Protein AF-A0A1I8IBP5-F1 (afdb_monomer)

Organism: NCBI:txid282301

Mean predicted aligned error: 17.1 Å

Structure (mmCIF, N/CA/C/O backbone):
data_AF-A0A1I8IBP5-F1
#
_entry.id   AF-A0A1I8IBP5-F1
#
loop_
_atom_site.group_PDB
_atom_site.id
_atom_site.type_symbol
_atom_site.label_atom_id
_atom_site.label_alt_id
_atom_site.label_comp_id
_atom_site.label_asym_id
_atom_site.label_entity_id
_atom_site.label_seq_id
_atom_site.pdbx_PDB_ins_code
_atom_site.Cartn_x
_atom_site.Cartn_y
_atom_site.Cartn_z
_atom_site.occupancy
_atom_site.B_iso_or_equiv
_atom_site.auth_seq_id
_atom_site.auth_comp_id
_atom_site.auth_asym_id
_atom_site.auth_atom_id
_atom_site.pdbx_PDB_model_num
ATOM 1 N N . GLY A 1 1 ? 34.342 22.285 -29.003 1.00 62.22 1 GLY A N 1
ATOM 2 C CA . GLY A 1 1 ? 33.268 22.430 -28.000 1.00 62.22 1 GLY A CA 1
ATOM 3 C C . GLY A 1 1 ? 32.874 21.059 -27.498 1.00 62.22 1 GLY A C 1
ATOM 4 O O . GLY A 1 1 ? 33.349 20.078 -28.054 1.00 62.22 1 GLY A O 1
ATOM 5 N N . PHE A 1 2 ? 32.043 20.989 -26.469 1.00 75.81 2 PHE A N 1
ATOM 6 C CA . PHE A 1 2 ? 31.346 19.772 -26.071 1.00 75.81 2 PHE A CA 1
ATOM 7 C C . PHE A 1 2 ? 29.995 19.715 -26.779 1.00 75.81 2 PHE A C 1
ATOM 9 O O . PHE A 1 2 ? 29.355 20.750 -26.959 1.00 75.81 2 PHE A O 1
ATOM 16 N N . ARG A 1 3 ? 29.577 18.517 -27.185 1.00 75.94 3 ARG A N 1
ATOM 17 C CA . ARG A 1 3 ? 28.224 18.240 -27.666 1.00 75.94 3 ARG A CA 1
ATOM 18 C C . ARG A 1 3 ? 27.633 17.163 -26.765 1.00 75.94 3 ARG A C 1
ATOM 20 O O . ARG A 1 3 ? 28.238 16.104 -26.631 1.00 75.94 3 ARG A O 1
ATOM 27 N N . CYS A 1 4 ? 26.486 17.440 -26.160 1.00 68.56 4 CYS A N 1
ATOM 28 C CA . CYS A 1 4 ? 25.726 16.447 -25.418 1.00 68.56 4 CYS A CA 1
ATOM 29 C C . CYS A 1 4 ? 25.177 15.402 -26.397 1.00 68.56 4 CYS A C 1
ATOM 31 O O . CYS A 1 4 ? 24.571 15.759 -27.410 1.00 68.56 4 CYS A O 1
ATOM 33 N N . THR A 1 5 ? 25.407 14.125 -26.106 1.00 63.22 5 THR A N 1
ATOM 34 C CA . THR A 1 5 ? 24.898 12.994 -26.894 1.00 63.22 5 THR A CA 1
ATOM 35 C C . THR A 1 5 ? 23.387 12.827 -26.779 1.00 63.22 5 THR A C 1
ATOM 37 O O . THR A 1 5 ? 22.777 12.295 -27.698 1.00 63.22 5 THR A O 1
ATOM 40 N N . ASP A 1 6 ? 22.799 13.339 -25.698 1.00 59.75 6 ASP A N 1
ATOM 41 C CA . ASP A 1 6 ? 21.422 13.045 -25.303 1.00 59.75 6 ASP A CA 1
ATOM 42 C C . ASP A 1 6 ? 20.438 14.111 -25.812 1.00 59.75 6 ASP A C 1
ATOM 44 O O . ASP A 1 6 ? 19.379 13.785 -26.336 1.00 59.75 6 ASP A O 1
ATOM 48 N N . CYS A 1 7 ? 20.793 15.399 -25.720 1.00 64.31 7 CYS A N 1
ATOM 49 C CA . CYS A 1 7 ? 19.952 16.514 -26.188 1.00 64.31 7 CYS A CA 1
ATOM 50 C C . CYS A 1 7 ? 20.537 17.301 -27.368 1.00 64.31 7 CYS A C 1
ATOM 52 O O . CYS A 1 7 ? 19.955 18.289 -27.808 1.00 64.31 7 CYS A O 1
ATOM 54 N N . GLY A 1 8 ? 21.724 16.928 -27.858 1.00 64.94 8 GLY A N 1
ATOM 55 C CA . GLY A 1 8 ? 22.391 17.626 -28.962 1.00 64.94 8 GLY A CA 1
ATOM 56 C C . GLY A 1 8 ? 22.934 19.021 -28.616 1.00 64.94 8 GLY A C 1
ATOM 57 O O . GLY A 1 8 ? 23.528 19.667 -29.486 1.00 64.94 8 GLY A O 1
ATOM 58 N N . PHE A 1 9 ? 22.779 19.481 -27.367 1.00 70.25 9 PHE A N 1
ATOM 59 C CA . PHE A 1 9 ? 23.257 20.781 -26.893 1.00 70.25 9 PHE A CA 1
ATOM 60 C C . PHE A 1 9 ? 24.768 20.926 -27.087 1.00 70.25 9 PHE A C 1
ATOM 62 O O . PHE A 1 9 ? 25.537 20.012 -26.783 1.00 70.25 9 PHE A O 1
ATOM 69 N N . GLN A 1 10 ? 25.205 22.081 -27.588 1.00 79.00 10 GLN A N 1
ATOM 70 C CA . GLN A 1 10 ? 26.612 22.366 -27.854 1.00 79.00 10 GLN A CA 1
ATOM 71 C C . GLN A 1 10 ? 27.095 23.517 -26.983 1.00 79.00 10 GLN A C 1
ATOM 73 O O . GLN A 1 10 ? 26.493 24.585 -26.958 1.00 79.00 10 GLN A O 1
ATOM 78 N N . ALA A 1 11 ? 28.223 23.311 -26.312 1.00 80.62 11 ALA A N 1
ATOM 79 C CA . ALA A 1 11 ? 28.867 24.320 -25.486 1.00 80.62 11 ALA A CA 1
ATOM 80 C C . ALA A 1 11 ? 30.342 24.477 -25.858 1.00 80.62 11 ALA A C 1
ATOM 82 O O . ALA A 1 11 ? 31.025 23.536 -26.271 1.00 80.62 11 ALA A O 1
ATOM 83 N N . HIS A 1 12 ? 30.889 25.673 -25.657 1.00 81.19 12 HIS A N 1
ATOM 84 C CA . HIS A 1 12 ? 32.338 25.845 -25.650 1.00 81.19 12 HIS A CA 1
ATOM 85 C C . HIS A 1 12 ? 32.959 25.105 -24.460 1.00 81.19 12 HIS A C 1
ATOM 87 O O . HIS A 1 12 ? 32.323 24.927 -23.423 1.00 81.19 12 HIS A O 1
ATOM 93 N N . ARG A 1 13 ? 34.234 24.711 -24.582 1.00 77.50 13 ARG A N 1
ATOM 94 C CA . ARG A 1 13 ? 34.940 23.925 -23.553 1.00 77.50 13 ARG A CA 1
ATOM 95 C C . ARG A 1 13 ? 34.924 24.596 -22.171 1.00 77.50 13 ARG A C 1
ATOM 97 O O . ARG A 1 13 ? 34.816 23.904 -21.178 1.00 77.50 13 ARG A O 1
ATOM 104 N N . ARG A 1 14 ? 34.979 25.932 -22.127 1.00 77.62 14 ARG A N 1
ATOM 105 C CA . ARG A 1 14 ? 34.942 26.742 -20.892 1.00 77.62 14 ARG A CA 1
ATOM 106 C C . ARG A 1 14 ? 33.532 27.013 -20.354 1.00 77.62 14 ARG A C 1
ATOM 108 O O . ARG A 1 14 ? 33.393 27.538 -19.257 1.00 77.62 14 ARG A O 1
ATOM 115 N N . CYS A 1 15 ? 32.499 26.728 -21.144 1.00 76.69 15 CYS A N 1
ATOM 116 C CA . CYS A 1 15 ? 31.108 27.003 -20.788 1.00 76.69 15 CYS A CA 1
ATOM 117 C C . CYS A 1 15 ? 30.372 25.748 -20.311 1.00 76.69 15 CYS A C 1
ATOM 119 O O . CYS A 1 15 ? 29.338 25.900 -19.678 1.00 76.69 15 CYS A O 1
ATOM 121 N N . ALA A 1 16 ? 30.894 24.548 -20.594 1.00 75.69 16 ALA A N 1
ATOM 122 C CA . ALA A 1 16 ? 30.260 23.276 -20.245 1.00 75.69 16 ALA A CA 1
ATOM 123 C C . ALA A 1 16 ? 30.018 23.121 -18.735 1.00 75.69 16 ALA A C 1
ATOM 125 O O . ALA A 1 16 ? 28.919 22.751 -18.343 1.00 75.69 16 ALA A O 1
ATOM 126 N N . ASP A 1 17 ? 30.978 23.525 -17.900 1.00 75.94 17 ASP A N 1
ATOM 127 C CA . ASP A 1 17 ? 30.873 23.413 -16.435 1.00 75.94 17 ASP A CA 1
ATOM 128 C C . ASP A 1 17 ? 29.861 24.396 -15.816 1.00 75.94 17 ASP A C 1
ATOM 130 O O . ASP A 1 17 ? 29.511 24.286 -14.646 1.00 75.94 17 ASP A O 1
ATOM 134 N N . ARG A 1 18 ? 29.397 25.387 -16.591 1.00 76.50 18 ARG A N 1
ATOM 135 C CA . ARG A 1 18 ? 28.402 26.385 -16.162 1.00 76.50 18 ARG A CA 1
ATOM 136 C C . ARG A 1 18 ? 26.989 26.056 -16.641 1.00 76.50 18 ARG A C 1
ATOM 138 O O . ARG A 1 18 ? 26.068 26.821 -16.366 1.00 76.50 18 ARG A O 1
ATOM 145 N N . VAL A 1 19 ? 26.820 24.972 -17.397 1.00 71.25 19 VAL A N 1
ATOM 146 C CA . VAL A 1 19 ? 25.513 24.550 -17.902 1.00 71.25 19 VAL A CA 1
ATOM 147 C C . VAL A 1 19 ? 24.725 23.939 -16.739 1.00 71.25 19 VAL A C 1
ATOM 149 O O . VAL A 1 19 ? 25.224 23.010 -16.104 1.00 71.25 19 VAL A O 1
ATOM 152 N N . PRO A 1 20 ? 23.507 24.426 -16.442 1.00 69.31 20 PRO A N 1
ATOM 153 C CA . PRO A 1 20 ? 22.649 23.809 -15.436 1.00 69.31 20 PRO A CA 1
ATOM 154 C C . PRO A 1 20 ? 22.398 22.321 -15.744 1.00 69.31 20 PRO A C 1
ATOM 156 O O . PRO A 1 20 ? 22.285 21.960 -16.918 1.00 69.31 20 PRO A O 1
ATOM 159 N N . PRO A 1 21 ? 22.240 21.449 -14.730 1.00 62.19 21 PRO A N 1
ATOM 160 C CA . PRO A 1 21 ? 22.103 19.996 -14.898 1.00 62.19 21 PRO A CA 1
ATOM 161 C C . PRO A 1 21 ? 20.706 19.566 -15.398 1.00 62.19 21 PRO A C 1
ATOM 163 O O . PRO A 1 21 ? 20.125 18.580 -14.942 1.00 62.19 21 PRO A O 1
ATOM 166 N N . HIS A 1 22 ? 20.126 20.309 -16.338 1.00 63.72 22 HIS A N 1
ATOM 167 C CA . HIS A 1 22 ? 18.777 20.102 -16.857 1.00 63.72 22 HIS A CA 1
ATOM 168 C C . HIS A 1 22 ? 18.834 19.741 -18.342 1.00 63.72 22 HIS A C 1
ATOM 170 O O . HIS A 1 22 ? 18.560 20.556 -19.218 1.00 63.72 22 HIS A O 1
ATOM 176 N N . CYS A 1 23 ? 19.218 18.494 -18.623 1.00 65.62 23 CYS A N 1
ATOM 177 C CA . CYS A 1 23 ? 19.162 17.933 -19.969 1.00 65.62 23 CYS A CA 1
ATOM 178 C C . CYS A 1 23 ? 17.704 17.602 -20.345 1.00 65.62 23 CYS A C 1
ATOM 180 O O . CYS A 1 23 ? 17.032 16.863 -19.613 1.00 65.62 23 CYS A O 1
ATOM 182 N N . LEU A 1 24 ? 17.241 18.151 -21.473 1.00 63.06 24 LEU A N 1
ATOM 183 C CA . LEU A 1 24 ? 15.969 17.830 -22.130 1.00 63.06 24 LEU A CA 1
ATOM 184 C C . LEU A 1 24 ? 16.275 17.105 -23.450 1.00 63.06 24 LEU A C 1
ATOM 186 O O . LEU A 1 24 ? 16.451 17.759 -24.479 1.00 63.06 24 LEU A O 1
ATOM 190 N N . PRO A 1 25 ? 16.458 15.778 -23.409 1.00 62.16 25 PRO A N 1
ATOM 191 C CA . PRO A 1 25 ? 16.755 14.989 -24.594 1.00 62.16 25 PRO A CA 1
ATOM 192 C C . PRO A 1 25 ? 15.550 14.929 -25.538 1.00 62.16 25 PRO A C 1
ATOM 194 O O . PRO A 1 25 ? 14.412 14.802 -25.096 1.00 62.16 25 PRO A O 1
ATOM 197 N N . ASP A 1 26 ? 15.816 15.022 -26.838 1.00 57.34 26 ASP A N 1
ATOM 198 C CA . ASP A 1 26 ? 14.829 14.879 -27.913 1.00 57.34 26 ASP A CA 1
ATOM 199 C C . ASP A 1 26 ? 15.080 13.526 -28.599 1.00 57.34 26 ASP A C 1
ATOM 201 O O . ASP A 1 26 ? 16.237 13.171 -28.860 1.00 57.34 26 ASP A O 1
ATOM 205 N N . MET A 1 27 ? 14.016 12.771 -28.901 1.00 57.88 27 MET A N 1
ATOM 206 C CA . MET A 1 27 ? 14.081 11.469 -29.585 1.00 57.88 27 MET A CA 1
ATOM 207 C C . MET A 1 27 ? 14.886 11.522 -30.886 1.00 57.88 27 MET A C 1
ATOM 209 O O . MET A 1 27 ? 15.496 10.528 -31.268 1.00 57.88 27 MET A O 1
ATOM 213 N N . LYS A 1 28 ? 14.984 12.691 -31.535 1.00 55.22 28 LYS A N 1
ATOM 214 C CA . LYS A 1 28 ? 15.839 12.895 -32.716 1.00 55.22 28 LYS A CA 1
ATOM 215 C C . LYS A 1 28 ? 17.326 12.573 -32.472 1.00 55.22 28 LYS A C 1
ATOM 217 O O . LYS A 1 28 ? 18.054 12.300 -33.429 1.00 55.22 28 LYS A O 1
ATOM 222 N N . TYR A 1 29 ? 17.791 12.614 -31.221 1.00 54.09 29 TYR A N 1
ATOM 223 C CA . TYR A 1 29 ? 19.185 12.358 -30.839 1.00 54.09 29 TYR A CA 1
ATOM 224 C C . TYR A 1 29 ? 19.396 11.011 -30.128 1.00 54.09 29 TYR A C 1
ATOM 226 O O . TYR A 1 29 ? 20.530 10.526 -30.092 1.00 54.09 29 TYR A O 1
ATOM 234 N N . VAL A 1 30 ? 18.330 10.360 -29.651 1.00 61.19 30 VAL A N 1
ATOM 235 C CA . VAL A 1 30 ? 18.381 9.022 -29.040 1.00 61.19 30 VAL A CA 1
ATOM 236 C C . VAL A 1 30 ? 18.351 7.967 -30.149 1.00 61.19 30 VAL A C 1
ATOM 238 O O . VAL A 1 30 ? 17.301 7.556 -30.624 1.00 61.19 30 VAL A O 1
ATOM 241 N N . LYS A 1 31 ? 19.533 7.545 -30.612 1.00 60.09 31 LYS A N 1
ATOM 242 C CA . LYS A 1 31 ? 19.663 6.630 -31.764 1.00 60.09 31 LYS A CA 1
ATOM 243 C C . LYS A 1 31 ? 19.317 5.167 -31.465 1.00 60.09 31 LYS A C 1
ATOM 245 O O . LYS A 1 31 ? 19.202 4.394 -32.413 1.00 60.09 31 LYS A O 1
ATOM 250 N N . ARG A 1 32 ? 19.276 4.773 -30.187 1.00 70.38 32 ARG A N 1
ATOM 251 C CA . ARG A 1 32 ? 19.031 3.399 -29.715 1.00 70.38 32 ARG A CA 1
ATOM 252 C C . ARG A 1 32 ? 18.338 3.424 -28.359 1.00 70.38 32 ARG A C 1
ATOM 254 O O . ARG A 1 32 ? 18.624 4.299 -27.542 1.00 70.38 32 ARG A O 1
ATOM 261 N N . VAL A 1 33 ? 17.466 2.459 -28.110 1.00 80.44 33 VAL A N 1
ATOM 262 C CA . VAL A 1 33 ? 16.768 2.277 -26.835 1.00 80.44 33 VAL A CA 1
ATOM 263 C C . VAL A 1 33 ? 17.624 1.436 -25.887 1.00 80.44 33 VAL A C 1
ATOM 265 O O . VAL A 1 33 ? 17.780 1.785 -24.715 1.00 80.44 33 VAL A O 1
ATOM 268 N N . PHE A 1 34 ? 18.252 0.375 -26.399 1.00 84.38 34 PHE A N 1
ATOM 269 C CA . PHE A 1 34 ? 19.224 -0.414 -25.640 1.00 84.38 34 PHE A CA 1
ATOM 270 C C . PHE A 1 34 ? 20.552 0.341 -25.519 1.00 84.38 34 PHE A C 1
ATOM 272 O O . PHE A 1 34 ? 21.064 0.894 -26.493 1.00 84.38 34 PHE A O 1
ATOM 279 N N . GLY A 1 35 ? 21.137 0.356 -24.319 1.00 80.94 35 GLY A N 1
ATOM 280 C CA . GLY A 1 35 ? 22.390 1.075 -24.057 1.00 80.94 35 GLY A CA 1
ATOM 281 C C . GLY A 1 35 ? 22.252 2.571 -23.757 1.00 80.94 35 GLY A C 1
ATOM 282 O O . GLY A 1 35 ? 23.255 3.208 -23.443 1.00 80.94 35 GLY A O 1
ATOM 283 N N . SER A 1 36 ? 21.044 3.133 -23.823 1.00 84.62 36 SER A N 1
ATOM 284 C CA . SER A 1 36 ? 20.779 4.530 -23.456 1.00 84.62 36 SER A CA 1
ATOM 285 C C . SER A 1 36 ? 20.574 4.694 -21.949 1.00 84.62 36 SER A C 1
ATOM 287 O O . SER A 1 36 ? 20.102 3.779 -21.271 1.00 84.62 36 SER A O 1
ATOM 289 N N . ASP A 1 37 ? 20.926 5.866 -21.410 1.00 85.69 37 ASP A N 1
ATOM 290 C CA . ASP A 1 37 ? 20.667 6.185 -20.002 1.00 85.69 37 ASP A CA 1
ATOM 291 C C . ASP A 1 37 ? 19.160 6.179 -19.698 1.00 85.69 37 ASP A C 1
ATOM 293 O O . ASP A 1 37 ? 18.350 6.713 -20.460 1.00 85.69 37 ASP A O 1
ATOM 297 N N . LEU A 1 38 ? 18.789 5.584 -18.560 1.00 86.81 38 LEU A N 1
ATOM 298 C CA . LEU A 1 38 ? 17.398 5.396 -18.153 1.00 86.81 38 LEU A CA 1
ATOM 299 C C . LEU A 1 38 ? 16.662 6.731 -17.986 1.00 86.81 38 LEU A C 1
ATOM 301 O O . LEU A 1 38 ? 15.520 6.880 -18.421 1.00 86.81 38 LEU A O 1
ATOM 305 N N . THR A 1 39 ? 17.315 7.714 -17.364 1.00 85.00 39 THR A N 1
ATOM 306 C CA . THR A 1 39 ? 16.723 9.033 -17.122 1.00 85.00 39 THR A CA 1
ATOM 307 C C . THR A 1 39 ? 16.571 9.799 -18.431 1.00 85.00 39 THR A C 1
ATOM 309 O O . THR A 1 39 ? 15.552 10.461 -18.635 1.00 85.00 39 THR A O 1
ATOM 312 N N . THR A 1 40 ? 17.556 9.690 -19.323 1.00 82.31 40 THR A N 1
ATOM 313 C CA . THR A 1 40 ? 17.500 10.271 -20.669 1.00 82.31 40 THR A CA 1
ATOM 314 C C . THR A 1 40 ? 16.358 9.671 -21.489 1.00 82.31 40 THR A C 1
ATOM 316 O O . THR A 1 40 ? 15.544 10.415 -22.037 1.00 82.31 40 THR A O 1
ATOM 319 N N . LEU A 1 41 ? 16.235 8.342 -21.517 1.00 82.19 41 LEU A N 1
ATOM 320 C CA . LEU A 1 41 ? 15.215 7.644 -22.299 1.00 82.19 41 LEU A CA 1
ATOM 321 C C . LEU A 1 41 ? 13.794 7.984 -21.827 1.00 82.19 41 LEU A C 1
ATOM 323 O O . LEU A 1 41 ? 12.937 8.308 -22.645 1.00 82.19 41 LEU A O 1
ATOM 327 N N . VAL A 1 42 ? 13.548 7.972 -20.514 1.00 82.69 42 VAL A N 1
ATOM 328 C CA . VAL A 1 42 ? 12.229 8.290 -19.935 1.00 82.69 42 VAL A CA 1
ATOM 329 C C . VAL A 1 42 ? 11.813 9.740 -20.201 1.00 82.69 42 VAL A C 1
ATOM 331 O O . VAL A 1 42 ? 10.626 10.016 -20.327 1.00 82.69 42 VAL A O 1
ATOM 334 N N . LYS A 1 43 ? 12.767 10.674 -20.287 1.00 77.94 43 LYS A N 1
ATOM 335 C CA . LYS A 1 43 ? 12.481 12.083 -20.603 1.00 77.94 43 LYS A CA 1
ATOM 336 C C . LYS A 1 43 ? 12.261 12.337 -22.093 1.00 77.94 43 LYS A C 1
ATOM 338 O O . LYS A 1 43 ? 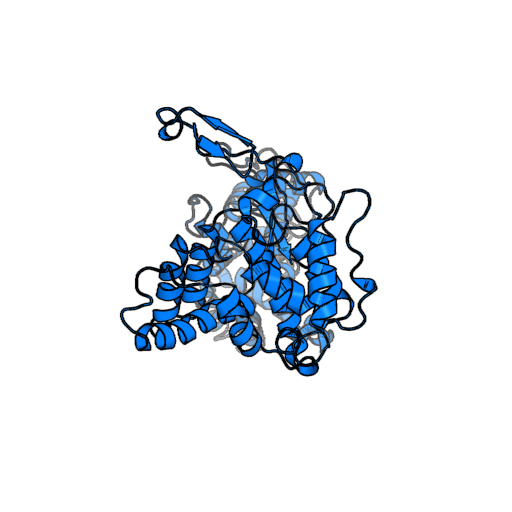11.500 13.238 -22.427 1.00 77.94 43 LYS A O 1
ATOM 343 N N . ALA A 1 44 ? 12.960 11.602 -22.957 1.00 72.12 44 ALA A N 1
ATOM 344 C CA . ALA A 1 44 ? 12.850 11.752 -24.405 1.00 72.12 44 ALA A CA 1
ATOM 345 C C . ALA A 1 44 ? 11.572 11.099 -24.953 1.00 72.12 44 ALA A C 1
ATOM 347 O O . ALA A 1 44 ? 10.954 11.620 -25.878 1.00 72.12 44 ALA A O 1
ATOM 348 N N . THR A 1 45 ? 11.173 9.963 -24.380 1.00 70.12 45 THR A N 1
ATOM 349 C CA . THR A 1 45 ? 10.030 9.170 -24.854 1.00 70.12 45 THR A CA 1
ATOM 350 C C . THR A 1 45 ? 8.714 9.760 -24.324 1.00 70.12 45 THR A C 1
ATOM 352 O O . THR A 1 45 ? 8.679 10.220 -23.180 1.00 70.12 45 THR A O 1
ATOM 355 N N . PRO A 1 46 ? 7.617 9.757 -25.107 1.00 66.31 46 PRO A N 1
ATOM 356 C CA . PRO A 1 46 ? 6.299 10.150 -24.612 1.00 66.31 46 PRO A CA 1
ATOM 357 C C . PRO A 1 46 ? 5.891 9.346 -23.366 1.00 66.31 46 PRO A C 1
ATOM 359 O O . PRO A 1 46 ? 6.303 8.192 -23.215 1.00 66.31 46 PRO A O 1
ATOM 362 N N . PRO A 1 47 ? 5.076 9.937 -22.472 1.00 63.97 47 PRO A N 1
ATOM 363 C CA . PRO A 1 47 ? 4.632 9.262 -21.262 1.00 63.97 47 PRO A CA 1
ATOM 364 C C . PRO A 1 47 ? 3.851 7.986 -21.602 1.00 63.97 47 PRO A C 1
ATOM 366 O O . PRO A 1 47 ? 2.884 8.006 -22.362 1.00 63.97 47 PRO A O 1
ATOM 369 N N . THR A 1 48 ? 4.306 6.888 -21.014 1.00 68.19 48 THR A N 1
ATOM 370 C CA . THR A 1 48 ? 3.687 5.560 -20.990 1.00 68.19 48 THR A CA 1
ATOM 371 C C . THR A 1 48 ? 2.454 5.531 -20.080 1.00 68.19 48 THR A C 1
ATOM 373 O O . THR A 1 48 ? 2.168 6.512 -19.384 1.00 68.19 48 THR A O 1
ATOM 376 N N . ALA A 1 49 ? 1.710 4.415 -20.049 1.00 65.44 49 ALA A N 1
ATOM 377 C CA . ALA A 1 49 ? 0.542 4.299 -19.167 1.00 65.44 49 ALA A CA 1
ATOM 378 C C . ALA A 1 49 ? 0.943 4.405 -17.683 1.00 65.44 49 ALA A C 1
ATOM 380 O O . ALA A 1 49 ? 0.163 4.889 -16.858 1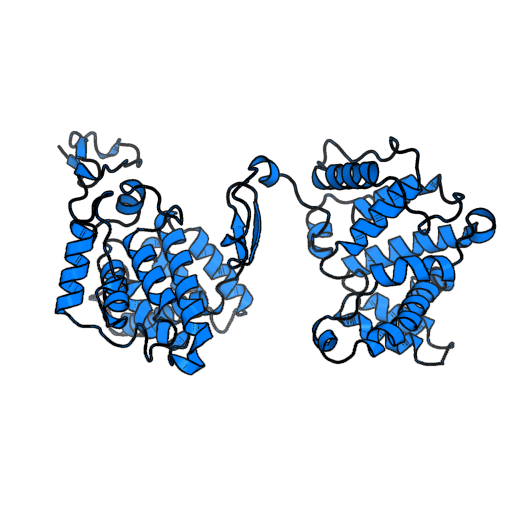.00 65.44 49 ALA A O 1
ATOM 381 N N . VAL A 1 50 ? 2.186 4.036 -17.350 1.00 66.56 50 VAL A N 1
ATOM 382 C CA . VAL A 1 50 ? 2.814 4.343 -16.059 1.00 66.56 50 VAL A CA 1
ATOM 383 C C . VAL A 1 50 ? 3.889 5.432 -16.201 1.00 66.56 50 VAL A C 1
ATOM 385 O O . VAL A 1 50 ? 5.020 5.128 -16.587 1.00 66.56 50 VAL A O 1
ATOM 388 N N . PRO A 1 51 ? 3.611 6.687 -15.783 1.00 71.81 51 PRO A N 1
ATOM 389 C CA . PRO A 1 51 ? 4.574 7.780 -15.871 1.00 71.81 51 PRO A CA 1
ATOM 390 C C . PRO A 1 51 ? 5.915 7.429 -15.221 1.00 71.81 51 PRO A C 1
ATOM 392 O O . PRO A 1 51 ? 5.966 6.947 -14.084 1.00 71.81 51 PRO A O 1
ATOM 395 N N . GLY A 1 52 ? 7.007 7.701 -15.938 1.00 72.75 52 GLY A N 1
ATOM 396 C CA . GLY A 1 52 ? 8.371 7.496 -15.450 1.00 72.75 52 GLY A CA 1
ATOM 397 C C . GLY A 1 52 ? 8.948 6.090 -15.663 1.00 72.75 52 GLY A C 1
ATOM 398 O O . GLY A 1 52 ? 10.050 5.832 -15.179 1.00 72.75 52 GLY A O 1
ATOM 399 N N . VAL A 1 53 ? 8.232 5.193 -16.354 1.00 84.19 53 VAL A N 1
ATOM 400 C CA . VAL A 1 53 ? 8.692 3.835 -16.699 1.00 84.19 53 VAL A CA 1
ATOM 401 C C . VAL A 1 53 ? 8.996 3.739 -18.202 1.00 84.19 53 VAL A C 1
ATOM 403 O O . VAL A 1 53 ? 8.174 4.186 -19.002 1.00 84.19 53 VAL A O 1
ATOM 406 N N . PRO A 1 54 ? 10.131 3.144 -18.622 1.00 87.31 54 PRO A N 1
ATOM 407 C CA . PRO A 1 54 ? 10.428 2.924 -20.039 1.00 87.31 54 PRO A CA 1
ATOM 408 C C . PRO A 1 54 ? 9.419 2.001 -20.727 1.00 87.31 54 PRO A C 1
ATOM 410 O O . PRO A 1 54 ? 9.057 0.963 -20.171 1.00 87.31 54 PRO A O 1
ATOM 413 N N . ALA A 1 55 ? 9.070 2.311 -21.979 1.00 85.00 55 ALA A N 1
ATOM 414 C CA . ALA A 1 55 ? 8.148 1.508 -22.787 1.00 85.00 55 ALA A CA 1
ATOM 415 C C . ALA A 1 55 ? 8.593 0.040 -22.924 1.00 85.00 55 ALA A C 1
ATOM 417 O O . ALA A 1 55 ? 7.771 -0.860 -22.793 1.00 85.00 55 ALA A O 1
ATOM 418 N N . VAL A 1 56 ? 9.899 -0.219 -23.085 1.00 89.75 56 VAL A N 1
ATOM 419 C CA . VAL A 1 56 ? 10.444 -1.591 -23.151 1.00 89.75 56 VAL A CA 1
ATOM 420 C C . VAL A 1 56 ? 10.079 -2.400 -21.908 1.00 89.75 56 VAL A C 1
ATOM 422 O O . VAL A 1 56 ? 9.685 -3.559 -22.021 1.00 89.75 56 VAL A O 1
ATOM 425 N N . LEU A 1 57 ? 10.198 -1.794 -20.719 1.00 91.12 57 LEU A N 1
ATOM 426 C CA . LEU A 1 57 ? 9.888 -2.472 -19.463 1.00 91.12 57 LEU A CA 1
ATOM 427 C C . LEU A 1 57 ? 8.389 -2.736 -19.343 1.00 91.12 57 LEU A C 1
ATOM 429 O O . LEU A 1 57 ? 8.008 -3.848 -18.998 1.00 91.12 57 LEU A O 1
ATOM 433 N N . GLU A 1 58 ? 7.566 -1.730 -19.631 1.00 87.69 58 GLU A N 1
ATOM 434 C CA . GLU A 1 58 ? 6.107 -1.829 -19.560 1.00 87.69 58 GLU A CA 1
ATOM 435 C C . GLU A 1 58 ? 5.578 -2.914 -20.505 1.00 87.69 58 GLU A C 1
ATOM 437 O O . GLU A 1 58 ? 4.948 -3.863 -20.051 1.00 87.69 58 GLU A O 1
ATOM 442 N N . ARG A 1 59 ? 5.944 -2.859 -21.791 1.00 88.19 59 ARG A N 1
ATOM 443 C CA . ARG A 1 59 ? 5.502 -3.828 -22.807 1.00 88.19 59 ARG A CA 1
ATOM 444 C C . ARG A 1 59 ? 5.926 -5.254 -22.478 1.00 88.19 59 ARG A C 1
ATOM 446 O O . ARG A 1 59 ? 5.117 -6.171 -22.576 1.00 88.19 59 ARG A O 1
ATOM 453 N N . CYS A 1 60 ? 7.186 -5.450 -22.081 1.00 93.06 60 CYS A N 1
ATOM 454 C CA . CYS A 1 60 ? 7.670 -6.782 -21.729 1.00 93.06 60 CYS A CA 1
ATOM 455 C C . CYS A 1 60 ? 6.956 -7.327 -20.485 1.00 93.06 60 CYS A C 1
ATOM 457 O O . CYS A 1 60 ? 6.612 -8.503 -20.454 1.00 93.06 60 CYS A O 1
ATOM 459 N N . VAL A 1 61 ? 6.735 -6.495 -19.463 1.00 92.75 61 VAL A N 1
ATOM 460 C CA . VAL A 1 61 ? 6.022 -6.909 -18.247 1.00 92.75 61 VAL A CA 1
ATOM 461 C C . VAL A 1 61 ? 4.564 -7.229 -18.546 1.00 92.75 61 VAL A C 1
ATOM 463 O O . VAL A 1 61 ? 4.101 -8.278 -18.113 1.00 92.75 61 VAL A O 1
ATOM 466 N N . ASP A 1 62 ? 3.862 -6.386 -19.298 1.00 90.25 62 ASP A N 1
ATOM 467 C CA . ASP A 1 62 ? 2.459 -6.611 -19.651 1.00 90.25 62 ASP A CA 1
ATOM 468 C C . ASP A 1 62 ? 2.289 -7.931 -20.420 1.00 90.25 62 ASP A C 1
ATOM 470 O O . ASP A 1 62 ? 1.419 -8.740 -20.092 1.00 90.25 62 ASP A O 1
ATOM 474 N N . GLU A 1 63 ? 3.182 -8.205 -21.376 1.00 90.69 63 GLU A N 1
ATOM 475 C CA . GLU A 1 63 ? 3.192 -9.460 -22.128 1.00 90.69 63 GLU A CA 1
ATOM 476 C C . GLU A 1 63 ? 3.452 -10.669 -21.210 1.00 90.69 63 GLU A C 1
ATOM 478 O O . GLU A 1 63 ? 2.697 -11.645 -21.231 1.00 90.69 63 GLU A O 1
ATOM 483 N N . ILE A 1 64 ? 4.469 -10.600 -20.341 1.00 93.69 64 ILE A N 1
ATOM 484 C CA . ILE A 1 64 ? 4.793 -11.675 -19.389 1.00 93.69 64 ILE A CA 1
ATOM 485 C C . ILE A 1 64 ? 3.646 -11.898 -18.395 1.00 93.69 64 ILE A C 1
ATOM 487 O O . ILE A 1 64 ? 3.336 -13.040 -18.058 1.00 93.69 64 ILE A O 1
ATOM 491 N N . GLU A 1 65 ? 2.992 -10.841 -17.915 1.00 91.31 65 GLU A N 1
ATOM 492 C CA . GLU A 1 65 ? 1.869 -10.968 -16.986 1.00 91.31 65 GLU A CA 1
ATOM 493 C C . GLU A 1 65 ? 0.610 -11.530 -17.650 1.00 91.31 65 GLU A C 1
ATOM 495 O O . GLU A 1 65 ? -0.146 -12.247 -16.991 1.00 91.31 65 GLU A O 1
ATOM 500 N N . SER A 1 66 ? 0.401 -11.246 -18.939 1.00 90.62 66 SER A N 1
ATOM 501 C CA . SER A 1 66 ? -0.777 -11.702 -19.681 1.00 90.62 66 SER A CA 1
ATOM 502 C C . SER A 1 66 ? -0.809 -13.221 -19.895 1.00 90.62 66 SER A C 1
ATOM 504 O O . SER A 1 66 ? -1.876 -13.825 -19.787 1.00 90.62 66 SER A O 1
ATOM 506 N N . ARG A 1 67 ? 0.349 -13.851 -20.154 1.00 91.94 67 ARG A N 1
ATOM 507 C CA . ARG A 1 67 ? 0.429 -15.281 -20.522 1.00 91.94 67 ARG A CA 1
ATOM 508 C C . ARG A 1 67 ? 1.548 -16.085 -19.856 1.00 91.94 67 ARG A C 1
ATOM 510 O O . ARG A 1 67 ? 1.549 -17.307 -19.950 1.00 91.94 67 ARG A O 1
ATOM 517 N N . GLY A 1 68 ? 2.508 -15.432 -19.204 1.00 88.25 68 GLY A N 1
ATOM 518 C CA . GLY A 1 68 ? 3.759 -16.052 -18.752 1.00 88.25 68 GLY A CA 1
ATOM 519 C C . GLY A 1 68 ? 3.858 -16.388 -17.268 1.00 88.25 68 GLY A C 1
ATOM 520 O O . GLY A 1 68 ? 4.798 -17.078 -16.886 1.00 88.25 68 GLY A O 1
ATOM 521 N N . LEU A 1 69 ? 2.929 -15.930 -16.418 1.00 91.19 69 LEU A N 1
ATOM 522 C CA . LEU A 1 69 ? 3.062 -16.055 -14.953 1.00 91.19 69 LEU A CA 1
ATOM 523 C C . LEU A 1 69 ? 3.148 -17.500 -14.444 1.00 91.19 69 LEU A C 1
ATOM 525 O O . LEU A 1 69 ? 3.709 -17.723 -13.371 1.00 91.19 69 LEU A O 1
ATOM 529 N N . ASP A 1 70 ? 2.601 -18.451 -15.198 1.00 91.06 70 ASP A N 1
ATOM 530 C CA . ASP A 1 70 ? 2.593 -19.877 -14.864 1.00 91.06 70 ASP A CA 1
ATOM 531 C C . ASP A 1 70 ? 3.727 -20.658 -15.564 1.00 91.06 70 ASP A C 1
ATOM 533 O O . ASP A 1 70 ? 3.872 -21.856 -15.338 1.00 91.06 70 ASP A O 1
ATOM 537 N N . SER A 1 71 ? 4.557 -19.999 -16.389 1.00 92.31 71 SER A N 1
ATOM 538 C CA . SER A 1 71 ? 5.672 -20.637 -17.102 1.00 92.31 71 SER A CA 1
ATOM 539 C C . SER A 1 71 ? 6.766 -21.084 -16.134 1.00 92.31 71 SER A C 1
ATOM 541 O O . SER A 1 71 ? 7.336 -20.267 -15.407 1.00 92.31 71 SER A O 1
ATOM 543 N N . GLU A 1 72 ? 7.108 -22.372 -16.156 1.00 92.38 72 GLU A N 1
ATOM 544 C CA . GLU A 1 72 ? 8.136 -22.933 -15.281 1.00 92.38 72 GLU A CA 1
ATOM 545 C C . GLU A 1 72 ? 9.502 -22.272 -15.516 1.00 92.38 72 GLU A C 1
ATOM 547 O O . GLU A 1 72 ? 9.986 -22.155 -16.641 1.00 92.38 72 GLU A O 1
ATOM 552 N N . GLY A 1 73 ? 10.143 -21.835 -14.432 1.00 91.56 73 GLY A N 1
ATOM 553 C CA . GLY A 1 73 ? 11.457 -21.213 -14.488 1.00 91.56 73 GLY A CA 1
ATOM 554 C C . GLY A 1 73 ? 11.474 -19.849 -15.179 1.00 91.56 73 GLY A C 1
ATOM 555 O O . GLY A 1 73 ? 12.522 -19.474 -15.704 1.00 91.56 73 GLY A O 1
ATOM 556 N N . LEU A 1 74 ? 10.362 -19.105 -15.182 1.00 93.88 74 LEU A N 1
ATOM 557 C CA . LEU A 1 74 ? 10.301 -17.742 -15.721 1.00 93.88 74 LEU A CA 1
ATOM 558 C C . LEU A 1 74 ? 11.472 -16.884 -15.201 1.00 93.88 74 LEU A C 1
ATOM 560 O O . LEU A 1 74 ? 11.818 -16.931 -14.025 1.00 93.88 74 LEU A O 1
ATOM 564 N N . TYR A 1 75 ? 12.111 -16.115 -16.084 1.00 95.12 75 TYR A N 1
ATOM 565 C CA . TYR A 1 75 ? 13.391 -15.415 -15.871 1.00 95.12 75 TYR A CA 1
ATOM 566 C C . TYR A 1 75 ? 14.632 -16.299 -15.695 1.00 95.12 75 TYR A C 1
ATOM 568 O O . TYR A 1 75 ? 15.713 -15.849 -16.078 1.00 95.12 75 TYR A O 1
ATOM 576 N N . ARG A 1 76 ? 14.537 -17.526 -15.179 1.00 94.00 76 ARG A N 1
ATOM 577 C CA . ARG A 1 76 ? 15.672 -18.460 -15.066 1.00 94.00 76 ARG A CA 1
ATOM 578 C C . ARG A 1 76 ? 16.015 -19.109 -16.408 1.00 94.00 76 ARG A C 1
ATOM 580 O O . ARG A 1 76 ? 17.187 -19.152 -16.771 1.00 94.00 76 ARG A O 1
ATOM 587 N N . VAL A 1 77 ? 15.009 -19.591 -17.136 1.00 93.19 77 VAL A N 1
ATOM 588 C CA . VAL A 1 77 ? 15.165 -20.206 -18.462 1.00 93.19 77 VAL A CA 1
ATOM 589 C C . VAL A 1 77 ? 15.525 -19.126 -19.488 1.00 93.19 77 VAL A C 1
ATOM 591 O O . VAL A 1 77 ? 14.997 -18.012 -19.455 1.00 93.19 77 VAL A O 1
ATOM 594 N N . ALA A 1 78 ? 16.487 -19.427 -20.361 1.00 91.44 78 ALA A N 1
ATOM 595 C CA . ALA A 1 78 ? 16.875 -18.543 -21.455 1.00 91.44 78 ALA A CA 1
ATOM 596 C C . ALA A 1 78 ? 15.947 -18.760 -22.654 1.00 91.44 78 ALA A C 1
ATOM 598 O O . ALA A 1 78 ? 15.649 -19.902 -22.992 1.00 91.44 78 ALA A O 1
ATOM 599 N N . GLY A 1 79 ? 15.512 -17.668 -23.282 1.00 91.88 79 GLY A N 1
ATOM 600 C CA . GLY A 1 79 ? 14.762 -17.733 -24.536 1.00 91.88 79 GLY A CA 1
ATOM 601 C C . GLY A 1 79 ? 15.659 -17.875 -25.764 1.00 91.88 79 GLY A C 1
ATOM 602 O O . GLY A 1 79 ? 16.889 -17.938 -25.654 1.00 91.88 79 GLY A O 1
ATOM 603 N N . PHE A 1 80 ? 15.042 -17.884 -26.942 1.00 92.75 80 PHE A N 1
ATOM 604 C CA . PHE A 1 80 ? 15.743 -18.031 -28.214 1.00 92.75 80 PHE A CA 1
ATOM 605 C C . PHE A 1 80 ? 16.570 -16.784 -28.540 1.00 92.75 80 PHE A C 1
ATOM 607 O O . PHE A 1 80 ? 16.061 -15.667 -28.583 1.00 92.75 80 PHE A O 1
ATOM 614 N N . HIS A 1 81 ? 17.872 -16.974 -28.766 1.00 91.31 81 HIS A N 1
ATOM 615 C CA . HIS A 1 81 ? 18.809 -15.868 -28.981 1.00 91.31 81 HIS A CA 1
ATOM 616 C C . HIS A 1 81 ? 18.447 -15.016 -30.205 1.00 91.31 81 HIS A C 1
ATOM 618 O O . HIS A 1 81 ? 18.493 -13.790 -30.132 1.00 91.31 81 HIS A O 1
ATOM 624 N N . ASP A 1 82 ? 18.061 -15.654 -31.309 1.00 91.81 82 ASP A N 1
ATOM 625 C CA . ASP A 1 82 ? 17.731 -14.952 -32.551 1.00 91.81 82 ASP A CA 1
ATOM 626 C C . ASP A 1 82 ? 16.507 -14.045 -32.367 1.00 91.81 82 ASP A C 1
ATOM 628 O O . ASP A 1 82 ? 16.549 -12.869 -32.730 1.00 91.81 82 ASP A O 1
ATOM 632 N N . ASP A 1 83 ? 15.469 -14.538 -31.687 1.00 91.88 83 ASP A N 1
ATOM 633 C CA . ASP A 1 83 ? 14.273 -13.753 -31.374 1.00 91.88 83 ASP A CA 1
ATOM 634 C C . ASP A 1 83 ? 14.577 -12.600 -30.407 1.00 91.88 83 ASP A C 1
ATOM 636 O O . ASP A 1 83 ? 14.055 -11.496 -30.571 1.00 91.88 83 ASP A O 1
ATOM 640 N N . ILE A 1 84 ? 15.477 -12.803 -29.435 1.00 92.19 84 ILE A N 1
ATOM 641 C CA . ILE A 1 84 ? 15.937 -11.730 -28.539 1.00 92.19 84 ILE A CA 1
ATOM 642 C C . ILE A 1 84 ? 16.564 -10.585 -29.348 1.00 92.19 84 ILE A C 1
ATOM 644 O O . ILE A 1 84 ? 16.268 -9.417 -29.082 1.00 92.19 84 ILE A O 1
ATOM 648 N N . GLU A 1 85 ? 17.421 -10.887 -30.326 1.00 90.00 85 GLU A N 1
ATOM 649 C CA . GLU A 1 85 ? 18.053 -9.868 -31.173 1.00 90.00 85 GLU A CA 1
ATOM 650 C C . GLU A 1 85 ? 17.042 -9.176 -32.101 1.00 90.00 85 GLU A C 1
ATOM 652 O O . GLU A 1 85 ? 17.104 -7.955 -32.279 1.00 90.00 85 GLU A O 1
ATOM 657 N N . VAL A 1 86 ? 16.056 -9.914 -32.624 1.00 89.88 86 VAL A N 1
ATOM 658 C CA . VAL A 1 86 ? 14.954 -9.343 -33.416 1.00 89.88 86 VAL A CA 1
ATOM 659 C C . VAL A 1 86 ? 14.133 -8.357 -32.584 1.00 89.88 86 VAL A C 1
ATOM 661 O O . VAL A 1 86 ? 13.881 -7.239 -33.037 1.00 89.88 86 VAL A O 1
ATOM 664 N N . ILE A 1 87 ? 13.755 -8.724 -31.357 1.00 90.00 87 ILE A N 1
ATOM 665 C CA . ILE A 1 87 ? 12.959 -7.863 -30.473 1.00 90.00 87 ILE A CA 1
ATOM 666 C C . ILE A 1 87 ? 13.753 -6.618 -30.057 1.00 90.00 87 ILE A C 1
ATOM 668 O O . ILE A 1 87 ? 13.213 -5.511 -30.077 1.00 90.00 87 ILE A O 1
ATOM 672 N N . LYS A 1 88 ? 15.046 -6.757 -29.729 1.00 88.88 88 LYS A N 1
ATOM 673 C CA . LYS A 1 88 ? 15.921 -5.605 -29.439 1.00 88.88 88 LYS A CA 1
ATOM 674 C C . LYS A 1 88 ? 15.939 -4.608 -30.594 1.00 88.88 88 LYS A C 1
ATOM 676 O O . LYS A 1 88 ? 15.757 -3.411 -30.382 1.00 88.88 88 LYS A O 1
ATOM 681 N N . LEU A 1 89 ? 16.115 -5.109 -31.818 1.00 85.06 89 LEU A N 1
ATOM 682 C CA . LEU A 1 89 ? 16.129 -4.280 -33.020 1.00 85.06 89 LEU A CA 1
ATOM 683 C C . LEU A 1 89 ? 14.764 -3.636 -33.295 1.00 85.06 89 LEU A C 1
ATOM 685 O O . LEU A 1 89 ? 14.715 -2.520 -33.812 1.00 85.06 89 LEU A O 1
ATOM 689 N N . ALA A 1 90 ? 13.669 -4.327 -32.968 1.00 86.31 90 ALA A N 1
ATOM 690 C CA . ALA A 1 90 ? 12.319 -3.791 -33.091 1.00 86.31 90 ALA A CA 1
ATOM 691 C C . ALA A 1 90 ? 12.103 -2.603 -32.142 1.00 86.31 90 ALA A C 1
ATOM 693 O O . ALA A 1 90 ? 11.627 -1.564 -32.589 1.00 86.31 90 ALA A O 1
ATOM 694 N N . PHE A 1 91 ? 12.537 -2.711 -30.882 1.00 85.94 91 PHE A N 1
ATOM 695 C CA . PHE A 1 91 ? 12.483 -1.605 -29.919 1.00 85.94 91 PHE A CA 1
ATOM 696 C C . PHE A 1 91 ? 13.380 -0.427 -30.319 1.00 85.94 91 PHE A C 1
ATOM 698 O O . PHE A 1 91 ? 12.975 0.722 -30.183 1.00 85.94 91 PHE A O 1
ATOM 705 N N . ASP A 1 92 ? 14.568 -0.679 -30.876 1.00 80.12 92 ASP A N 1
ATOM 706 C CA . ASP A 1 92 ? 15.448 0.390 -31.376 1.00 80.12 92 ASP A CA 1
ATOM 707 C C . ASP A 1 92 ? 14.852 1.161 -32.572 1.00 80.12 92 ASP A C 1
ATOM 709 O O . ASP A 1 92 ? 15.249 2.297 -32.833 1.00 80.12 92 ASP A O 1
ATOM 713 N N . LYS A 1 93 ? 13.920 0.549 -33.313 1.00 76.75 93 LYS A N 1
ATOM 714 C CA . LYS A 1 93 ? 13.229 1.140 -34.474 1.00 76.75 93 LYS A CA 1
ATOM 715 C C . LYS A 1 93 ? 11.796 1.572 -34.163 1.00 76.75 93 LYS A C 1
ATOM 717 O O . LYS A 1 93 ? 11.077 1.955 -35.085 1.00 76.75 93 LYS A O 1
ATOM 722 N N . GLU A 1 94 ? 11.373 1.466 -32.907 1.00 74.44 94 GLU A N 1
ATOM 723 C CA . GLU A 1 94 ? 9.997 1.729 -32.512 1.00 74.44 94 GLU A CA 1
ATOM 724 C C . GLU A 1 94 ? 9.632 3.195 -32.773 1.00 74.44 94 GLU A C 1
ATOM 726 O O . GLU A 1 94 ? 10.372 4.128 -32.451 1.00 74.44 94 GLU A O 1
ATOM 731 N N . THR A 1 95 ? 8.459 3.394 -33.368 1.00 63.88 95 THR A N 1
ATOM 732 C CA . THR A 1 95 ? 7.869 4.712 -33.614 1.00 63.88 95 THR A CA 1
ATOM 733 C C . THR A 1 95 ? 6.459 4.737 -33.047 1.00 63.88 95 THR A C 1
ATOM 735 O O . THR A 1 95 ? 5.822 3.690 -32.967 1.00 63.88 95 THR A O 1
ATOM 738 N N . LEU A 1 96 ? 5.940 5.926 -32.728 1.00 62.12 96 LEU A N 1
ATOM 739 C CA . LEU A 1 96 ? 4.566 6.120 -32.236 1.00 62.12 96 LEU A CA 1
ATOM 740 C C . LEU A 1 96 ? 3.498 5.402 -33.087 1.00 62.12 96 LEU A C 1
ATOM 742 O O . LEU A 1 96 ? 2.530 4.892 -32.533 1.00 62.12 96 LEU A O 1
ATOM 746 N N . ASP A 1 97 ? 3.710 5.307 -34.403 1.00 60.28 97 ASP A N 1
ATOM 747 C CA . ASP A 1 97 ? 2.770 4.698 -35.354 1.00 60.28 97 ASP A CA 1
ATOM 748 C C . ASP A 1 97 ? 2.947 3.177 -35.539 1.00 60.28 97 ASP A C 1
ATOM 750 O O . ASP A 1 97 ? 2.132 2.534 -36.198 1.00 60.28 97 ASP A O 1
ATOM 754 N N . ASN A 1 98 ? 4.009 2.583 -34.984 1.00 71.00 98 ASN A N 1
ATOM 755 C CA . ASN A 1 98 ? 4.317 1.158 -35.131 1.00 71.00 98 ASN A CA 1
ATOM 756 C C . ASN A 1 98 ? 4.973 0.610 -33.849 1.00 71.00 98 ASN A C 1
ATOM 758 O O . ASN A 1 98 ? 6.202 0.474 -33.804 1.00 71.00 98 ASN A O 1
ATOM 762 N N . PRO A 1 99 ? 4.174 0.345 -32.798 1.00 76.75 99 PRO A N 1
ATOM 763 C CA . PRO A 1 99 ? 4.676 -0.206 -31.546 1.00 76.75 99 PRO A CA 1
ATOM 764 C C . PRO A 1 99 ? 5.150 -1.652 -31.720 1.00 76.75 99 PRO A C 1
ATOM 766 O O . PRO A 1 99 ? 4.669 -2.382 -32.591 1.00 76.75 99 PRO A O 1
ATOM 769 N N . VAL A 1 100 ? 6.074 -2.089 -30.862 1.00 83.31 100 VAL A N 1
ATOM 770 C CA . VAL A 1 100 ? 6.558 -3.477 -30.889 1.00 83.31 100 VAL A CA 1
ATOM 771 C C . VAL A 1 100 ? 5.451 -4.436 -30.446 1.00 83.31 100 VAL A C 1
ATOM 773 O O . VAL A 1 100 ? 4.944 -4.358 -29.328 1.00 83.31 100 VAL A O 1
ATOM 776 N N . ASP A 1 101 ? 5.105 -5.372 -31.328 1.00 84.25 101 ASP A N 1
ATOM 777 C CA . ASP A 1 101 ? 4.128 -6.430 -31.079 1.00 84.25 101 ASP A CA 1
ATOM 778 C C . ASP A 1 101 ? 4.830 -7.702 -30.577 1.00 84.25 101 ASP A C 1
ATOM 780 O O . ASP A 1 101 ? 5.362 -8.497 -31.357 1.00 84.25 101 ASP A O 1
ATOM 784 N N . LEU A 1 102 ? 4.856 -7.870 -29.252 1.00 87.69 102 LEU A N 1
ATOM 785 C CA . LEU A 1 102 ? 5.491 -9.009 -28.581 1.00 87.69 102 LEU A CA 1
ATOM 786 C C . LEU A 1 102 ? 4.654 -10.298 -28.644 1.00 87.69 102 LEU A C 1
ATOM 788 O O . LEU A 1 102 ? 5.193 -11.375 -28.385 1.00 87.69 102 LEU A O 1
ATOM 792 N N . SER A 1 103 ? 3.377 -10.212 -29.032 1.00 85.94 103 SER A N 1
ATOM 793 C CA . SER A 1 103 ? 2.474 -11.371 -29.110 1.00 85.94 103 SER A CA 1
ATOM 794 C C . SER A 1 103 ? 2.866 -12.367 -30.208 1.00 85.94 103 SER A C 1
ATOM 796 O O . SER A 1 103 ? 2.466 -13.526 -30.174 1.00 85.94 103 SER A O 1
ATOM 798 N N . ARG A 1 104 ? 3.698 -11.930 -31.164 1.00 86.38 104 ARG A N 1
ATOM 799 C CA . ARG A 1 104 ? 4.213 -12.746 -32.275 1.00 86.38 104 ARG A CA 1
ATOM 800 C C . ARG A 1 104 ? 5.252 -13.785 -31.859 1.00 86.38 104 ARG A C 1
ATOM 802 O O . ARG A 1 104 ? 5.612 -14.623 -32.678 1.00 86.38 104 ARG A O 1
ATOM 809 N N . PHE A 1 105 ? 5.771 -13.697 -30.637 1.00 88.62 105 PHE A N 1
ATOM 810 C CA . PHE A 1 105 ? 6.813 -14.586 -30.137 1.00 88.62 105 PHE A CA 1
ATOM 811 C C . PHE A 1 105 ? 6.201 -15.605 -29.179 1.00 88.62 105 PHE A C 1
ATOM 813 O O . PHE A 1 105 ? 5.829 -15.256 -28.060 1.00 88.62 105 PHE A O 1
ATOM 820 N N . ASP A 1 106 ? 6.120 -16.870 -29.590 1.00 86.19 106 ASP A N 1
ATOM 821 C CA . ASP A 1 106 ? 5.450 -17.915 -28.803 1.00 86.19 106 ASP A CA 1
ATOM 822 C C . ASP A 1 106 ? 6.122 -18.155 -27.440 1.00 86.19 106 ASP A C 1
ATOM 824 O O . ASP A 1 106 ? 5.444 -18.345 -26.429 1.00 86.19 106 ASP A O 1
ATOM 828 N N . ASP A 1 107 ? 7.453 -18.079 -27.363 1.00 90.12 107 ASP A N 1
ATOM 829 C CA . ASP A 1 107 ? 8.191 -18.304 -26.118 1.00 90.12 107 ASP A CA 1
ATOM 830 C C . ASP A 1 107 ? 8.252 -17.048 -25.232 1.00 90.12 107 ASP A C 1
ATOM 832 O O . ASP A 1 107 ? 8.913 -16.054 -25.536 1.00 90.12 107 ASP A O 1
ATOM 836 N N . VAL A 1 108 ? 7.616 -17.113 -24.061 1.00 93.12 108 VAL A N 1
ATOM 837 C CA . VAL A 1 108 ? 7.636 -16.014 -23.085 1.00 93.12 108 VAL A CA 1
ATOM 838 C C . VAL A 1 108 ? 9.010 -15.826 -22.426 1.00 93.12 108 VAL A C 1
ATOM 840 O O . VAL A 1 108 ? 9.338 -14.724 -21.976 1.00 93.12 108 VAL A O 1
ATOM 843 N N . ASN A 1 109 ? 9.858 -16.864 -22.402 1.00 93.75 109 ASN A N 1
ATOM 844 C CA . ASN A 1 109 ? 11.215 -16.758 -21.857 1.00 93.75 109 ASN A CA 1
ATOM 845 C C . ASN A 1 109 ? 12.108 -15.871 -22.729 1.00 93.75 109 ASN A C 1
ATOM 847 O O . ASN A 1 109 ? 13.036 -15.234 -22.219 1.00 93.75 109 ASN A O 1
ATOM 851 N N . THR A 1 110 ? 11.795 -15.762 -24.019 1.00 94.75 110 THR A N 1
ATOM 852 C CA . THR A 1 110 ? 12.399 -14.809 -24.952 1.00 94.75 110 THR A CA 1
ATOM 853 C C . THR A 1 110 ? 12.085 -13.377 -24.523 1.00 94.75 110 THR A C 1
ATOM 855 O O . THR A 1 110 ? 13.015 -12.597 -24.314 1.00 94.75 110 THR A O 1
ATOM 858 N N . VAL A 1 111 ? 10.821 -13.049 -24.236 1.00 95.19 111 VAL A N 1
ATOM 859 C CA . VAL A 1 111 ? 10.419 -11.718 -23.733 1.00 95.19 111 VAL A CA 1
ATOM 860 C C . VAL A 1 111 ? 11.068 -11.408 -22.376 1.00 95.19 111 VAL A C 1
ATOM 862 O O . VAL A 1 111 ? 11.641 -10.334 -22.177 1.00 95.19 111 VAL A O 1
ATOM 865 N N . ALA A 1 112 ? 11.081 -12.374 -21.451 1.00 95.12 112 ALA A N 1
ATOM 866 C CA . ALA A 1 112 ? 11.767 -12.233 -20.163 1.00 95.12 112 ALA A CA 1
ATOM 867 C C . ALA A 1 112 ? 13.285 -12.014 -20.328 1.00 95.12 112 ALA A C 1
ATOM 869 O O . ALA A 1 112 ? 13.907 -11.257 -19.575 1.00 95.12 112 ALA A O 1
ATOM 870 N N . SER A 1 113 ? 13.895 -12.651 -21.329 1.00 95.06 113 SER A N 1
ATOM 871 C CA . SER A 1 113 ? 15.314 -12.494 -21.655 1.00 95.06 113 SER A CA 1
ATOM 872 C C . SER A 1 113 ? 15.623 -11.139 -22.290 1.00 95.06 113 SER A C 1
ATOM 874 O O . SER A 1 113 ? 16.647 -10.546 -21.945 1.00 95.06 113 SER A O 1
ATOM 876 N N . VAL A 1 114 ? 14.727 -10.600 -23.123 1.00 95.12 114 VAL A N 1
ATOM 877 C CA . VAL A 1 114 ? 14.809 -9.226 -23.645 1.00 95.12 114 VAL A CA 1
ATOM 878 C C . VAL A 1 114 ? 14.760 -8.212 -22.506 1.00 95.12 114 VAL A C 1
ATOM 880 O O . VAL A 1 114 ? 15.628 -7.342 -22.440 1.00 95.12 114 VAL A O 1
ATOM 883 N N . LEU A 1 115 ? 13.818 -8.353 -21.566 1.00 95.12 115 LEU A N 1
ATOM 884 C CA . LEU A 1 115 ? 13.719 -7.469 -20.400 1.00 95.12 115 LEU A CA 1
ATOM 885 C C . LEU A 1 115 ? 15.021 -7.483 -19.584 1.00 95.12 115 LEU A C 1
ATOM 887 O O . LEU A 1 115 ? 15.568 -6.425 -19.268 1.00 95.12 115 LEU A O 1
ATOM 891 N N . LYS A 1 116 ? 15.574 -8.671 -19.294 1.00 94.62 116 LYS A N 1
ATOM 892 C CA . LYS A 1 116 ? 16.880 -8.795 -18.617 1.00 94.62 116 LYS A CA 1
ATOM 893 C C . LYS A 1 116 ? 18.002 -8.130 -19.417 1.00 94.62 116 LYS A C 1
ATOM 895 O O . LYS A 1 116 ? 18.848 -7.452 -18.837 1.00 94.62 116 LYS A O 1
ATOM 900 N N . ALA A 1 117 ? 18.027 -8.325 -20.735 1.00 92.38 117 ALA A N 1
ATOM 901 C CA . ALA A 1 117 ? 19.040 -7.738 -21.604 1.00 92.38 117 ALA A CA 1
ATOM 902 C C . ALA A 1 117 ? 18.953 -6.205 -21.626 1.00 92.38 117 ALA A C 1
ATOM 904 O O . ALA A 1 117 ? 19.991 -5.546 -21.598 1.00 92.38 117 ALA A O 1
ATOM 905 N N . TYR A 1 118 ? 17.742 -5.644 -21.603 1.00 94.00 118 TYR A N 1
ATOM 906 C CA . TYR A 1 118 ? 17.517 -4.202 -21.528 1.00 94.00 118 TYR A CA 1
ATOM 907 C C . TYR A 1 118 ? 18.110 -3.627 -20.243 1.00 94.00 118 TYR A C 1
ATOM 909 O O . TYR A 1 118 ? 18.986 -2.764 -20.308 1.00 94.00 118 TYR A O 1
ATOM 917 N N . LEU A 1 119 ? 17.724 -4.177 -19.087 1.00 93.38 119 LEU A N 1
ATOM 918 C CA . LEU A 1 119 ? 18.226 -3.737 -17.782 1.00 93.38 119 LEU A CA 1
ATOM 919 C C . LEU A 1 119 ? 19.753 -3.859 -17.681 1.00 93.38 119 LEU A C 1
ATOM 921 O O . LEU A 1 119 ? 20.417 -2.960 -17.170 1.00 93.38 119 LEU A O 1
ATOM 925 N N . ARG A 1 120 ? 20.326 -4.936 -18.235 1.00 91.44 120 ARG A N 1
ATOM 926 C CA . ARG A 1 120 ? 21.780 -5.141 -18.291 1.00 91.44 120 ARG A CA 1
ATOM 927 C C . ARG A 1 120 ? 22.485 -4.136 -19.202 1.00 91.44 120 ARG A C 1
ATOM 929 O O . ARG A 1 120 ? 23.628 -3.781 -18.926 1.00 91.44 120 ARG A O 1
ATOM 936 N N . SER A 1 121 ? 21.832 -3.695 -20.276 1.00 89.25 121 SER A N 1
ATOM 937 C CA . SER A 1 121 ? 22.409 -2.757 -21.244 1.00 89.25 121 SER A CA 1
ATOM 938 C C . SER A 1 121 ? 22.490 -1.320 -20.732 1.00 89.25 121 SER A C 1
ATOM 940 O O . SER A 1 121 ? 23.265 -0.545 -21.281 1.00 89.25 121 SER A O 1
ATOM 942 N N . LEU A 1 122 ? 21.736 -0.960 -19.685 1.00 88.94 122 LEU A N 1
ATOM 943 C CA . LEU A 1 122 ? 21.753 0.394 -19.130 1.00 88.94 122 LEU A CA 1
ATOM 944 C C . LEU A 1 122 ? 23.189 0.806 -18.753 1.00 88.94 122 LEU A C 1
ATOM 946 O O . LEU A 1 122 ? 23.889 -0.008 -18.148 1.00 88.94 122 LEU A O 1
ATOM 950 N N . PRO A 1 123 ? 23.641 2.040 -19.037 1.00 86.50 123 PRO A N 1
ATOM 951 C CA . PRO A 1 123 ? 24.949 2.533 -18.589 1.00 86.50 123 PRO A CA 1
ATOM 952 C C . PRO A 1 123 ? 25.055 2.595 -17.059 1.00 86.50 123 PRO A C 1
ATOM 954 O O . PRO A 1 123 ? 26.023 2.119 -16.458 1.00 86.50 123 PRO A O 1
ATOM 957 N N . ILE A 1 124 ? 24.008 3.119 -16.418 1.00 88.38 124 ILE A N 1
ATOM 958 C CA . ILE A 1 124 ? 23.851 3.167 -14.964 1.00 88.38 124 ILE A CA 1
ATOM 959 C C . ILE A 1 124 ? 22.829 2.091 -14.566 1.00 88.38 124 ILE A C 1
ATOM 961 O O . ILE A 1 124 ? 21.732 2.073 -15.124 1.00 88.38 124 ILE A O 1
ATOM 965 N N . PRO A 1 125 ? 23.169 1.172 -13.642 1.00 91.75 125 PRO A N 1
ATOM 966 C CA . PRO A 1 125 ? 22.247 0.123 -13.210 1.00 91.75 125 PRO A CA 1
ATOM 967 C C . PRO A 1 125 ? 20.999 0.718 -12.542 1.00 91.75 125 PRO A C 1
ATOM 969 O O . PRO A 1 125 ? 21.012 1.860 -12.077 1.00 91.75 125 PRO A O 1
ATOM 972 N N . VAL A 1 126 ? 19.909 -0.056 -12.483 1.00 92.81 126 VAL A N 1
ATOM 973 C CA . VAL A 1 126 ? 18.646 0.402 -11.870 1.00 92.81 126 VAL A CA 1
ATOM 974 C C . VAL A 1 126 ? 18.880 0.844 -10.426 1.00 92.81 126 VAL A C 1
ATOM 976 O O . VAL A 1 126 ? 18.458 1.939 -10.057 1.00 92.81 126 VAL A O 1
ATOM 979 N N . ILE A 1 127 ? 19.611 0.047 -9.641 1.00 93.00 127 ILE A N 1
ATOM 980 C CA . ILE A 1 127 ? 20.189 0.501 -8.376 1.00 93.00 127 ILE A CA 1
ATOM 981 C C . ILE A 1 127 ? 21.517 1.168 -8.717 1.00 93.00 127 ILE A C 1
ATOM 983 O O . ILE A 1 127 ? 22.472 0.484 -9.072 1.00 93.00 127 ILE A O 1
ATOM 987 N N . THR A 1 128 ? 21.553 2.501 -8.661 1.00 91.38 128 THR A N 1
ATOM 988 C CA . THR A 1 128 ? 22.695 3.300 -9.123 1.00 91.38 128 THR A CA 1
ATOM 989 C C . THR A 1 128 ? 23.970 3.001 -8.334 1.00 91.38 128 THR A C 1
ATOM 991 O O . THR A 1 128 ? 23.916 2.595 -7.172 1.00 91.38 128 THR A O 1
ATOM 994 N N . TYR A 1 129 ? 25.131 3.257 -8.946 1.00 89.00 129 TYR A N 1
ATOM 995 C CA . TYR A 1 129 ? 26.433 3.061 -8.297 1.00 89.00 129 TYR A CA 1
ATOM 996 C C . TYR A 1 129 ? 26.549 3.827 -6.968 1.00 89.00 129 TYR A C 1
ATOM 998 O O . TYR A 1 129 ? 27.042 3.271 -5.994 1.00 89.00 129 TYR A O 1
ATOM 1006 N N . ASP A 1 130 ? 26.010 5.049 -6.896 1.00 88.38 130 ASP A N 1
ATOM 1007 C CA . ASP A 1 130 ? 26.037 5.885 -5.682 1.00 88.38 130 ASP A CA 1
ATOM 1008 C C . ASP A 1 130 ? 25.218 5.302 -4.520 1.00 88.38 130 ASP A C 1
ATOM 1010 O O . ASP A 1 130 ? 25.459 5.609 -3.351 1.00 88.38 130 ASP A O 1
ATOM 1014 N N . MET A 1 131 ? 24.218 4.478 -4.837 1.00 90.81 131 MET A N 1
ATOM 1015 C CA . MET A 1 131 ? 23.337 3.862 -3.850 1.00 90.81 131 MET A CA 1
ATOM 1016 C C . MET A 1 131 ? 23.751 2.428 -3.513 1.00 90.81 131 MET A C 1
ATOM 1018 O O . MET A 1 131 ? 23.323 1.917 -2.480 1.00 90.81 131 MET A O 1
ATOM 1022 N N . TYR A 1 132 ? 24.596 1.794 -4.332 1.00 90.94 132 TYR A N 1
ATOM 1023 C CA . TYR A 1 132 ? 25.019 0.400 -4.187 1.00 90.94 132 TYR A CA 1
ATOM 1024 C C . TYR A 1 132 ? 25.496 0.072 -2.761 1.00 90.94 132 TYR A C 1
ATOM 1026 O O . TYR A 1 132 ? 24.923 -0.799 -2.104 1.00 90.94 132 TYR A O 1
ATOM 1034 N N . ASP A 1 133 ? 26.465 0.824 -2.230 1.00 89.06 133 ASP A N 1
ATOM 1035 C CA . ASP A 1 133 ? 27.010 0.565 -0.890 1.00 89.06 133 ASP A CA 1
ATOM 1036 C C . ASP A 1 133 ? 25.983 0.800 0.224 1.00 89.06 133 ASP A C 1
ATOM 1038 O O . ASP A 1 133 ? 25.982 0.081 1.224 1.00 89.06 133 ASP A O 1
ATOM 1042 N N . LYS A 1 134 ? 25.065 1.760 0.045 1.00 91.44 134 LYS A N 1
ATOM 1043 C CA . LYS A 1 134 ? 23.982 2.014 1.007 1.00 91.44 134 LYS A CA 1
ATOM 1044 C C . LYS A 1 134 ? 23.011 0.838 1.073 1.00 91.44 134 LYS A C 1
ATOM 1046 O O . LYS A 1 134 ? 22.656 0.416 2.170 1.00 91.44 134 LYS A O 1
ATOM 1051 N N . PHE A 1 135 ? 22.619 0.281 -0.075 1.00 92.44 135 PHE A N 1
ATOM 1052 C CA . PHE A 1 135 ? 21.763 -0.907 -0.127 1.00 92.44 135 PHE A CA 1
ATOM 1053 C C . PHE A 1 135 ? 22.437 -2.108 0.552 1.00 92.44 135 PHE A C 1
ATOM 1055 O O . PHE A 1 135 ? 21.814 -2.774 1.380 1.00 92.44 135 PHE A O 1
ATOM 1062 N N . LEU A 1 136 ? 23.724 -2.341 0.273 1.00 91.31 136 LEU A N 1
ATOM 1063 C CA . LEU A 1 136 ? 24.488 -3.424 0.898 1.00 91.31 136 LEU A CA 1
ATOM 1064 C C . LEU A 1 136 ? 24.670 -3.218 2.411 1.00 91.31 136 LEU A C 1
ATOM 1066 O O . LEU A 1 136 ? 24.621 -4.182 3.172 1.00 91.31 136 LEU A O 1
ATOM 1070 N N . ALA A 1 137 ? 24.858 -1.981 2.874 1.00 90.31 137 ALA A N 1
ATOM 1071 C CA . ALA A 1 137 ? 24.988 -1.675 4.299 1.00 90.31 137 ALA A CA 1
ATOM 1072 C C . ALA A 1 137 ? 23.714 -1.998 5.096 1.00 90.31 137 ALA A C 1
ATOM 1074 O O . ALA A 1 137 ? 23.807 -2.384 6.260 1.00 90.31 137 ALA A O 1
ATOM 1075 N N . VAL A 1 138 ? 22.530 -1.878 4.482 1.00 89.81 138 VAL A N 1
ATOM 1076 C CA . VAL A 1 138 ? 21.271 -2.270 5.128 1.00 89.81 138 VAL A CA 1
ATOM 1077 C C . VAL A 1 138 ? 21.247 -3.774 5.373 1.00 89.81 138 VAL A C 1
ATOM 1079 O O . VAL A 1 138 ? 21.087 -4.187 6.514 1.00 89.81 138 VAL A O 1
ATOM 1082 N N . VAL A 1 139 ? 21.477 -4.588 4.342 1.00 89.19 139 VAL A N 1
ATOM 1083 C CA . VAL A 1 139 ? 21.411 -6.055 4.472 1.00 89.19 139 VAL A CA 1
ATOM 1084 C C . VAL A 1 139 ? 22.558 -6.659 5.279 1.00 89.19 139 VAL A C 1
ATOM 1086 O O . VAL A 1 139 ? 22.424 -7.751 5.808 1.00 89.19 139 VAL A O 1
ATOM 1089 N N . ARG A 1 140 ? 23.686 -5.959 5.437 1.00 89.12 140 ARG A N 1
ATOM 1090 C CA . ARG A 1 140 ? 24.772 -6.406 6.329 1.00 89.12 140 ARG A CA 1
ATOM 1091 C C . ARG A 1 140 ? 24.396 -6.376 7.813 1.00 89.12 140 ARG A C 1
ATOM 1093 O O . ARG A 1 140 ? 25.092 -7.014 8.592 1.00 89.12 140 ARG A O 1
ATOM 1100 N N . ARG A 1 141 ? 23.330 -5.658 8.184 1.00 86.25 141 ARG A N 1
ATOM 1101 C CA . ARG A 1 141 ? 22.751 -5.646 9.540 1.00 86.25 141 ARG A CA 1
ATOM 1102 C C . ARG A 1 141 ? 21.742 -6.775 9.766 1.00 86.25 141 ARG A C 1
ATOM 1104 O O . ARG A 1 141 ? 21.090 -6.820 10.808 1.00 86.25 141 ARG A O 1
ATOM 1111 N N . GLU A 1 142 ? 21.586 -7.672 8.792 1.00 76.81 142 GLU A N 1
ATOM 1112 C CA . GLU A 1 142 ? 20.791 -8.886 8.946 1.00 76.81 142 GLU A CA 1
ATOM 1113 C C . GLU A 1 142 ? 21.358 -9.731 10.099 1.00 76.81 142 GLU A C 1
ATOM 1115 O O . GLU A 1 142 ? 22.490 -10.209 10.039 1.00 76.81 142 GLU A O 1
ATOM 1120 N N . GLY A 1 143 ? 20.575 -9.856 11.175 1.00 72.62 143 GLY A N 1
ATOM 1121 C CA . GLY A 1 143 ? 20.962 -10.510 12.430 1.00 72.62 143 GLY A CA 1
ATOM 1122 C C . GLY A 1 143 ? 20.905 -9.586 13.651 1.00 72.62 143 GLY A C 1
ATOM 1123 O O . GLY A 1 143 ? 20.542 -10.050 14.729 1.00 72.62 143 GLY A O 1
ATOM 1124 N N . ASP A 1 144 ? 21.177 -8.290 13.467 1.00 76.56 144 ASP A N 1
ATOM 1125 C CA . ASP A 1 144 ? 21.128 -7.277 14.533 1.00 76.56 144 ASP A CA 1
ATOM 1126 C C . ASP A 1 144 ? 19.784 -6.530 14.546 1.00 76.56 144 ASP A C 1
ATOM 1128 O O . ASP A 1 144 ? 19.205 -6.279 15.605 1.00 76.56 144 ASP A O 1
ATOM 1132 N N . ASP A 1 145 ? 19.270 -6.198 13.358 1.00 83.31 145 ASP A N 1
ATOM 1133 C CA . ASP A 1 145 ? 18.014 -5.470 13.174 1.00 83.31 145 ASP A CA 1
ATOM 1134 C C . ASP A 1 145 ? 16.849 -6.418 12.842 1.00 83.31 145 ASP A C 1
ATOM 1136 O O . ASP A 1 145 ? 17.001 -7.430 12.153 1.00 83.31 145 ASP A O 1
ATOM 1140 N N . SER A 1 146 ? 15.639 -6.055 13.278 1.00 82.88 146 SER A N 1
ATOM 1141 C CA . SER A 1 146 ? 14.419 -6.768 12.876 1.00 82.88 146 SER A CA 1
ATOM 1142 C C . SER A 1 146 ? 14.144 -6.606 11.375 1.00 82.88 146 SER A C 1
ATOM 1144 O O . SER A 1 146 ? 14.424 -5.560 10.783 1.00 82.88 146 SER A O 1
ATOM 1146 N N . THR A 1 147 ? 13.502 -7.601 10.757 1.00 79.12 147 THR A N 1
ATOM 1147 C CA . THR A 1 147 ? 13.115 -7.564 9.332 1.00 79.12 147 THR A CA 1
ATOM 1148 C C . THR A 1 147 ? 12.335 -6.295 8.972 1.00 79.12 147 THR A C 1
ATOM 1150 O O . THR A 1 147 ? 12.620 -5.653 7.964 1.00 79.12 147 THR A O 1
ATOM 1153 N N . ALA A 1 148 ? 11.429 -5.846 9.845 1.00 75.06 148 ALA A N 1
ATOM 1154 C CA . ALA A 1 148 ? 10.678 -4.604 9.662 1.00 75.06 148 ALA A CA 1
ATOM 1155 C C . ALA A 1 148 ? 11.576 -3.348 9.593 1.00 75.06 148 ALA A C 1
ATOM 1157 O O . ALA A 1 148 ? 11.324 -2.452 8.784 1.00 75.06 148 ALA A O 1
ATOM 1158 N N . GLN A 1 149 ? 12.637 -3.275 10.404 1.00 78.94 149 GLN A N 1
ATOM 1159 C CA . GLN A 1 149 ? 13.597 -2.160 10.387 1.00 78.94 149 GLN A CA 1
ATOM 1160 C C . GLN A 1 149 ? 14.484 -2.184 9.137 1.00 78.94 149 GLN A C 1
ATOM 1162 O O . GLN A 1 149 ? 14.752 -1.129 8.548 1.00 78.94 149 GLN A O 1
ATOM 1167 N N . LEU A 1 150 ? 14.902 -3.376 8.701 1.00 81.56 150 LEU A N 1
ATOM 1168 C CA . LEU A 1 150 ? 15.640 -3.561 7.450 1.00 81.56 150 LEU A CA 1
ATOM 1169 C C . LEU A 1 150 ? 14.793 -3.118 6.252 1.00 81.56 150 LEU A C 1
ATOM 1171 O O . LEU A 1 150 ? 15.254 -2.325 5.431 1.00 81.56 150 LEU A O 1
ATOM 1175 N N . ASN A 1 151 ? 13.522 -3.523 6.208 1.00 80.88 151 ASN A N 1
ATOM 1176 C CA . ASN A 1 151 ? 12.573 -3.116 5.172 1.00 80.88 151 ASN A CA 1
ATOM 1177 C C . ASN A 1 151 ? 12.339 -1.602 5.157 1.00 80.88 151 ASN A C 1
ATOM 1179 O O . ASN A 1 151 ? 12.343 -0.985 4.090 1.00 80.88 151 ASN A O 1
ATOM 1183 N N . ALA A 1 152 ? 12.179 -0.975 6.326 1.00 79.50 152 ALA A N 1
ATOM 1184 C CA . ALA A 1 152 ? 12.055 0.478 6.424 1.00 79.50 152 ALA A CA 1
ATOM 1185 C C . ALA A 1 152 ? 13.307 1.195 5.884 1.00 79.50 152 ALA A C 1
ATOM 1187 O O . ALA A 1 152 ? 13.191 2.149 5.111 1.00 79.50 152 ALA A O 1
ATOM 1188 N N . SER A 1 153 ? 14.497 0.691 6.225 1.00 84.69 153 SER A N 1
ATOM 1189 C CA . SER A 1 153 ? 15.774 1.226 5.736 1.00 84.69 153 SER A CA 1
ATOM 1190 C C . SER A 1 153 ? 15.923 1.055 4.218 1.00 84.69 153 SER A C 1
ATOM 1192 O O . SER A 1 153 ? 16.314 1.994 3.527 1.00 84.69 153 SER A O 1
ATOM 1194 N N . LEU A 1 154 ? 15.549 -0.104 3.662 1.00 87.62 154 LEU A N 1
ATOM 1195 C CA . LEU A 1 154 ? 15.550 -0.325 2.213 1.00 87.62 154 LEU A CA 1
ATOM 1196 C C . LEU A 1 154 ? 14.600 0.629 1.484 1.00 87.62 154 LEU A C 1
ATOM 1198 O O . LEU A 1 154 ? 14.963 1.184 0.448 1.00 87.62 154 LEU A O 1
ATOM 1202 N N . ARG A 1 155 ? 13.399 0.867 2.023 1.00 83.50 155 ARG A N 1
ATOM 1203 C CA . ARG A 1 155 ? 12.447 1.834 1.449 1.00 83.50 155 ARG A CA 1
ATOM 1204 C C . ARG A 1 155 ? 13.010 3.248 1.440 1.00 83.50 155 ARG A C 1
ATOM 1206 O O . ARG A 1 155 ? 12.794 3.978 0.471 1.00 83.50 155 ARG A O 1
ATOM 1213 N N . GLN A 1 156 ? 13.758 3.622 2.475 1.00 83.94 156 GLN A N 1
ATOM 1214 C CA . GLN A 1 156 ? 14.481 4.888 2.492 1.00 83.94 156 GLN A CA 1
ATOM 1215 C C . GLN A 1 156 ? 15.518 4.943 1.361 1.00 83.94 156 GLN A C 1
ATOM 1217 O O . GLN A 1 156 ? 15.501 5.897 0.583 1.00 83.94 156 GLN A O 1
ATOM 1222 N N . CYS A 1 157 ? 16.337 3.901 1.176 1.00 88.38 157 CYS A N 1
ATOM 1223 C CA . CYS A 1 157 ? 17.283 3.835 0.056 1.00 88.38 157 CYS A CA 1
ATOM 1224 C C . CYS A 1 157 ? 16.581 3.936 -1.311 1.00 88.38 157 CYS A C 1
ATOM 1226 O O . CYS A 1 157 ? 17.035 4.666 -2.188 1.00 88.38 157 CYS A O 1
ATOM 1228 N N . VAL A 1 158 ? 15.433 3.272 -1.491 1.00 87.75 158 VAL A N 1
ATOM 1229 C CA . VAL A 1 158 ? 14.630 3.383 -2.722 1.00 87.75 158 VAL A CA 1
ATOM 1230 C C . VAL A 1 158 ? 14.111 4.809 -2.927 1.00 87.75 158 VAL A C 1
ATOM 1232 O O . VAL A 1 158 ? 14.054 5.286 -4.059 1.00 87.75 158 VAL A O 1
ATOM 1235 N N . SER A 1 159 ? 13.749 5.520 -1.855 1.00 83.31 159 SER A N 1
ATOM 1236 C CA . SER A 1 159 ? 13.264 6.903 -1.941 1.00 83.31 159 SER A CA 1
ATOM 1237 C C . SER A 1 159 ? 14.334 7.894 -2.419 1.00 83.31 159 SER A C 1
ATOM 1239 O O . SER A 1 159 ? 13.982 8.851 -3.115 1.00 83.31 159 SER A O 1
ATOM 1241 N N . GLU A 1 160 ? 15.606 7.616 -2.107 1.00 85.00 160 GLU A N 1
ATOM 1242 C CA . GLU A 1 160 ? 16.791 8.404 -2.479 1.00 85.00 160 GLU A CA 1
ATOM 1243 C C . GLU A 1 160 ? 17.258 8.165 -3.928 1.00 85.00 160 GLU A C 1
ATOM 1245 O O . GLU A 1 160 ? 18.035 8.961 -4.455 1.00 85.00 160 GLU A O 1
ATOM 1250 N N . LEU A 1 161 ? 16.780 7.108 -4.600 1.00 85.69 161 LEU A N 1
ATOM 1251 C CA . LEU A 1 161 ? 17.105 6.860 -6.008 1.00 85.69 161 LEU A CA 1
ATOM 1252 C C . LEU A 1 161 ? 16.562 7.976 -6.924 1.00 85.69 161 LEU A C 1
ATOM 1254 O O . LEU A 1 161 ? 15.478 8.521 -6.670 1.00 85.69 161 LEU A O 1
ATOM 1258 N N . PRO A 1 162 ? 17.242 8.262 -8.054 1.00 86.19 162 PRO A N 1
ATOM 1259 C CA . PRO A 1 162 ? 16.721 9.169 -9.069 1.00 86.19 162 PRO A CA 1
ATOM 1260 C C . PRO A 1 162 ? 15.306 8.768 -9.523 1.00 86.19 162 PRO A C 1
ATOM 1262 O O . PRO A 1 162 ? 15.016 7.571 -9.608 1.00 86.19 162 PRO A O 1
ATOM 1265 N N . PRO A 1 163 ? 14.418 9.720 -9.874 1.00 81.38 163 PRO A N 1
ATOM 1266 C CA . PRO A 1 163 ? 13.003 9.432 -10.124 1.00 81.38 163 PRO A CA 1
ATOM 1267 C C . PRO A 1 163 ? 12.740 8.306 -11.136 1.00 81.38 163 PRO A C 1
ATOM 1269 O O . PRO A 1 163 ? 11.921 7.432 -10.858 1.00 81.38 163 PRO A O 1
ATOM 1272 N N . ALA A 1 164 ? 13.461 8.287 -12.264 1.00 83.25 164 ALA A N 1
ATOM 1273 C CA . ALA A 1 164 ? 13.321 7.255 -13.296 1.00 83.25 164 ALA A CA 1
ATOM 1274 C C . ALA A 1 164 ? 13.772 5.868 -12.797 1.00 83.25 164 ALA A C 1
ATOM 1276 O O . ALA A 1 164 ? 13.084 4.871 -13.017 1.00 83.25 164 ALA A O 1
ATOM 1277 N N . HIS A 1 165 ? 14.882 5.808 -12.055 1.00 89.12 165 HIS A N 1
ATOM 1278 C CA . HIS A 1 165 ? 15.407 4.581 -11.446 1.00 89.12 165 HIS A CA 1
ATOM 1279 C C . HIS A 1 165 ? 14.465 4.038 -10.372 1.00 89.12 165 HIS A C 1
ATOM 1281 O O . HIS A 1 165 ? 14.112 2.861 -10.393 1.00 89.12 165 HIS A O 1
ATOM 1287 N N . ARG A 1 166 ? 13.991 4.909 -9.475 1.00 87.62 166 ARG A N 1
ATOM 1288 C CA . ARG A 1 166 ? 13.026 4.567 -8.427 1.00 87.62 166 ARG A CA 1
ATOM 1289 C C . ARG A 1 166 ? 11.737 4.000 -9.012 1.00 87.62 166 ARG A C 1
ATOM 1291 O O . ARG A 1 166 ? 11.234 2.986 -8.535 1.00 87.62 166 ARG A O 1
ATOM 1298 N N . GLN A 1 167 ? 11.196 4.654 -10.037 1.00 84.56 167 GLN A N 1
ATOM 1299 C CA . GLN A 1 167 ? 9.946 4.233 -10.658 1.00 84.56 167 GLN A CA 1
ATOM 1300 C C . GLN A 1 167 ? 10.102 2.901 -11.403 1.00 84.56 167 GLN A C 1
ATOM 1302 O O . GLN A 1 167 ? 9.276 2.005 -11.230 1.00 84.56 167 GLN A O 1
ATOM 1307 N N . THR A 1 168 ? 11.197 2.744 -12.149 1.00 89.25 168 THR A N 1
ATOM 1308 C CA . THR A 1 168 ? 11.578 1.493 -12.825 1.00 89.25 168 THR A CA 1
ATOM 1309 C C . THR A 1 168 ? 11.724 0.346 -11.824 1.00 89.25 168 THR A C 1
ATOM 1311 O O . THR A 1 168 ? 11.122 -0.711 -12.014 1.00 89.25 168 THR A O 1
ATOM 1314 N N . LEU A 1 169 ? 12.443 0.563 -10.715 1.00 90.88 169 LEU A N 1
ATOM 1315 C CA . LEU A 1 169 ? 12.626 -0.434 -9.657 1.00 90.88 169 LEU A CA 1
ATOM 1316 C C . LEU A 1 169 ? 11.291 -0.822 -9.010 1.00 90.88 169 LEU A C 1
ATOM 1318 O O . LEU A 1 169 ? 10.985 -2.001 -8.893 1.00 90.88 169 LEU A O 1
ATOM 1322 N N . ASN A 1 170 ? 10.454 0.154 -8.653 1.00 86.62 170 ASN A N 1
ATOM 1323 C CA . ASN A 1 170 ? 9.137 -0.104 -8.065 1.00 86.62 170 ASN A CA 1
ATOM 1324 C C . ASN A 1 170 ? 8.192 -0.849 -9.016 1.00 86.62 170 ASN A C 1
ATOM 1326 O O . ASN A 1 170 ? 7.358 -1.649 -8.579 1.00 86.62 170 ASN A O 1
ATOM 1330 N N . TYR A 1 171 ? 8.251 -0.553 -10.314 1.00 86.94 171 TYR A N 1
ATOM 1331 C CA . TYR A 1 171 ? 7.464 -1.255 -11.322 1.00 86.94 171 TYR A CA 1
ATOM 1332 C C . TYR A 1 171 ? 7.934 -2.709 -11.457 1.00 86.94 171 TYR A C 1
ATOM 1334 O O . TYR A 1 171 ? 7.107 -3.619 -11.378 1.00 86.94 171 TYR A O 1
ATOM 1342 N N . LEU A 1 172 ? 9.251 -2.924 -11.530 1.00 91.38 172 LEU A N 1
ATOM 1343 C CA . LEU A 1 172 ? 9.854 -4.250 -11.605 1.00 91.38 172 LEU A CA 1
ATOM 1344 C C . LEU A 1 172 ? 9.593 -5.089 -10.344 1.00 91.38 172 LEU A C 1
ATOM 1346 O O . LEU A 1 172 ? 9.119 -6.212 -10.465 1.00 91.38 172 LEU A O 1
ATOM 1350 N N . CYS A 1 173 ? 9.822 -4.562 -9.137 1.00 90.25 173 CYS A N 1
ATOM 1351 C CA . CYS A 1 173 ? 9.595 -5.315 -7.897 1.00 90.25 173 CYS A CA 1
ATOM 1352 C C . CYS A 1 173 ? 8.135 -5.765 -7.746 1.00 90.25 173 CYS A C 1
ATOM 1354 O O . CYS A 1 173 ? 7.890 -6.877 -7.290 1.00 90.25 173 CYS A O 1
ATOM 1356 N N . ARG A 1 174 ? 7.153 -4.972 -8.211 1.00 87.50 174 ARG A N 1
ATOM 1357 C CA . ARG A 1 174 ? 5.750 -5.430 -8.275 1.00 87.50 174 ARG A CA 1
ATOM 1358 C C . ARG A 1 174 ? 5.576 -6.618 -9.195 1.00 87.50 174 ARG A C 1
ATOM 1360 O O . ARG A 1 174 ? 4.867 -7.553 -8.829 1.00 87.50 174 ARG A O 1
ATOM 1367 N N . HIS A 1 175 ? 6.131 -6.530 -10.398 1.00 90.94 175 HIS A N 1
ATOM 1368 C CA . HIS A 1 175 ? 6.023 -7.606 -11.368 1.00 90.94 175 HIS A CA 1
ATOM 1369 C C . HIS A 1 175 ? 6.614 -8.897 -10.787 1.00 90.94 175 HIS A C 1
ATOM 1371 O O . HIS A 1 175 ? 5.944 -9.924 -10.720 1.00 90.94 175 HIS A O 1
ATOM 1377 N N . LEU A 1 176 ? 7.826 -8.814 -10.235 1.00 92.50 176 LEU A N 1
ATOM 1378 C CA . LEU A 1 176 ? 8.507 -9.948 -9.614 1.00 92.50 176 LEU A CA 1
ATOM 1379 C C . LEU A 1 176 ? 7.755 -10.498 -8.400 1.00 92.50 176 LEU A C 1
ATOM 1381 O O . LEU A 1 176 ? 7.693 -11.710 -8.228 1.00 92.50 176 LEU A O 1
ATOM 1385 N N . HIS A 1 177 ? 7.115 -9.641 -7.603 1.00 90.69 177 HIS A N 1
ATOM 1386 C CA . HIS A 1 177 ? 6.251 -10.084 -6.511 1.00 90.69 177 HIS A CA 1
ATOM 1387 C C . HIS A 1 177 ? 5.030 -10.869 -7.026 1.00 90.69 177 HIS A C 1
ATOM 1389 O O . HIS A 1 177 ? 4.645 -11.879 -6.438 1.00 90.69 177 HIS A O 1
ATOM 1395 N N . ARG A 1 178 ? 4.429 -10.460 -8.155 1.00 89.00 178 ARG A N 1
ATOM 1396 C CA . ARG A 1 178 ? 3.338 -11.214 -8.807 1.00 89.00 178 ARG A CA 1
ATOM 1397 C C . ARG A 1 178 ? 3.818 -12.568 -9.334 1.00 89.00 178 ARG A C 1
ATOM 1399 O O . ARG A 1 178 ? 3.094 -13.549 -9.177 1.00 89.00 178 ARG A O 1
ATOM 1406 N N . VAL A 1 179 ? 5.022 -12.631 -9.905 1.00 91.69 179 VAL A N 1
ATOM 1407 C CA . VAL A 1 179 ? 5.657 -13.891 -10.330 1.00 91.69 179 VAL A CA 1
ATOM 1408 C C . VAL A 1 179 ? 5.897 -14.801 -9.123 1.00 91.69 179 VAL A C 1
ATOM 1410 O O . VAL A 1 179 ? 5.460 -15.952 -9.134 1.00 91.69 179 VAL A O 1
ATOM 1413 N N . ALA A 1 180 ? 6.488 -14.274 -8.048 1.00 91.56 180 ALA A N 1
ATOM 1414 C CA . ALA A 1 180 ? 6.759 -15.016 -6.818 1.00 91.56 180 ALA A CA 1
ATOM 1415 C C . ALA A 1 180 ? 5.484 -15.530 -6.130 1.00 91.56 180 ALA A C 1
ATOM 1417 O O . ALA A 1 180 ? 5.470 -16.624 -5.567 1.00 91.56 180 ALA A O 1
ATOM 1418 N N . ALA A 1 181 ? 4.371 -14.795 -6.220 1.00 88.81 181 ALA A N 1
ATOM 1419 C CA . ALA A 1 181 ? 3.082 -15.249 -5.699 1.00 88.81 181 ALA A CA 1
ATOM 1420 C C . ALA A 1 181 ? 2.583 -16.544 -6.373 1.00 88.81 181 ALA A C 1
ATOM 1422 O O . ALA A 1 181 ? 1.796 -17.282 -5.778 1.00 88.81 181 ALA A O 1
ATOM 1423 N N . ARG A 1 182 ? 3.057 -16.848 -7.591 1.00 89.06 182 ARG A N 1
ATOM 1424 C CA . ARG A 1 182 ? 2.760 -18.086 -8.330 1.00 89.06 182 ARG A CA 1
ATOM 1425 C C . ARG A 1 182 ? 3.877 -19.133 -8.261 1.00 89.06 182 ARG A C 1
ATOM 1427 O O . ARG A 1 182 ? 3.848 -20.094 -9.027 1.00 89.06 182 ARG A O 1
ATOM 1434 N N . GLN A 1 183 ? 4.800 -19.020 -7.300 1.00 90.75 183 GLN A N 1
ATOM 1435 C CA . GLN A 1 183 ? 5.931 -19.947 -7.128 1.00 90.75 183 GLN A CA 1
ATOM 1436 C C . GLN A 1 183 ? 5.550 -21.434 -7.055 1.00 90.75 183 GLN A C 1
ATOM 1438 O O . GLN A 1 183 ? 6.362 -22.285 -7.390 1.00 90.75 183 GLN A O 1
ATOM 1443 N N . ARG A 1 184 ? 4.312 -21.764 -6.656 1.00 90.88 184 ARG A N 1
ATOM 1444 C CA . ARG A 1 184 ? 3.806 -23.150 -6.643 1.00 90.88 184 ARG A CA 1
ATOM 1445 C C . ARG A 1 184 ? 3.678 -23.774 -8.039 1.00 90.88 184 ARG A C 1
ATOM 1447 O O . ARG A 1 184 ? 3.606 -24.991 -8.126 1.00 90.88 184 ARG A O 1
ATOM 1454 N N . ILE A 1 185 ? 3.591 -22.953 -9.086 1.00 90.62 185 ILE A N 1
ATOM 1455 C CA . ILE A 1 185 ? 3.426 -23.384 -10.480 1.00 90.62 185 ILE A CA 1
ATOM 1456 C C . ILE A 1 185 ? 4.705 -23.085 -11.262 1.00 90.62 185 ILE A C 1
ATOM 1458 O O . ILE A 1 185 ? 5.317 -23.988 -11.816 1.00 90.62 185 ILE A O 1
ATOM 1462 N N . ASN A 1 186 ? 5.158 -21.828 -11.255 1.00 92.94 186 ASN A N 1
ATOM 1463 C CA . ASN A 1 186 ? 6.327 -21.421 -12.038 1.00 92.94 186 ASN A CA 1
ATOM 1464 C C . ASN A 1 186 ? 7.679 -21.783 -11.389 1.00 92.94 186 ASN A C 1
ATOM 1466 O O . ASN A 1 186 ? 8.720 -21.589 -12.012 1.00 92.94 186 ASN A O 1
ATOM 1470 N N . MET A 1 187 ? 7.689 -22.302 -10.154 1.00 92.94 187 MET A N 1
ATOM 1471 C CA . MET A 1 187 ? 8.890 -22.709 -9.404 1.00 92.94 187 MET A CA 1
ATOM 1472 C C . MET A 1 187 ? 9.882 -21.568 -9.095 1.00 92.94 187 MET A C 1
ATOM 1474 O O . MET A 1 187 ? 11.049 -21.810 -8.771 1.00 92.94 187 MET A O 1
ATOM 1478 N N . MET A 1 188 ? 9.433 -20.311 -9.166 1.00 95.38 188 MET A N 1
ATOM 1479 C CA . MET A 1 188 ? 10.263 -19.125 -8.947 1.00 95.38 188 MET A CA 1
ATOM 1480 C C . MET A 1 188 ? 9.883 -18.409 -7.645 1.00 95.38 188 MET A C 1
ATOM 1482 O O . MET A 1 188 ? 8.999 -17.556 -7.627 1.00 95.38 188 MET A O 1
ATOM 1486 N N . SER A 1 189 ? 10.573 -18.747 -6.552 1.00 94.44 189 SER A N 1
ATOM 1487 C CA . SER A 1 189 ? 10.509 -18.022 -5.274 1.00 94.44 189 SER A CA 1
ATOM 1488 C C . SER A 1 189 ? 11.188 -16.639 -5.359 1.00 94.44 189 SER A C 1
ATOM 1490 O O . SER A 1 189 ? 11.957 -16.395 -6.297 1.00 94.44 189 SER A O 1
ATOM 1492 N N . PRO A 1 190 ? 10.961 -15.728 -4.387 1.00 93.50 190 PRO A N 1
ATOM 1493 C CA . PRO A 1 190 ? 11.708 -14.470 -4.292 1.00 93.50 190 PRO A CA 1
ATOM 1494 C C . PRO A 1 190 ? 13.229 -14.675 -4.314 1.00 93.50 190 PRO A C 1
ATOM 1496 O O . PRO A 1 190 ? 13.924 -13.972 -5.045 1.00 93.50 190 PRO A O 1
ATOM 1499 N N . GLU A 1 191 ? 13.725 -15.693 -3.606 1.00 94.31 191 GLU A N 1
ATOM 1500 C CA . GLU A 1 191 ? 15.134 -16.105 -3.602 1.00 94.31 191 GLU A CA 1
ATOM 1501 C C . GLU A 1 191 ? 15.610 -16.522 -5.008 1.00 94.31 191 GLU A C 1
ATOM 1503 O O . GLU A 1 191 ? 16.608 -16.004 -5.518 1.00 94.31 191 GLU A O 1
ATOM 1508 N N . ASN A 1 192 ? 14.859 -17.392 -5.699 1.00 94.38 192 ASN A N 1
ATOM 1509 C CA . ASN A 1 192 ? 15.199 -17.845 -7.054 1.00 94.38 192 ASN A CA 1
ATOM 1510 C C . ASN A 1 192 ? 15.236 -16.682 -8.057 1.00 94.38 192 ASN A C 1
ATOM 1512 O O . ASN A 1 192 ? 16.113 -16.629 -8.921 1.00 94.38 192 ASN A O 1
ATOM 1516 N N . LEU A 1 193 ? 14.297 -15.739 -7.950 1.00 95.06 193 LEU A N 1
ATOM 1517 C CA . LEU A 1 193 ? 14.271 -14.534 -8.782 1.00 95.06 193 LEU A CA 1
ATOM 1518 C C . LEU A 1 193 ? 15.449 -13.607 -8.462 1.00 95.06 193 LEU A C 1
ATOM 1520 O O . LEU A 1 193 ? 16.076 -13.072 -9.381 1.00 95.06 193 LEU A O 1
ATOM 1524 N N . ALA A 1 194 ? 15.787 -13.450 -7.181 1.00 95.00 194 ALA A N 1
ATOM 1525 C CA . ALA A 1 194 ? 16.903 -12.629 -6.736 1.00 95.00 194 ALA A CA 1
ATOM 1526 C C . ALA A 1 194 ? 18.252 -13.150 -7.245 1.00 95.00 194 ALA A C 1
ATOM 1528 O O . ALA A 1 194 ? 19.067 -12.358 -7.719 1.00 95.00 194 ALA A O 1
ATOM 1529 N N . ILE A 1 195 ? 18.468 -14.471 -7.250 1.00 92.88 195 ILE A N 1
ATOM 1530 C CA . ILE A 1 195 ? 19.675 -15.097 -7.819 1.00 92.88 195 ILE A CA 1
ATOM 1531 C C . ILE A 1 195 ? 19.888 -14.676 -9.279 1.00 92.88 195 ILE A C 1
ATOM 1533 O O . ILE A 1 195 ? 21.016 -14.394 -9.689 1.00 92.88 195 ILE A O 1
ATOM 1537 N N . VAL A 1 196 ? 18.811 -14.619 -10.064 1.00 93.62 196 VAL A N 1
ATOM 1538 C CA . VAL A 1 196 ? 18.873 -14.324 -11.500 1.00 93.62 196 VAL A CA 1
ATOM 1539 C C . VAL A 1 196 ? 18.991 -12.822 -11.777 1.00 93.62 196 VAL A C 1
ATOM 1541 O O . VAL A 1 196 ? 19.701 -12.414 -12.701 1.00 93.62 196 VAL A O 1
ATOM 1544 N N . LEU A 1 197 ? 18.286 -11.989 -11.008 1.00 94.00 197 LEU A N 1
ATOM 1545 C CA . LEU A 1 197 ? 18.145 -10.561 -11.301 1.00 94.00 197 LEU A CA 1
ATOM 1546 C C . LEU A 1 197 ? 19.128 -9.666 -10.550 1.00 94.00 197 LEU A C 1
ATOM 1548 O O . LEU A 1 197 ? 19.445 -8.597 -11.071 1.00 94.00 197 LEU A O 1
ATOM 1552 N N . ALA A 1 198 ? 19.674 -10.087 -9.407 1.00 92.69 198 ALA A N 1
ATOM 1553 C CA . ALA A 1 198 ? 20.643 -9.283 -8.661 1.00 92.69 198 ALA A CA 1
ATOM 1554 C C . ALA A 1 198 ? 21.856 -8.839 -9.502 1.00 92.69 198 ALA A C 1
ATOM 1556 O O . ALA A 1 198 ? 22.088 -7.630 -9.557 1.00 92.69 198 ALA A O 1
ATOM 1557 N N . PRO A 1 199 ? 22.518 -9.712 -10.295 1.00 89.75 199 PRO A N 1
ATOM 1558 C CA . PRO A 1 199 ? 23.639 -9.299 -11.153 1.00 89.75 199 PRO A CA 1
ATOM 1559 C C . PRO A 1 199 ? 23.243 -8.343 -12.290 1.00 89.75 199 PRO A C 1
ATOM 1561 O O . PRO A 1 199 ? 24.093 -7.790 -12.984 1.00 89.75 199 PRO A O 1
ATOM 1564 N N . THR A 1 200 ? 21.940 -8.221 -12.557 1.00 91.06 200 THR A N 1
ATOM 1565 C CA . THR A 1 200 ? 21.393 -7.347 -13.600 1.00 91.06 200 THR A CA 1
ATOM 1566 C C . THR A 1 200 ? 20.965 -5.993 -13.024 1.00 91.06 200 THR A C 1
ATOM 1568 O O . THR A 1 200 ? 21.052 -4.982 -13.717 1.00 91.06 200 THR A O 1
ATOM 1571 N N . LEU A 1 201 ? 20.517 -5.957 -11.765 1.00 92.75 201 LEU A N 1
ATOM 1572 C CA . LEU A 1 201 ? 20.008 -4.755 -11.098 1.00 92.75 201 LEU A CA 1
ATOM 1573 C C . LEU A 1 201 ? 21.068 -3.992 -10.310 1.00 92.75 201 LEU A C 1
ATOM 1575 O O . LEU A 1 201 ? 20.965 -2.768 -10.210 1.00 92.75 201 LEU A O 1
ATOM 1579 N N . LEU A 1 202 ? 22.058 -4.704 -9.770 1.00 90.31 202 LEU A N 1
ATOM 1580 C CA . LEU A 1 202 ? 23.200 -4.147 -9.062 1.00 90.31 202 LEU A CA 1
ATOM 1581 C C . LEU A 1 202 ? 24.473 -4.444 -9.847 1.00 90.31 202 LEU A C 1
ATOM 1583 O O . LEU A 1 202 ? 24.664 -5.539 -10.374 1.00 90.31 202 LEU A O 1
ATOM 1587 N N . ARG A 1 203 ? 25.352 -3.448 -9.920 1.00 85.81 203 ARG A N 1
ATOM 1588 C CA . ARG A 1 203 ? 26.723 -3.619 -10.398 1.00 85.81 203 ARG A CA 1
ATOM 1589 C C . ARG A 1 203 ? 27.635 -2.858 -9.459 1.00 85.81 203 ARG A C 1
ATOM 1591 O O . ARG A 1 203 ? 27.384 -1.685 -9.185 1.00 85.81 203 ARG A O 1
ATOM 1598 N N . SER A 1 204 ? 28.685 -3.514 -8.987 1.00 77.31 204 SER A N 1
ATOM 1599 C CA . SER A 1 204 ? 29.665 -2.863 -8.125 1.00 77.31 204 SER A CA 1
ATOM 1600 C C . SER A 1 204 ? 30.356 -1.712 -8.888 1.00 77.31 204 SER A C 1
ATOM 1602 O O . SER A 1 204 ? 30.710 -1.885 -10.059 1.00 77.31 204 SER A O 1
ATOM 1604 N N . PRO A 1 205 ? 30.563 -0.535 -8.268 1.00 73.00 205 PRO A N 1
ATOM 1605 C CA . PRO A 1 205 ? 31.302 0.561 -8.884 1.00 73.00 205 PRO A CA 1
ATOM 1606 C C . PRO A 1 205 ? 32.743 0.132 -9.208 1.00 73.00 205 PRO A C 1
ATOM 1608 O O . PRO A 1 205 ? 33.478 -0.408 -8.381 1.00 73.00 205 PRO A O 1
ATOM 1611 N N . SER A 1 206 ? 33.139 0.317 -10.462 1.00 60.00 206 SER A N 1
ATOM 1612 C CA . SER A 1 206 ? 34.252 -0.371 -11.119 1.00 60.00 206 SER A CA 1
ATOM 1613 C C . SER A 1 206 ? 35.640 0.261 -10.918 1.00 60.00 206 SER A C 1
ATOM 1615 O O . SER A 1 206 ? 36.330 0.534 -11.896 1.00 60.00 206 SER A O 1
ATOM 1617 N N . ALA A 1 207 ? 36.085 0.460 -9.674 1.00 50.66 207 ALA A N 1
ATOM 1618 C CA . ALA A 1 207 ? 37.479 0.849 -9.384 1.00 50.66 207 ALA A CA 1
ATOM 1619 C C . ALA A 1 207 ? 38.266 -0.183 -8.548 1.00 50.66 207 ALA A C 1
ATOM 1621 O O . ALA A 1 207 ? 39.487 -0.239 -8.652 1.00 50.66 207 ALA A O 1
ATOM 1622 N N . GLU A 1 208 ? 37.594 -1.055 -7.786 1.00 48.75 208 GLU A N 1
ATOM 1623 C CA . GLU A 1 208 ? 38.248 -2.066 -6.927 1.00 48.75 208 GLU A CA 1
ATOM 1624 C C . GLU A 1 208 ? 38.211 -3.501 -7.496 1.00 48.75 208 GLU A C 1
ATOM 1626 O O . GLU A 1 208 ? 38.724 -4.427 -6.872 1.00 48.75 208 GLU A O 1
ATOM 1631 N N . TYR A 1 209 ? 37.653 -3.703 -8.698 1.00 49.69 209 TYR A N 1
ATOM 1632 C CA . TYR A 1 209 ? 37.437 -5.028 -9.317 1.00 49.69 209 TYR A CA 1
ATOM 1633 C C . TYR A 1 209 ? 38.705 -5.874 -9.527 1.00 49.69 209 TYR A C 1
ATOM 1635 O O . TYR A 1 209 ? 38.602 -7.080 -9.733 1.00 49.69 209 TYR A O 1
ATOM 1643 N N . ILE A 1 210 ? 39.889 -5.259 -9.491 1.00 50.84 210 ILE A N 1
ATOM 1644 C CA . ILE A 1 210 ? 41.176 -5.939 -9.707 1.00 50.84 210 ILE A CA 1
ATOM 1645 C C . ILE A 1 210 ? 41.833 -6.337 -8.369 1.00 50.84 210 ILE A C 1
ATOM 1647 O O . ILE A 1 210 ? 42.752 -7.149 -8.359 1.00 50.84 210 ILE A O 1
ATOM 1651 N N . ALA A 1 211 ? 41.363 -5.813 -7.230 1.00 52.81 211 ALA A N 1
ATOM 1652 C CA . ALA A 1 211 ? 42.079 -5.941 -5.961 1.00 52.81 211 ALA A CA 1
ATOM 1653 C C . ALA A 1 211 ? 41.705 -7.185 -5.131 1.00 52.81 211 ALA A C 1
ATOM 1655 O O . ALA A 1 211 ? 42.569 -7.678 -4.410 1.00 52.81 211 ALA A O 1
ATOM 1656 N N . ASP A 1 212 ? 40.468 -7.705 -5.207 1.00 59.38 212 ASP A N 1
ATOM 1657 C CA . ASP A 1 212 ? 40.068 -8.855 -4.373 1.00 59.38 212 ASP A CA 1
ATOM 1658 C C . ASP A 1 212 ? 38.832 -9.641 -4.891 1.00 59.38 212 ASP A C 1
ATOM 1660 O O . ASP A 1 212 ? 37.683 -9.242 -4.654 1.00 59.38 212 ASP A O 1
ATOM 1664 N N . PRO A 1 213 ? 39.030 -10.805 -5.543 1.00 63.94 213 PRO A N 1
ATOM 1665 C CA . PRO A 1 213 ? 37.950 -11.701 -5.968 1.00 63.94 213 PRO A CA 1
ATOM 1666 C C . PRO A 1 213 ? 37.048 -12.203 -4.825 1.00 63.94 213 PRO A C 1
ATOM 1668 O O . PRO A 1 213 ? 35.870 -12.489 -5.054 1.00 63.94 213 PRO A O 1
ATOM 1671 N N . LEU A 1 214 ? 37.559 -12.293 -3.589 1.00 66.25 214 LEU A N 1
ATOM 1672 C CA . LEU A 1 214 ? 36.792 -12.783 -2.439 1.00 66.25 214 LEU A CA 1
ATOM 1673 C C . LEU A 1 214 ? 35.755 -11.756 -1.972 1.00 66.25 214 LEU A C 1
ATOM 1675 O O . LEU A 1 214 ? 34.649 -12.137 -1.584 1.00 66.25 214 LEU A O 1
ATOM 1679 N N . ARG A 1 215 ? 36.052 -10.451 -2.074 1.00 66.50 215 ARG A N 1
ATOM 1680 C CA . ARG A 1 215 ? 35.075 -9.383 -1.781 1.00 66.50 215 ARG A CA 1
ATOM 1681 C C . ARG A 1 215 ? 33.913 -9.380 -2.772 1.00 66.50 215 ARG A C 1
ATOM 1683 O O . ARG A 1 215 ? 32.782 -9.139 -2.361 1.00 66.50 215 ARG A O 1
ATOM 1690 N N . VAL A 1 216 ? 34.160 -9.709 -4.041 1.00 66.56 216 VAL A N 1
ATOM 1691 C CA . VAL A 1 216 ? 33.109 -9.821 -5.071 1.00 66.56 216 VAL A CA 1
ATOM 1692 C C . VAL A 1 216 ? 32.162 -10.982 -4.759 1.00 66.56 216 VAL A C 1
ATOM 1694 O O . VAL A 1 216 ? 30.947 -10.797 -4.721 1.00 66.56 216 VAL A O 1
ATOM 1697 N N . LEU A 1 217 ? 32.711 -12.160 -4.449 1.00 68.56 217 LEU A N 1
ATOM 1698 C CA . LEU A 1 217 ? 31.927 -13.334 -4.040 1.00 68.56 217 LEU A CA 1
ATOM 1699 C C . LEU A 1 217 ? 31.114 -13.068 -2.766 1.00 68.56 217 LEU A C 1
ATOM 1701 O O . LEU A 1 217 ? 29.947 -13.451 -2.680 1.00 68.56 217 LEU A O 1
ATOM 1705 N N . ASN A 1 218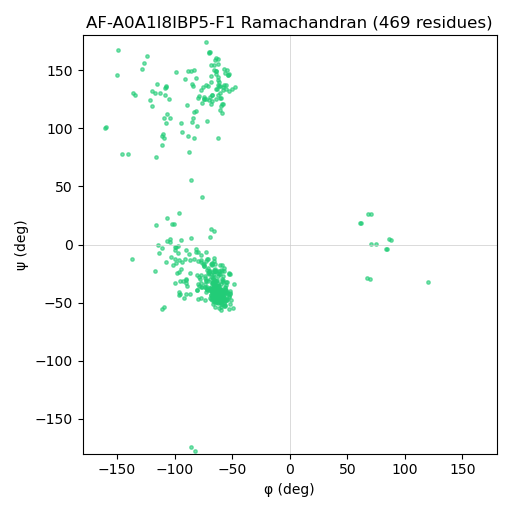 ? 31.708 -12.374 -1.793 1.00 74.06 218 ASN A N 1
ATOM 1706 C CA . ASN A 1 218 ? 31.037 -12.045 -0.541 1.00 74.06 218 ASN A CA 1
ATOM 1707 C C . ASN A 1 218 ? 29.978 -10.943 -0.705 1.00 74.06 218 ASN A C 1
ATOM 1709 O O . ASN A 1 218 ? 29.016 -10.926 0.051 1.00 74.06 218 ASN A O 1
ATOM 1713 N N . ASN A 1 219 ? 30.113 -10.041 -1.681 1.00 81.44 219 ASN A N 1
ATOM 1714 C CA . ASN A 1 219 ? 29.094 -9.034 -1.986 1.00 81.44 219 ASN A CA 1
ATOM 1715 C C . ASN A 1 219 ? 27.914 -9.619 -2.771 1.00 81.44 219 ASN A C 1
ATOM 1717 O O . ASN A 1 219 ? 26.780 -9.228 -2.512 1.00 81.44 219 ASN A O 1
ATOM 1721 N N . ALA A 1 220 ? 28.144 -10.614 -3.632 1.00 84.50 220 ALA A N 1
ATOM 1722 C CA . ALA A 1 220 ? 27.087 -11.254 -4.417 1.00 84.50 220 ALA A CA 1
ATOM 1723 C C . ALA A 1 220 ? 25.971 -11.869 -3.552 1.00 84.50 220 ALA A C 1
ATOM 1725 O O . ALA A 1 220 ? 24.807 -11.872 -3.950 1.00 84.50 220 ALA A O 1
ATOM 1726 N N . LYS A 1 221 ? 26.291 -12.369 -2.347 1.00 88.31 221 LYS A N 1
ATOM 1727 C CA . LYS A 1 221 ? 25.265 -12.857 -1.406 1.00 88.31 221 LYS A CA 1
ATOM 1728 C C . LYS A 1 221 ? 24.368 -11.715 -0.900 1.00 88.31 221 LYS A C 1
ATOM 1730 O O . LYS A 1 221 ? 23.157 -11.877 -0.833 1.00 88.31 221 LYS A O 1
ATOM 1735 N N . TYR A 1 222 ? 24.954 -10.550 -0.614 1.00 89.81 222 TYR A N 1
ATOM 1736 C CA . TYR A 1 222 ? 24.231 -9.370 -0.138 1.00 89.81 222 TYR A CA 1
ATOM 1737 C C . TYR A 1 222 ? 23.417 -8.723 -1.262 1.00 89.81 222 TYR A C 1
ATOM 1739 O O . TYR A 1 222 ? 22.296 -8.292 -1.025 1.00 89.81 222 TYR A O 1
ATOM 1747 N N . GLU A 1 223 ? 23.930 -8.702 -2.494 1.00 91.31 223 GLU A N 1
ATOM 1748 C CA . GLU A 1 223 ? 23.175 -8.249 -3.670 1.00 91.31 223 GLU A CA 1
ATOM 1749 C C . GLU A 1 223 ? 21.889 -9.066 -3.865 1.00 91.31 223 GLU A C 1
ATOM 1751 O O . GLU A 1 223 ? 20.822 -8.495 -4.097 1.00 91.31 223 GLU A O 1
ATOM 1756 N N . ARG A 1 224 ? 21.975 -10.399 -3.734 1.00 93.06 224 ARG A N 1
ATOM 1757 C CA . ARG A 1 224 ? 20.805 -11.290 -3.801 1.00 93.06 224 ARG A CA 1
ATOM 1758 C C . ARG A 1 224 ? 19.815 -10.975 -2.690 1.00 93.06 224 ARG A C 1
ATOM 1760 O O . ARG A 1 224 ? 18.647 -10.756 -2.981 1.00 93.06 224 ARG A O 1
ATOM 1767 N N . LEU A 1 225 ? 20.293 -10.861 -1.456 1.00 91.19 225 LEU A N 1
ATOM 1768 C CA . LEU A 1 225 ? 19.447 -10.562 -0.308 1.00 91.19 225 LEU A CA 1
ATOM 1769 C C . LEU A 1 225 ? 18.723 -9.211 -0.438 1.00 91.19 225 LEU A C 1
ATOM 1771 O O . LEU A 1 225 ? 17.540 -9.113 -0.126 1.00 91.19 225 LEU A O 1
ATOM 1775 N N . VAL A 1 226 ? 19.390 -8.175 -0.968 1.00 92.94 226 VAL A N 1
ATOM 1776 C CA . VAL A 1 226 ? 18.742 -6.884 -1.267 1.00 92.94 226 VAL A CA 1
ATOM 1777 C C . VAL A 1 226 ? 17.554 -7.093 -2.203 1.00 92.94 226 VAL A C 1
ATOM 1779 O O . VAL A 1 226 ? 16.455 -6.622 -1.916 1.00 92.94 226 VAL A O 1
ATOM 1782 N N . VAL A 1 227 ? 17.761 -7.790 -3.324 1.00 94.00 227 VAL A N 1
ATOM 1783 C CA . VAL A 1 227 ? 16.697 -8.014 -4.312 1.00 94.00 227 VAL A CA 1
ATOM 1784 C C . VAL A 1 227 ? 15.588 -8.896 -3.744 1.00 94.00 227 VAL A C 1
ATOM 1786 O O . VAL A 1 227 ? 14.417 -8.602 -3.964 1.00 94.00 227 VAL A O 1
ATOM 1789 N N . GLU A 1 228 ? 15.932 -9.926 -2.979 1.00 93.38 228 GLU A N 1
ATOM 1790 C CA . GLU A 1 228 ? 14.966 -10.812 -2.335 1.00 93.38 228 GLU A CA 1
ATOM 1791 C C . GLU A 1 228 ? 14.044 -10.048 -1.381 1.00 93.38 228 GLU A C 1
ATOM 1793 O O . GLU A 1 228 ? 12.823 -10.126 -1.522 1.00 93.38 228 GLU A O 1
ATOM 1798 N N . MET A 1 229 ? 14.599 -9.243 -0.467 1.00 90.06 229 MET A N 1
ATOM 1799 C CA . MET A 1 229 ? 13.788 -8.448 0.463 1.00 90.06 229 MET A CA 1
ATOM 1800 C C . MET A 1 229 ? 12.924 -7.419 -0.279 1.00 90.06 229 MET A C 1
ATOM 1802 O O . MET A 1 229 ? 11.753 -7.240 0.056 1.00 90.06 229 MET A O 1
ATOM 1806 N N . LEU A 1 230 ? 13.448 -6.793 -1.342 1.00 90.25 230 LEU A N 1
ATOM 1807 C CA . LEU A 1 230 ? 12.675 -5.868 -2.182 1.00 90.25 230 LEU A CA 1
ATOM 1808 C C . LEU A 1 230 ? 11.491 -6.542 -2.902 1.00 90.25 230 LEU A C 1
ATOM 1810 O O . LEU A 1 230 ? 10.484 -5.876 -3.153 1.00 90.25 230 LEU A O 1
ATOM 1814 N N . ILE A 1 231 ? 11.600 -7.831 -3.247 1.00 90.44 231 ILE A N 1
ATOM 1815 C CA . ILE A 1 231 ? 10.514 -8.614 -3.860 1.00 90.44 231 ILE A CA 1
ATOM 1816 C C . ILE A 1 231 ? 9.511 -9.069 -2.793 1.00 90.44 231 ILE A C 1
ATOM 1818 O O . ILE A 1 231 ? 8.302 -8.927 -2.988 1.00 90.44 231 ILE A O 1
ATOM 1822 N N . SER A 1 232 ? 9.991 -9.614 -1.674 1.00 85.44 232 SER A N 1
ATOM 1823 C CA . SER A 1 232 ? 9.158 -10.201 -0.617 1.00 85.44 232 SER A CA 1
ATOM 1824 C C . SER A 1 232 ? 8.267 -9.169 0.075 1.00 85.44 232 SER A C 1
ATOM 1826 O O . SER A 1 232 ? 7.096 -9.437 0.332 1.00 85.44 232 SER A O 1
ATOM 1828 N N . GLU A 1 233 ? 8.789 -7.965 0.304 1.00 70.81 233 GLU A N 1
ATOM 1829 C CA . GLU A 1 233 ? 8.140 -6.909 1.095 1.00 70.81 233 GLU A CA 1
ATOM 1830 C C . GLU A 1 233 ? 7.602 -5.773 0.224 1.00 70.81 233 GLU A C 1
ATOM 1832 O O . GLU A 1 233 ? 7.417 -4.636 0.680 1.00 70.81 233 GLU A O 1
ATOM 1837 N N . TYR A 1 234 ? 7.350 -6.078 -1.056 1.00 66.75 234 TYR A N 1
ATOM 1838 C CA . TYR A 1 234 ? 6.713 -5.160 -1.985 1.00 66.75 234 TYR A CA 1
ATOM 1839 C C . TYR A 1 234 ? 5.295 -4.832 -1.489 1.00 66.75 234 TYR A C 1
ATOM 1841 O O . TYR A 1 234 ? 4.317 -5.528 -1.773 1.00 66.75 234 TYR A O 1
ATOM 1849 N N . GLU A 1 235 ? 5.196 -3.758 -0.704 1.00 56.62 235 GLU A N 1
ATOM 1850 C CA . GLU A 1 235 ? 3.962 -3.311 -0.080 1.00 56.62 235 GLU A CA 1
ATOM 1851 C C . GLU A 1 235 ? 2.918 -3.043 -1.165 1.00 56.62 235 GLU A C 1
ATOM 1853 O O . GLU A 1 235 ? 3.093 -2.223 -2.067 1.00 56.62 235 GLU A O 1
ATOM 1858 N N . THR A 1 236 ? 1.797 -3.752 -1.080 1.00 50.03 236 THR A N 1
ATOM 1859 C CA . THR A 1 236 ? 0.700 -3.678 -2.052 1.00 50.03 236 THR A CA 1
ATOM 1860 C C . THR A 1 236 ? -0.017 -2.322 -2.088 1.00 50.03 236 THR A C 1
ATOM 1862 O O . THR A 1 236 ? -1.068 -2.233 -2.710 1.00 50.03 236 THR A O 1
ATOM 1865 N N . GLY A 1 237 ? 0.504 -1.262 -1.466 1.00 51.06 237 GLY A N 1
ATOM 1866 C CA . GLY A 1 237 ? -0.089 0.073 -1.433 1.00 51.06 237 GLY A CA 1
ATOM 1867 C C . GLY A 1 237 ? 0.360 0.956 -2.602 1.00 51.06 237 GLY A C 1
ATOM 1868 O O . GLY A 1 237 ? 1.534 1.266 -2.764 1.00 51.06 237 GLY A O 1
ATOM 1869 N N . PHE A 1 238 ? -0.585 1.413 -3.416 1.00 54.34 238 PHE A N 1
ATOM 1870 C CA . PHE A 1 238 ? -0.446 2.601 -4.249 1.00 54.34 238 PHE A CA 1
ATOM 1871 C C . PHE A 1 238 ? -0.663 3.848 -3.391 1.00 54.34 23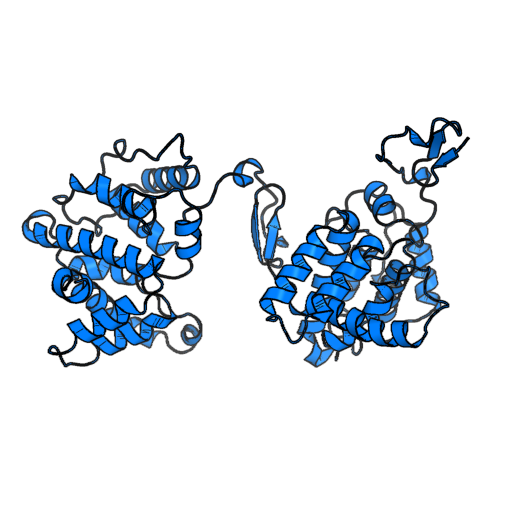8 PHE A C 1
ATOM 1873 O O . PHE A 1 238 ? -1.697 3.976 -2.734 1.00 54.34 238 PHE A O 1
ATOM 1880 N N . ARG A 1 239 ? 0.285 4.787 -3.440 1.00 60.88 239 ARG A N 1
ATOM 1881 C CA . ARG A 1 239 ? 0.116 6.139 -2.905 1.00 60.88 239 ARG A CA 1
ATOM 1882 C C . ARG A 1 239 ? 0.276 7.151 -4.033 1.00 60.88 239 ARG A C 1
ATOM 1884 O O . ARG A 1 239 ? 1.347 7.232 -4.628 1.00 60.88 239 ARG A O 1
ATOM 1891 N N . CYS A 1 240 ? -0.760 7.940 -4.304 1.00 54.94 240 CYS A N 1
ATOM 1892 C CA . CYS A 1 240 ? -0.682 9.030 -5.273 1.00 54.94 240 CYS A CA 1
ATOM 1893 C C . CYS A 1 240 ? 0.248 10.140 -4.752 1.00 54.94 240 CYS A C 1
ATOM 1895 O O . CYS A 1 240 ? 0.086 10.618 -3.626 1.00 54.94 240 CYS A O 1
ATOM 1897 N N . THR A 1 241 ? 1.214 10.568 -5.567 1.00 58.81 241 THR A N 1
ATOM 1898 C CA . THR A 1 241 ? 2.178 11.634 -5.230 1.00 58.81 241 THR A CA 1
ATOM 1899 C C . THR A 1 241 ? 1.551 13.027 -5.191 1.00 58.81 241 THR A C 1
ATOM 1901 O O . THR A 1 241 ? 2.054 13.911 -4.481 1.00 58.81 241 THR A O 1
ATOM 1904 N N . ASP A 1 242 ? 0.439 13.200 -5.909 1.00 56.06 242 ASP A N 1
ATOM 1905 C CA . ASP A 1 242 ? -0.180 14.500 -6.156 1.00 56.06 242 ASP A CA 1
ATOM 1906 C C . ASP A 1 242 ? -1.303 14.798 -5.166 1.00 56.06 242 ASP A C 1
ATOM 1908 O O . ASP A 1 242 ? -1.321 15.891 -4.621 1.00 56.06 242 ASP A O 1
ATOM 1912 N N . CYS A 1 243 ? -2.182 13.834 -4.858 1.00 56.09 243 CYS A N 1
ATOM 1913 C CA . CYS A 1 243 ? -3.283 14.011 -3.894 1.00 56.09 243 CYS A CA 1
ATOM 1914 C C . CYS A 1 243 ? -3.125 13.218 -2.585 1.00 56.09 243 CYS A C 1
ATOM 1916 O O . CYS A 1 243 ? -3.968 13.316 -1.699 1.00 56.09 243 CYS A O 1
ATOM 1918 N N . GLY A 1 244 ? -2.075 12.401 -2.442 1.00 59.50 244 GLY A N 1
ATOM 1919 C CA . GLY A 1 244 ? -1.814 11.623 -1.224 1.00 59.50 244 GLY A CA 1
ATOM 1920 C C . GLY A 1 244 ? -2.712 10.396 -1.010 1.00 59.50 244 GLY A C 1
ATOM 1921 O O . GLY A 1 244 ? -2.523 9.697 -0.013 1.00 59.50 244 GLY A O 1
ATOM 1922 N N . PHE A 1 245 ? -3.643 10.112 -1.928 1.00 62.47 245 PHE A N 1
ATOM 1923 C CA . PHE A 1 245 ? -4.566 8.975 -1.866 1.00 62.47 245 PHE A CA 1
ATOM 1924 C C . PHE A 1 245 ? -3.830 7.638 -1.730 1.00 62.47 245 PHE A C 1
ATOM 1926 O O . PHE A 1 245 ? -2.874 7.388 -2.465 1.00 62.47 245 PHE A O 1
ATOM 1933 N N . GLN A 1 246 ? -4.298 6.785 -0.816 1.00 62.88 246 GLN A N 1
ATOM 1934 C CA . GLN A 1 246 ? -3.768 5.444 -0.584 1.00 62.88 246 GLN A CA 1
ATOM 1935 C C . GLN A 1 246 ? -4.806 4.398 -0.987 1.00 62.88 246 GLN A C 1
ATOM 1937 O O . GLN A 1 246 ? -5.958 4.464 -0.566 1.00 62.88 246 GLN A O 1
ATOM 1942 N N . ALA A 1 247 ? -4.394 3.416 -1.776 1.00 62.50 247 ALA A N 1
ATOM 1943 C CA . ALA A 1 247 ? -5.205 2.250 -2.103 1.00 62.50 247 ALA A CA 1
ATOM 1944 C C . ALA A 1 247 ? -4.312 1.041 -2.328 1.00 62.50 247 ALA A C 1
ATOM 1946 O O . ALA A 1 247 ? -3.111 1.180 -2.518 1.00 62.50 247 ALA A O 1
ATOM 1947 N N . HIS A 1 248 ? -4.885 -0.156 -2.388 1.00 57.97 248 HIS A N 1
ATOM 1948 C CA . HIS A 1 248 ? -4.134 -1.293 -2.907 1.00 57.97 248 HIS A CA 1
ATOM 1949 C C . HIS A 1 248 ? -3.749 -1.044 -4.376 1.00 57.97 248 HIS A C 1
ATOM 1951 O O . HIS A 1 248 ? -4.540 -0.515 -5.152 1.00 57.97 248 HIS A O 1
ATOM 1957 N N . ARG A 1 249 ? -2.569 -1.486 -4.809 1.00 54.62 249 ARG A N 1
ATOM 1958 C CA . ARG A 1 249 ? -2.046 -1.314 -6.171 1.00 54.62 249 ARG A CA 1
ATOM 1959 C C . ARG A 1 249 ? -2.880 -2.062 -7.218 1.00 54.62 249 ARG A C 1
ATOM 1961 O O . ARG A 1 249 ? -2.852 -1.679 -8.373 1.00 54.62 249 ARG A O 1
ATOM 1968 N N . ARG A 1 250 ? -3.663 -3.077 -6.811 1.00 54.41 250 ARG A N 1
ATOM 1969 C CA . ARG A 1 250 ? -4.713 -3.727 -7.634 1.00 54.41 250 ARG A CA 1
ATOM 1970 C C . ARG A 1 250 ? -6.003 -2.901 -7.737 1.00 54.41 250 ARG A C 1
ATOM 1972 O O . ARG A 1 250 ? -6.770 -3.069 -8.675 1.00 54.41 250 ARG A O 1
ATOM 1979 N N . CYS A 1 251 ? -6.270 -2.060 -6.741 1.00 53.12 251 CYS A N 1
ATOM 1980 C CA . CYS A 1 251 ? -7.411 -1.150 -6.724 1.00 53.12 251 CYS A CA 1
ATOM 1981 C C . CYS A 1 251 ? -7.086 0.169 -7.428 1.00 53.12 251 CYS A C 1
ATOM 1983 O O . CYS A 1 251 ? -8.014 0.797 -7.916 1.00 53.12 251 CYS A O 1
ATOM 1985 N N . ALA A 1 252 ? -5.807 0.560 -7.505 1.00 61.31 252 ALA A N 1
ATOM 1986 C CA . ALA A 1 252 ? -5.337 1.775 -8.172 1.00 61.31 252 ALA A CA 1
ATOM 1987 C C . ALA A 1 252 ? -5.825 1.874 -9.624 1.00 61.31 252 ALA A C 1
ATOM 1989 O O . ALA A 1 252 ? -6.339 2.915 -10.013 1.00 61.31 252 ALA A O 1
ATOM 1990 N N . ASP A 1 253 ? -5.780 0.764 -10.367 1.00 59.06 253 ASP A N 1
ATOM 1991 C CA . ASP A 1 253 ? -6.241 0.692 -11.762 1.00 59.06 253 ASP A CA 1
ATOM 1992 C C . ASP A 1 253 ? -7.772 0.871 -11.898 1.00 59.06 253 ASP A C 1
ATOM 1994 O O . ASP A 1 253 ? -8.281 1.124 -12.985 1.00 59.06 253 ASP A O 1
ATOM 1998 N N . ARG A 1 254 ? -8.525 0.748 -10.792 1.00 65.56 254 ARG A N 1
ATOM 1999 C CA . ARG A 1 254 ? -9.982 0.975 -10.719 1.00 65.56 254 ARG A CA 1
ATOM 2000 C C . ARG A 1 254 ? -10.349 2.347 -10.149 1.00 65.56 254 ARG A C 1
ATOM 2002 O O . ARG A 1 254 ? -11.535 2.661 -10.063 1.00 65.56 254 ARG A O 1
ATOM 2009 N N . VAL A 1 255 ? -9.371 3.137 -9.701 1.00 59.56 255 VAL A N 1
ATOM 2010 C CA . VAL A 1 255 ? -9.623 4.482 -9.175 1.00 59.56 255 VAL A CA 1
ATOM 2011 C C . VAL A 1 255 ? -9.959 5.388 -10.361 1.00 59.56 255 VAL A C 1
ATOM 2013 O O . VAL A 1 255 ? -9.168 5.453 -11.301 1.00 59.56 255 VAL A O 1
ATOM 2016 N N . PRO A 1 256 ? -11.105 6.094 -10.347 1.00 57.66 256 PRO A N 1
ATOM 2017 C CA . PRO A 1 256 ? -11.430 7.054 -11.394 1.00 57.66 256 PRO A CA 1
ATOM 2018 C C . PRO A 1 256 ? -10.296 8.078 -11.578 1.00 57.66 256 PRO A C 1
ATOM 2020 O O . PRO A 1 256 ? -9.693 8.485 -10.583 1.00 57.66 256 PRO A O 1
ATOM 2023 N N . PRO A 1 257 ? -10.031 8.563 -12.804 1.00 54.44 257 PRO A N 1
ATOM 2024 C CA . PRO A 1 257 ? -8.889 9.436 -13.116 1.00 54.44 257 PRO A CA 1
ATOM 2025 C C . PRO A 1 257 ? -8.967 10.852 -12.499 1.00 54.44 257 PRO A C 1
ATOM 2027 O O . PRO A 1 257 ? -8.205 11.745 -12.861 1.00 54.44 257 PRO A O 1
ATOM 2030 N N . HIS A 1 258 ? -9.871 11.088 -11.548 1.00 60.69 258 HIS A N 1
ATOM 2031 C CA . HIS A 1 258 ? -10.078 12.373 -10.892 1.00 60.69 258 HIS A CA 1
ATOM 2032 C C . HIS A 1 258 ? -9.152 12.526 -9.683 1.00 60.69 258 HIS A C 1
ATOM 2034 O O . HIS A 1 258 ? -9.543 12.342 -8.530 1.00 60.69 258 HIS A O 1
ATOM 2040 N N . CYS A 1 259 ? -7.896 12.874 -9.956 1.00 54.09 259 CYS A N 1
ATOM 2041 C CA . CYS A 1 259 ? -6.960 13.297 -8.924 1.00 54.09 259 CYS A CA 1
ATOM 2042 C C . CYS A 1 259 ? -7.228 14.763 -8.548 1.00 54.09 259 CYS A C 1
ATOM 2044 O O . CYS A 1 259 ? -7.231 15.631 -9.416 1.00 54.09 259 CYS A O 1
ATOM 2046 N N . LEU A 1 260 ? -7.429 15.037 -7.255 1.00 62.16 260 LEU A N 1
ATOM 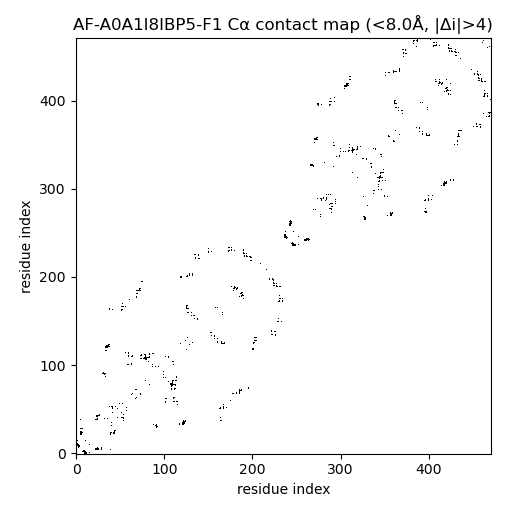2047 C CA . LEU A 1 260 ? -7.576 16.389 -6.703 1.00 62.16 260 LEU A CA 1
ATOM 2048 C C . LEU A 1 260 ? -6.337 16.722 -5.856 1.00 62.16 260 LEU A C 1
ATOM 2050 O O . LEU A 1 260 ? -6.292 16.329 -4.688 1.00 62.16 260 LEU A O 1
ATOM 2054 N N . PRO A 1 261 ? -5.315 17.402 -6.413 1.00 54.53 261 PRO A N 1
ATOM 2055 C CA . PRO A 1 261 ? -4.048 17.656 -5.721 1.00 54.53 261 PRO A CA 1
ATOM 2056 C C . PRO A 1 261 ? -4.202 18.431 -4.404 1.00 54.53 261 PRO A C 1
ATOM 2058 O O . PRO A 1 261 ? -3.467 18.175 -3.453 1.00 54.53 261 PRO A O 1
ATOM 2061 N N . ASP A 1 262 ? -5.219 19.293 -4.298 1.00 56.75 262 ASP A N 1
ATOM 2062 C CA . ASP A 1 262 ? -5.534 20.056 -3.078 1.00 56.75 262 ASP A CA 1
ATOM 2063 C C . ASP A 1 262 ? -5.842 19.157 -1.866 1.00 56.75 262 ASP A C 1
ATOM 2065 O O . ASP A 1 262 ? -5.674 19.565 -0.716 1.00 56.75 262 ASP A O 1
ATOM 2069 N N . MET A 1 263 ? -6.226 17.896 -2.100 1.00 53.34 263 MET A N 1
ATOM 2070 C CA . MET A 1 263 ? -6.467 16.907 -1.043 1.00 53.34 263 MET A CA 1
ATOM 2071 C C . MET A 1 263 ? -5.180 16.407 -0.372 1.00 53.34 263 MET A C 1
ATOM 2073 O O . MET A 1 263 ? -5.257 15.831 0.710 1.00 53.34 263 MET A O 1
ATOM 2077 N N . LYS A 1 264 ? -3.992 16.649 -0.950 1.00 49.53 264 LYS A N 1
ATOM 2078 C CA . LYS A 1 264 ? -2.696 16.227 -0.378 1.00 49.53 264 LYS A CA 1
ATOM 2079 C C . LYS A 1 264 ? -2.444 16.790 1.018 1.00 49.53 264 LYS A C 1
ATOM 2081 O O . LYS A 1 264 ? -1.748 16.164 1.817 1.00 49.53 264 LYS A O 1
ATOM 2086 N N . TYR A 1 265 ? -2.992 17.972 1.287 1.00 52.25 265 TYR A N 1
ATOM 2087 C CA . TYR A 1 265 ? -2.829 18.694 2.546 1.00 52.25 265 TYR A CA 1
ATOM 2088 C C . TYR A 1 265 ? -3.993 18.470 3.520 1.00 52.25 265 TYR A C 1
ATOM 2090 O O . TYR A 1 265 ? -3.895 18.863 4.681 1.00 52.25 265 TYR A O 1
ATOM 2098 N N . VAL A 1 266 ? -5.065 17.803 3.080 1.00 53.88 266 VAL A N 1
ATOM 2099 C CA . VAL A 1 266 ? -6.197 17.428 3.932 1.00 53.88 266 VAL A CA 1
ATOM 2100 C C . VAL A 1 266 ? -5.810 16.165 4.699 1.00 53.88 266 VAL A C 1
ATOM 2102 O O . VAL A 1 266 ? -5.796 15.056 4.158 1.00 53.88 266 VAL A O 1
ATOM 2105 N N . LYS A 1 267 ? -5.455 16.321 5.977 1.00 63.72 267 LYS A N 1
ATOM 2106 C CA . LYS A 1 267 ? -5.219 15.181 6.868 1.00 63.72 267 LYS A CA 1
ATOM 2107 C C . LYS A 1 267 ? -6.568 14.542 7.186 1.00 63.72 267 LYS A C 1
ATOM 2109 O O . LYS A 1 267 ? -7.331 15.084 7.972 1.00 63.72 267 LYS A O 1
ATOM 2114 N N . ARG A 1 268 ? -6.855 13.370 6.612 1.00 73.00 268 ARG A N 1
ATOM 2115 C CA . ARG A 1 268 ? -8.066 12.618 6.970 1.00 73.00 268 ARG A CA 1
ATOM 2116 C C . ARG A 1 268 ? -8.047 12.274 8.456 1.00 73.00 268 ARG A C 1
ATOM 2118 O O . ARG A 1 268 ? -7.152 11.571 8.925 1.00 73.00 268 ARG A O 1
ATOM 2125 N N . VAL A 1 269 ? -9.039 12.761 9.182 1.00 79.69 269 VAL A N 1
ATOM 2126 C CA . VAL A 1 269 ? -9.284 12.438 10.584 1.00 79.69 269 VAL A CA 1
ATOM 2127 C C . VAL A 1 269 ? -10.201 11.222 10.669 1.00 79.69 269 VAL A C 1
ATOM 2129 O O . VAL A 1 269 ? -9.942 10.297 11.441 1.00 79.69 269 VAL A O 1
ATOM 2132 N N . PHE A 1 270 ? -11.233 11.177 9.826 1.00 83.12 270 PHE A N 1
ATOM 2133 C CA . PHE A 1 270 ? -12.113 10.017 9.698 1.00 83.12 270 PHE A CA 1
ATOM 2134 C C . PHE A 1 270 ? -11.426 8.909 8.889 1.00 83.12 270 PHE A C 1
ATOM 2136 O O . PHE A 1 270 ? -10.853 9.157 7.828 1.00 83.12 270 PHE A O 1
ATOM 2143 N N . GLY A 1 271 ? -11.481 7.670 9.382 1.00 80.00 271 GLY A N 1
ATOM 2144 C CA . GLY A 1 271 ? -10.814 6.531 8.736 1.00 80.00 271 GLY A CA 1
ATOM 2145 C C . GLY A 1 271 ? -9.333 6.342 9.078 1.00 80.00 271 GLY A C 1
ATOM 2146 O O . GLY A 1 271 ? -8.742 5.359 8.641 1.00 80.00 271 GLY A O 1
ATOM 2147 N N . SER A 1 272 ? -8.733 7.242 9.859 1.00 83.12 272 SER A N 1
ATOM 2148 C CA . SER A 1 272 ? -7.345 7.113 10.315 1.00 83.12 272 SER A CA 1
ATOM 2149 C C . SER A 1 272 ? -7.240 6.264 11.583 1.00 83.12 272 SER A C 1
ATOM 2151 O O . SER A 1 272 ? -8.151 6.245 12.412 1.00 83.12 272 SER A O 1
ATOM 2153 N N . ASP A 1 273 ? -6.115 5.563 11.743 1.00 83.38 273 ASP A N 1
ATOM 2154 C CA . ASP A 1 273 ? -5.822 4.806 12.962 1.00 83.38 273 ASP A CA 1
ATOM 2155 C C . ASP A 1 273 ? -5.770 5.727 14.192 1.00 83.38 273 ASP A C 1
ATOM 2157 O O . ASP A 1 273 ? -5.166 6.801 14.159 1.00 83.38 273 ASP A O 1
ATOM 2161 N N . LEU A 1 274 ? -6.384 5.282 15.290 1.00 84.25 274 LEU A N 1
ATOM 2162 C CA . LEU A 1 274 ? -6.561 6.071 16.506 1.00 84.25 274 LEU A CA 1
ATOM 2163 C C . LEU A 1 274 ? -5.218 6.445 17.147 1.00 84.25 274 LEU A C 1
ATOM 2165 O O . LEU A 1 274 ? -5.011 7.592 17.542 1.00 84.25 274 LEU A O 1
ATOM 2169 N N . THR A 1 275 ? -4.289 5.490 17.217 1.00 83.00 275 THR A N 1
ATOM 2170 C CA . THR A 1 275 ? -2.966 5.702 17.821 1.00 83.00 275 THR A CA 1
ATOM 2171 C C . THR A 1 275 ? -2.135 6.670 16.988 1.00 83.00 275 THR A C 1
ATOM 2173 O O . THR A 1 275 ? -1.443 7.537 17.526 1.00 83.00 275 THR A O 1
ATOM 2176 N N . THR A 1 276 ? -2.223 6.543 15.668 1.00 80.12 276 THR A N 1
ATOM 2177 C CA . THR A 1 276 ? -1.548 7.426 14.717 1.00 80.12 276 THR A CA 1
ATOM 2178 C C . THR A 1 276 ? -2.124 8.838 14.777 1.00 80.12 276 THR A C 1
ATOM 2180 O O . THR A 1 276 ? -1.368 9.808 14.821 1.00 80.12 276 THR A O 1
ATOM 2183 N N . LEU A 1 277 ? -3.453 8.963 14.847 1.00 80.75 277 LEU A N 1
ATOM 2184 C CA . LEU A 1 277 ? -4.139 10.247 14.908 1.00 80.75 277 LEU A CA 1
ATOM 2185 C C . LEU A 1 277 ? -3.752 11.031 16.165 1.00 80.75 277 LEU A C 1
ATOM 2187 O O . LEU A 1 277 ? -3.312 12.168 16.051 1.00 80.75 277 LEU A O 1
ATOM 2191 N N . VAL A 1 278 ? -3.830 10.398 17.339 1.00 79.38 278 VAL A N 1
ATOM 2192 C CA . VAL A 1 278 ? -3.504 11.026 18.631 1.00 79.38 278 VAL A CA 1
ATOM 2193 C C . VAL A 1 278 ? -2.058 11.539 18.682 1.00 79.38 278 VAL A C 1
ATOM 2195 O O . VAL A 1 278 ? -1.795 12.554 19.320 1.00 79.38 278 VAL A O 1
ATOM 2198 N N . LYS A 1 279 ? -1.119 10.881 17.987 1.00 74.56 279 LYS A N 1
ATOM 2199 C CA . LYS A 1 279 ? 0.277 11.340 17.868 1.00 74.56 279 LYS A CA 1
ATOM 2200 C C . LYS A 1 279 ? 0.461 12.481 16.861 1.00 74.56 279 LYS A C 1
ATOM 2202 O O . LYS A 1 279 ? 1.401 13.258 16.994 1.00 74.56 279 LYS A O 1
ATOM 2207 N N . ALA A 1 280 ? -0.377 12.542 15.826 1.00 67.25 280 ALA A N 1
ATOM 2208 C CA . ALA A 1 280 ? -0.231 13.460 14.696 1.00 67.25 280 ALA A CA 1
ATOM 2209 C C . ALA A 1 280 ? -1.018 14.773 14.847 1.00 67.25 280 ALA A C 1
ATOM 2211 O O . ALA A 1 280 ? -0.717 15.747 14.146 1.00 67.25 280 ALA A O 1
ATOM 2212 N N . THR A 1 281 ? -2.041 14.795 15.705 1.00 64.44 281 THR A N 1
ATOM 2213 C CA . THR A 1 281 ? -2.845 15.983 16.014 1.00 64.44 281 THR A CA 1
ATOM 2214 C C . THR A 1 281 ? -2.242 16.791 17.165 1.00 64.44 281 THR A C 1
ATOM 2216 O O . THR A 1 281 ? -1.623 16.208 18.055 1.00 64.44 281 THR A O 1
ATOM 2219 N N . PRO A 1 282 ? -2.420 18.126 17.177 1.00 61.50 282 PRO A N 1
ATOM 2220 C CA . PRO A 1 282 ? -1.981 18.962 18.290 1.00 61.50 282 PRO A CA 1
ATOM 2221 C C . PRO A 1 282 ? -2.611 18.498 19.616 1.00 61.50 282 PRO A C 1
ATOM 2223 O O . PRO A 1 282 ? -3.714 17.943 19.604 1.00 61.50 282 PRO A O 1
ATOM 2226 N N . PRO A 1 283 ? -1.931 18.715 20.756 1.00 61.38 283 PRO A N 1
ATOM 2227 C CA . PRO A 1 283 ? -2.432 18.295 22.056 1.00 61.38 283 PRO A CA 1
ATOM 2228 C C . PRO A 1 283 ? -3.788 18.947 22.352 1.00 61.38 283 PRO A C 1
ATOM 2230 O O . PRO A 1 283 ? -3.927 20.169 22.381 1.00 61.38 283 PRO A O 1
ATOM 2233 N N . THR A 1 284 ? -4.788 18.100 22.561 1.00 67.88 284 THR A N 1
ATOM 2234 C CA . THR A 1 284 ? -6.119 18.425 23.083 1.00 67.88 284 THR A CA 1
ATOM 2235 C C . THR A 1 284 ? -6.045 18.823 24.558 1.00 67.88 284 THR A C 1
ATOM 2237 O O . THR A 1 284 ? -5.040 18.565 25.226 1.00 67.88 284 THR A O 1
ATOM 2240 N N . ALA A 1 285 ? -7.108 19.423 25.112 1.00 66.19 285 ALA A N 1
ATOM 2241 C CA . ALA A 1 285 ? -7.102 19.801 26.533 1.00 66.19 285 ALA A CA 1
ATOM 2242 C C . ALA A 1 285 ? -7.036 18.568 27.456 1.00 66.19 285 ALA A C 1
ATOM 2244 O O . ALA A 1 285 ? -6.567 18.664 28.590 1.00 66.19 285 ALA A O 1
ATOM 2245 N N . VAL A 1 286 ? -7.450 17.399 26.955 1.00 72.69 286 VAL A N 1
ATOM 2246 C CA . VAL A 1 286 ? -7.158 16.092 27.557 1.00 72.69 286 VAL A CA 1
ATOM 2247 C C . VAL A 1 286 ? -6.110 15.348 26.721 1.00 72.69 286 VAL A C 1
ATOM 2249 O O . VAL A 1 286 ? -6.433 14.929 25.607 1.00 72.69 286 VAL A O 1
ATOM 2252 N N . PRO A 1 287 ? -4.880 15.138 27.230 1.00 73.62 287 PRO A N 1
ATOM 2253 C CA . PRO A 1 287 ? -3.836 14.420 26.507 1.00 73.62 287 PRO A CA 1
ATOM 2254 C C . PRO A 1 287 ? -4.277 13.002 26.138 1.00 73.62 287 PRO A C 1
ATOM 2256 O O . PRO A 1 287 ? -4.782 12.262 26.984 1.00 73.62 287 PRO A O 1
ATOM 2259 N N . GLY A 1 288 ? -4.053 12.610 24.883 1.00 74.62 288 GLY A N 1
ATOM 2260 C CA . GLY A 1 288 ? -4.309 11.243 24.429 1.00 74.62 288 GLY A CA 1
ATOM 2261 C C . GLY A 1 288 ? -5.732 10.953 23.934 1.00 74.62 288 GLY A C 1
ATOM 2262 O O . GLY A 1 288 ? -6.039 9.812 23.595 1.00 74.62 288 GLY A O 1
ATOM 2263 N N . VAL A 1 289 ? -6.596 11.971 23.871 1.00 84.88 289 VAL A N 1
ATOM 2264 C CA . VAL A 1 289 ? -7.974 11.867 23.368 1.00 84.88 289 VAL A CA 1
ATOM 2265 C C . VAL A 1 289 ? -8.082 12.550 21.997 1.00 84.88 289 VAL A C 1
ATOM 2267 O O . VAL A 1 289 ? -7.580 13.659 21.841 1.00 84.88 289 VAL A O 1
ATOM 2270 N N . PRO A 1 290 ? -8.752 11.955 20.994 1.00 87.00 290 PRO A N 1
ATOM 2271 C CA . PRO A 1 290 ? -8.957 12.607 19.700 1.00 87.00 290 PRO A CA 1
ATOM 2272 C C . PRO A 1 290 ? -9.754 13.912 19.798 1.00 87.00 290 PRO A C 1
ATOM 2274 O O . PRO A 1 290 ? -10.784 13.968 20.477 1.00 87.00 290 PRO A O 1
ATOM 2277 N N . ALA A 1 291 ? -9.356 14.926 19.023 1.00 83.81 291 ALA A N 1
ATOM 2278 C CA . ALA A 1 291 ? -10.029 16.229 18.979 1.00 83.81 291 ALA A CA 1
ATOM 2279 C C . ALA A 1 291 ? -11.524 16.131 18.617 1.00 83.81 291 ALA A C 1
ATOM 2281 O O . ALA A 1 291 ? -12.350 16.843 19.192 1.00 83.81 291 ALA A O 1
ATOM 2282 N N . VAL A 1 292 ? -11.892 15.203 17.721 1.00 87.81 292 VAL A N 1
ATOM 2283 C CA . VAL A 1 292 ? -13.297 14.942 17.354 1.00 87.81 292 VAL A CA 1
ATOM 2284 C C . VAL A 1 292 ? -14.109 14.525 18.576 1.00 87.81 292 VAL A C 1
ATOM 2286 O O . VAL A 1 292 ? -15.190 15.067 18.810 1.00 87.81 292 VAL A O 1
ATOM 2289 N N . LEU A 1 293 ? -13.582 13.593 19.379 1.00 88.75 293 LEU A N 1
ATOM 2290 C CA . LEU A 1 293 ? -14.255 13.103 20.578 1.00 88.75 293 LEU A CA 1
ATOM 2291 C C . LEU A 1 293 ? -14.382 14.220 21.617 1.00 88.75 293 LEU A C 1
ATOM 2293 O O . LEU A 1 293 ? -15.486 14.466 22.095 1.00 88.75 293 LEU A O 1
ATOM 2297 N N . GLU A 1 294 ? -13.296 14.934 21.912 1.00 87.44 294 GLU A N 1
ATOM 2298 C CA . GLU A 1 294 ? -13.296 16.025 22.893 1.00 87.44 294 GLU A CA 1
ATOM 2299 C C . GLU A 1 294 ? -14.274 17.151 22.526 1.00 87.44 294 GLU A C 1
ATOM 2301 O O . GLU A 1 294 ? -15.050 17.613 23.365 1.00 87.44 294 GLU A O 1
ATOM 2306 N N . ARG A 1 295 ? -14.277 17.607 21.270 1.00 85.88 295 ARG A N 1
ATOM 2307 C CA . ARG A 1 295 ? -15.147 18.717 20.860 1.00 85.88 295 ARG A CA 1
ATOM 2308 C C . ARG A 1 295 ? -16.605 18.305 20.765 1.00 85.88 295 ARG A C 1
ATOM 2310 O O . ARG A 1 295 ? -17.471 19.051 21.227 1.00 85.88 295 ARG A O 1
ATOM 2317 N N . CYS A 1 296 ? -16.884 17.112 20.240 1.00 87.75 296 CYS A N 1
ATOM 2318 C CA . CYS A 1 296 ? -18.251 16.606 20.165 1.00 87.75 296 CYS A CA 1
ATOM 2319 C C . CYS A 1 296 ? -18.863 16.405 21.559 1.00 87.75 296 CYS A C 1
ATOM 2321 O O . CYS A 1 296 ? -20.046 16.682 21.741 1.00 87.75 296 CYS A O 1
ATOM 2323 N N . THR A 1 297 ? -18.102 15.945 22.557 1.00 85.50 297 THR A N 1
ATOM 2324 C CA . THR A 1 297 ? -18.610 15.809 23.937 1.00 85.50 297 THR A CA 1
ATOM 2325 C C . THR A 1 297 ? -18.699 17.154 24.655 1.00 85.50 297 THR A C 1
ATOM 2327 O O . THR A 1 297 ? -19.648 17.372 25.411 1.00 85.50 297 THR A O 1
ATOM 2330 N N . ARG A 1 298 ? -17.755 18.078 24.418 1.00 81.88 298 ARG A N 1
ATOM 2331 C CA . ARG A 1 298 ? -17.756 19.417 25.028 1.00 81.88 298 ARG A CA 1
ATOM 2332 C C . ARG A 1 298 ? -18.930 20.257 24.540 1.00 81.88 298 ARG A C 1
ATOM 2334 O O . ARG A 1 298 ? -19.614 20.848 25.376 1.00 81.88 298 ARG A O 1
ATOM 2341 N N . SER A 1 299 ? -19.212 20.247 23.236 1.00 75.31 299 SER A N 1
ATOM 2342 C CA . SER A 1 299 ? -20.401 20.894 22.662 1.00 75.31 299 SER A CA 1
ATOM 2343 C C . SER A 1 299 ? -21.691 20.364 23.313 1.00 75.31 299 SER A C 1
ATOM 2345 O O . SER A 1 299 ? -22.544 21.129 23.763 1.00 75.31 299 SER A O 1
ATOM 2347 N N . LYS A 1 300 ? -21.768 19.045 23.537 1.00 64.19 300 LYS A N 1
ATOM 2348 C CA . LYS A 1 300 ? -22.924 18.372 24.156 1.00 64.19 300 LYS A CA 1
ATOM 2349 C C . LYS A 1 300 ? -23.108 18.595 25.649 1.00 64.19 300 LYS A C 1
ATOM 2351 O O . LYS A 1 300 ? -24.134 18.178 26.179 1.00 64.19 300 LYS A O 1
ATOM 2356 N N . SER A 1 301 ? -22.184 19.255 26.346 1.00 64.25 301 SER A N 1
ATOM 2357 C CA . SER A 1 301 ? -22.386 19.583 27.767 1.00 64.25 301 SER A CA 1
ATOM 2358 C C . SER A 1 301 ? -23.656 20.415 28.018 1.00 64.25 301 SER A C 1
ATOM 2360 O O . SER A 1 301 ? -24.180 20.388 29.129 1.00 64.25 301 SER A O 1
ATOM 2362 N N . ARG A 1 302 ? -24.183 21.080 26.978 1.00 64.38 302 ARG A N 1
ATOM 2363 C CA . ARG A 1 302 ? -25.429 21.860 26.997 1.00 64.38 302 ARG A CA 1
ATOM 2364 C C . ARG A 1 302 ? -26.686 21.090 26.558 1.00 64.38 302 ARG A C 1
ATOM 2366 O O . ARG A 1 302 ? -27.780 21.556 26.833 1.00 64.38 302 ARG A O 1
ATOM 2373 N N . GLY A 1 303 ? -26.545 19.927 25.914 1.00 77.25 303 GLY A N 1
ATOM 2374 C CA . GLY A 1 303 ? -27.640 19.199 25.248 1.00 77.25 303 GLY A CA 1
ATOM 2375 C C . GLY A 1 303 ? -27.969 17.822 25.835 1.00 77.25 303 GLY A C 1
ATOM 2376 O O . GLY A 1 303 ? -28.600 17.010 25.166 1.00 77.25 303 GLY A O 1
ATOM 2377 N N . LEU A 1 304 ? -27.519 17.526 27.060 1.00 85.56 304 LEU A N 1
ATOM 2378 C CA . LEU A 1 304 ? -27.686 16.206 27.695 1.00 85.56 304 LEU A CA 1
ATOM 2379 C C . LEU A 1 304 ? -29.150 15.825 27.974 1.00 85.56 304 LEU A C 1
ATOM 2381 O O . LEU A 1 304 ? -29.422 14.652 28.218 1.00 85.56 304 LEU A O 1
ATOM 2385 N N . ASP A 1 305 ? -30.059 16.799 27.945 1.00 88.56 305 ASP A N 1
ATOM 2386 C CA . ASP A 1 305 ? -31.493 16.630 28.206 1.00 88.56 305 ASP A CA 1
ATOM 2387 C C . ASP A 1 305 ? -32.297 16.311 26.933 1.00 88.56 305 ASP A C 1
ATOM 2389 O O . ASP A 1 305 ? -33.493 16.052 27.014 1.00 88.56 305 ASP A O 1
ATOM 2393 N N . SER A 1 306 ? -31.656 16.316 25.757 1.00 89.31 306 SER A N 1
ATOM 2394 C CA . SER A 1 306 ? -32.313 16.005 24.484 1.00 89.31 306 SER A CA 1
ATOM 2395 C C . SER A 1 306 ? -32.816 14.560 24.463 1.00 89.31 306 SER A C 1
ATOM 2397 O O . SER A 1 306 ? -32.050 13.620 24.694 1.00 89.31 306 SER A O 1
ATOM 2399 N N . GLU A 1 307 ? -34.108 14.380 24.186 1.00 90.00 307 GLU A N 1
ATOM 2400 C CA . GLU A 1 307 ? -34.747 13.068 24.168 1.00 90.00 307 GLU A CA 1
ATOM 2401 C C . GLU A 1 307 ? -34.139 12.153 23.096 1.00 90.00 307 GLU A C 1
ATOM 2403 O O . GLU A 1 307 ? -34.028 12.504 21.923 1.00 90.00 307 GLU A O 1
ATOM 2408 N N . GLY A 1 308 ? -33.755 10.941 23.496 1.00 88.50 308 GLY A N 1
ATOM 2409 C CA . GLY A 1 308 ? -33.191 9.953 22.589 1.00 88.50 308 GLY A CA 1
ATOM 2410 C C . GLY A 1 308 ? -31.786 10.294 22.092 1.00 88.50 308 GLY A C 1
ATOM 2411 O O . GLY A 1 308 ? -31.412 9.837 21.011 1.00 88.50 308 GLY A O 1
ATOM 2412 N N . LEU A 1 309 ? -30.998 11.071 22.841 1.00 89.69 309 LEU A N 1
ATOM 2413 C CA . LEU A 1 309 ? -29.615 11.396 22.482 1.00 89.69 309 LEU A CA 1
ATOM 2414 C C . LEU A 1 309 ? -28.807 10.131 22.121 1.00 89.69 309 LEU A C 1
ATOM 2416 O O . LEU A 1 309 ? -28.855 9.129 22.824 1.00 89.69 309 LEU A O 1
ATOM 2420 N N . TYR A 1 310 ? -28.050 10.172 21.020 1.00 91.12 310 TYR A N 1
ATOM 2421 C CA . TYR A 1 310 ? -27.392 9.025 20.360 1.00 91.12 310 TYR A CA 1
ATOM 2422 C C . TYR A 1 310 ? -28.326 8.027 19.667 1.00 91.12 310 TYR A C 1
ATOM 2424 O O . TYR A 1 310 ? -27.905 7.457 18.660 1.00 91.12 310 TYR A O 1
ATOM 2432 N N . ARG A 1 311 ? -29.567 7.827 20.117 1.00 91.88 311 ARG A N 1
ATOM 2433 C CA . ARG A 1 311 ? -30.557 6.985 19.424 1.00 91.88 311 ARG A CA 1
ATOM 2434 C C . ARG A 1 311 ? -31.104 7.677 18.173 1.00 91.88 311 ARG A C 1
ATOM 2436 O O . ARG A 1 311 ? -31.131 7.065 17.110 1.00 91.88 311 ARG A O 1
ATOM 2443 N N . VAL A 1 312 ? -31.498 8.944 18.292 1.00 91.12 312 VAL A N 1
ATOM 2444 C CA . VAL A 1 312 ? -32.028 9.756 17.189 1.00 91.12 312 VAL A CA 1
ATOM 2445 C C . VAL A 1 312 ? -30.894 10.133 16.228 1.00 91.12 312 VAL A C 1
ATOM 2447 O O . VAL A 1 312 ? -29.774 10.443 16.644 1.00 91.12 312 VAL A O 1
ATOM 2450 N N . ALA A 1 313 ? -31.164 10.036 14.925 1.00 88.44 313 ALA A N 1
ATOM 2451 C CA . ALA A 1 313 ? -30.240 10.464 13.881 1.00 88.44 313 ALA A CA 1
ATOM 2452 C C . ALA A 1 313 ? -30.402 11.967 13.625 1.00 88.44 313 ALA A C 1
ATOM 2454 O O . ALA A 1 313 ? -31.524 12.462 13.589 1.00 88.44 313 ALA A O 1
ATOM 2455 N N . GLY A 1 314 ? -29.284 12.671 13.456 1.00 88.94 314 GLY A N 1
ATOM 2456 C CA . GLY A 1 314 ? -29.295 14.076 13.046 1.00 88.94 314 GLY A CA 1
ATOM 2457 C C . GLY A 1 314 ? -29.362 14.252 11.531 1.00 88.94 314 GLY A C 1
ATOM 2458 O O . GLY A 1 314 ? -29.454 13.276 10.779 1.00 88.94 314 GLY A O 1
ATOM 2459 N N . PHE A 1 315 ? -29.259 15.500 11.085 1.00 88.88 315 PHE A N 1
ATOM 2460 C CA . PHE A 1 315 ? -29.304 15.856 9.668 1.00 88.88 315 PHE A CA 1
ATOM 2461 C C . PHE A 1 315 ? -28.060 15.366 8.923 1.00 88.88 315 PHE A C 1
ATOM 2463 O O . PHE A 1 315 ? -26.928 15.629 9.327 1.00 88.88 315 PHE A O 1
ATOM 2470 N N . HIS A 1 316 ? -28.265 14.634 7.824 1.00 88.25 316 HIS A N 1
ATOM 2471 C CA . HIS A 1 316 ? -27.169 14.002 7.087 1.00 88.25 316 HIS A CA 1
ATOM 2472 C C . HIS A 1 316 ? -26.190 15.018 6.488 1.00 88.25 316 HIS A C 1
ATOM 2474 O O . HIS A 1 316 ? -24.981 14.839 6.624 1.00 88.25 316 HIS A O 1
ATOM 2480 N N . ASP A 1 317 ? -26.706 16.100 5.906 1.00 85.62 317 ASP A N 1
ATOM 2481 C CA . ASP A 1 317 ? -25.883 17.132 5.271 1.00 85.62 317 ASP A CA 1
ATOM 2482 C C . ASP A 1 317 ? -24.952 17.802 6.289 1.00 85.62 317 ASP A C 1
ATOM 2484 O O . ASP A 1 317 ? -23.745 17.899 6.062 1.00 85.62 317 ASP A O 1
ATOM 2488 N N . ASP A 1 318 ? -25.474 18.152 7.467 1.00 87.38 318 ASP A N 1
ATOM 2489 C CA . ASP A 1 318 ? -24.669 18.732 8.544 1.00 87.38 318 ASP A CA 1
ATOM 2490 C C . ASP A 1 318 ? -23.615 17.748 9.069 1.00 87.38 318 ASP A C 1
ATOM 2492 O O . ASP A 1 318 ? -22.493 18.146 9.388 1.00 87.38 318 ASP A O 1
ATOM 2496 N N . ILE A 1 319 ? -23.931 16.447 9.129 1.00 87.56 319 ILE A N 1
ATOM 2497 C CA . ILE A 1 319 ? -22.959 15.414 9.515 1.00 87.56 319 ILE A CA 1
ATOM 2498 C C . ILE A 1 319 ? -21.773 15.408 8.542 1.00 87.56 319 ILE A C 1
ATOM 2500 O O . ILE A 1 319 ? -20.625 15.364 8.991 1.00 87.56 319 ILE A O 1
ATOM 2504 N N . GLU A 1 320 ? -22.023 15.453 7.232 1.00 86.69 320 GLU A N 1
ATOM 2505 C CA . GLU A 1 320 ? -20.961 15.467 6.218 1.00 86.69 320 GLU A CA 1
ATOM 2506 C C . GLU A 1 320 ? -20.163 16.779 6.232 1.00 86.69 320 GLU A C 1
ATOM 2508 O O . GLU A 1 320 ? -18.932 16.753 6.141 1.00 86.69 320 GLU A O 1
ATOM 2513 N N . VAL A 1 321 ? -20.824 17.921 6.452 1.00 86.44 321 VAL A N 1
ATOM 2514 C CA . VAL A 1 321 ? -20.152 19.221 6.615 1.00 86.44 321 VAL A CA 1
ATOM 2515 C C . VAL A 1 321 ? -19.219 19.210 7.826 1.00 86.44 321 VAL A C 1
ATOM 2517 O O . VAL A 1 321 ? -18.065 19.632 7.718 1.00 86.44 321 VAL A O 1
ATOM 2520 N N . ILE A 1 322 ? -19.673 18.694 8.971 1.00 86.94 322 ILE A N 1
ATOM 2521 C CA . ILE A 1 322 ? -18.855 18.622 10.188 1.00 86.94 322 ILE A CA 1
ATOM 2522 C C . ILE A 1 322 ? -17.678 17.656 10.001 1.00 86.94 322 ILE A C 1
ATOM 2524 O O . ILE A 1 322 ? -16.562 17.978 10.410 1.00 86.94 322 ILE A O 1
ATOM 2528 N N . LYS A 1 323 ? -17.887 16.493 9.367 1.00 87.94 323 LYS A N 1
ATOM 2529 C CA . LYS A 1 323 ? -16.794 15.559 9.037 1.00 87.94 323 LYS A CA 1
ATOM 2530 C C . LYS A 1 323 ? -15.711 16.243 8.207 1.00 87.94 323 LYS A C 1
ATOM 2532 O O . LYS A 1 323 ? -14.535 16.185 8.561 1.00 87.94 323 LYS A O 1
ATOM 2537 N N . LEU A 1 324 ? -16.121 16.948 7.151 1.00 82.75 324 LEU A N 1
ATOM 2538 C CA . LEU A 1 324 ? -15.209 17.678 6.276 1.00 82.75 324 LEU A CA 1
ATOM 2539 C C . LEU A 1 324 ? -14.485 18.812 7.013 1.00 82.75 324 LEU A C 1
ATOM 2541 O O . LEU A 1 324 ? -13.315 19.070 6.736 1.00 82.75 324 LEU A O 1
ATOM 2545 N N . ALA A 1 325 ? -15.159 19.486 7.948 1.00 83.94 325 ALA A N 1
ATOM 2546 C CA . ALA A 1 325 ? -14.550 20.523 8.774 1.00 83.94 325 ALA A CA 1
ATOM 2547 C C . ALA A 1 325 ? -13.429 19.955 9.659 1.00 83.94 325 ALA A C 1
ATOM 2549 O O . ALA A 1 325 ? -12.362 20.558 9.739 1.00 83.94 325 ALA A O 1
ATOM 2550 N N . PHE A 1 326 ? -13.635 18.780 10.262 1.00 85.12 326 PHE A N 1
ATOM 2551 C CA . PHE A 1 326 ? -12.603 18.089 11.042 1.00 85.12 326 PHE A CA 1
ATOM 2552 C C . PHE A 1 326 ? -11.434 17.598 10.179 1.00 85.12 326 PHE A C 1
ATOM 2554 O O . PHE A 1 326 ? -10.289 17.710 10.604 1.00 85.12 326 PHE A O 1
ATOM 2561 N N . ASP A 1 327 ? -11.685 17.111 8.961 1.00 80.81 327 ASP A N 1
ATOM 2562 C CA . ASP A 1 327 ? -10.616 16.696 8.037 1.00 80.81 327 ASP A CA 1
ATOM 2563 C C . ASP A 1 327 ? -9.761 17.881 7.536 1.00 80.81 327 ASP A C 1
ATOM 2565 O O . ASP A 1 327 ? -8.586 17.722 7.200 1.00 80.81 327 ASP A O 1
ATOM 2569 N N . LYS A 1 328 ? -10.341 19.086 7.476 1.00 75.12 328 LYS A N 1
ATOM 2570 C CA . LYS A 1 328 ? -9.665 20.326 7.050 1.00 75.12 328 LYS A CA 1
ATOM 2571 C C . LYS A 1 328 ? -9.094 21.142 8.206 1.00 75.12 328 LYS A C 1
ATOM 2573 O O . LYS A 1 328 ? -8.608 22.250 7.984 1.00 75.12 328 LYS A O 1
ATOM 2578 N N . GLU A 1 329 ? -9.188 20.634 9.426 1.00 74.31 329 GLU A N 1
ATOM 2579 C CA . GLU A 1 329 ? -8.836 21.397 10.609 1.00 74.31 329 GLU A CA 1
ATOM 2580 C C . GLU A 1 329 ? -7.342 21.754 10.641 1.00 74.31 329 GLU A C 1
ATOM 2582 O O . GLU A 1 329 ? -6.464 20.910 10.439 1.00 74.31 329 GLU A O 1
ATOM 2587 N N . THR A 1 330 ? -7.051 23.016 10.958 1.00 66.00 330 THR A N 1
ATOM 2588 C CA . THR A 1 330 ? -5.697 23.521 11.207 1.00 66.00 330 THR A CA 1
ATOM 2589 C C . THR A 1 330 ? -5.619 24.168 12.589 1.00 66.00 330 THR A C 1
ATOM 2591 O O . THR A 1 330 ? -6.641 24.517 13.180 1.00 66.00 330 THR A O 1
ATOM 2594 N N . LEU A 1 331 ? -4.400 24.352 13.114 1.00 64.12 331 LEU A N 1
ATOM 2595 C CA . LEU A 1 331 ? -4.171 25.043 14.394 1.00 64.12 331 LEU A CA 1
ATOM 2596 C C . LEU A 1 331 ? -4.798 26.448 14.432 1.00 64.12 331 LEU A C 1
ATOM 2598 O O . LEU A 1 331 ? -5.261 26.873 15.486 1.00 64.12 331 LEU A O 1
ATOM 2602 N N . ASP A 1 332 ? -4.854 27.128 13.285 1.00 61.62 332 ASP A N 1
ATOM 2603 C CA . ASP A 1 332 ? -5.359 28.499 13.164 1.00 61.62 332 ASP A CA 1
ATOM 2604 C C . ASP A 1 332 ? -6.882 28.580 12.955 1.00 61.62 332 ASP A C 1
ATOM 2606 O O . ASP A 1 332 ? -7.465 29.654 13.085 1.00 61.62 332 ASP A O 1
ATOM 2610 N N . ASN A 1 333 ? -7.544 27.463 12.631 1.00 70.62 333 ASN A N 1
ATOM 2611 C CA . ASN A 1 333 ? -8.983 27.422 12.368 1.00 70.62 333 ASN A CA 1
ATOM 2612 C C . ASN A 1 333 ? -9.625 26.149 12.954 1.00 70.62 333 ASN A C 1
ATOM 2614 O O . ASN A 1 333 ? -9.891 25.190 12.219 1.00 70.62 333 ASN A O 1
ATOM 2618 N N . PRO A 1 334 ? -9.861 26.111 14.279 1.00 76.00 334 PRO A N 1
ATOM 2619 C CA . PRO A 1 334 ? -10.503 24.976 14.923 1.00 76.00 334 PRO A CA 1
ATOM 2620 C C . PRO A 1 334 ? -11.976 24.864 14.511 1.00 76.00 334 PRO A C 1
ATOM 2622 O O . PRO A 1 334 ? -12.682 25.860 14.361 1.00 76.00 334 PRO A O 1
ATOM 2625 N N . VAL A 1 335 ? -12.467 23.629 14.394 1.00 81.69 335 VAL A N 1
ATOM 2626 C CA . VAL A 1 335 ? -13.886 23.342 14.151 1.00 81.69 335 VAL A CA 1
ATOM 2627 C C . VAL A 1 335 ? -14.741 23.899 15.284 1.00 81.69 335 VAL A C 1
ATOM 2629 O O . VAL A 1 335 ? -14.678 23.427 16.424 1.00 81.69 335 VAL A O 1
ATOM 2632 N N . ASP A 1 336 ? -15.581 24.867 14.936 1.00 80.94 336 ASP A N 1
ATOM 2633 C CA . ASP A 1 336 ? -16.580 25.451 15.816 1.00 80.94 336 ASP A CA 1
ATOM 2634 C C . ASP A 1 336 ? -17.933 24.756 15.628 1.00 80.94 336 ASP A C 1
ATOM 2636 O O . ASP A 1 336 ? -18.645 24.967 14.645 1.00 80.94 336 ASP A O 1
ATOM 2640 N N . LEU A 1 337 ? -18.285 23.909 16.596 1.00 82.88 337 LEU A N 1
ATOM 2641 C CA . LEU A 1 337 ? -19.550 23.176 16.608 1.00 82.88 337 LEU A CA 1
ATOM 2642 C C . LEU A 1 337 ? -20.729 24.013 17.126 1.00 82.88 337 LEU A C 1
ATOM 2644 O O . LEU A 1 337 ? -21.847 23.511 17.125 1.00 82.88 337 LEU A O 1
ATOM 2648 N N . SER A 1 338 ? -20.510 25.253 17.584 1.00 78.56 338 SER A N 1
ATOM 2649 C CA . SER A 1 338 ? -21.591 26.102 18.110 1.00 78.56 338 SER A CA 1
ATOM 2650 C C . SER A 1 338 ? -22.588 26.555 17.043 1.00 78.56 338 SER A C 1
ATOM 2652 O O . SER A 1 338 ? -23.689 26.973 17.378 1.00 78.56 338 SER A O 1
ATOM 2654 N N . ARG A 1 339 ? -22.211 26.441 15.765 1.00 80.25 339 ARG A N 1
ATOM 2655 C CA . ARG A 1 339 ? -23.041 26.796 14.606 1.00 80.25 339 ARG A CA 1
ATOM 2656 C C . ARG A 1 339 ? -24.115 25.760 14.274 1.00 80.25 339 ARG A C 1
ATOM 2658 O O . ARG A 1 339 ? -24.936 26.018 13.402 1.00 80.25 339 ARG A O 1
ATOM 2665 N N . PHE A 1 340 ? -24.073 24.593 14.912 1.00 81.94 340 PHE A N 1
ATOM 2666 C CA . PHE A 1 340 ? -25.016 23.506 14.679 1.00 81.94 340 PHE A CA 1
ATOM 2667 C C . PHE A 1 340 ? -25.934 23.376 15.893 1.00 81.94 340 PHE A C 1
ATOM 2669 O O . PHE A 1 340 ? -25.499 22.938 16.959 1.00 81.94 340 PHE A O 1
ATOM 2676 N N . ASP A 1 341 ? -27.200 23.755 15.717 1.00 76.69 341 ASP A N 1
ATOM 2677 C CA . ASP A 1 341 ? -28.188 23.776 16.801 1.00 76.69 341 ASP A CA 1
ATOM 2678 C C . ASP A 1 341 ? -28.661 22.366 17.200 1.00 76.69 341 ASP A C 1
ATOM 2680 O O . ASP A 1 341 ? -29.014 22.126 18.357 1.00 76.69 341 ASP A O 1
ATOM 2684 N N . ASP A 1 342 ? -28.645 21.406 16.264 1.00 84.75 342 ASP A N 1
ATOM 2685 C CA . ASP A 1 342 ? -29.083 20.036 16.537 1.00 84.75 342 ASP A CA 1
ATOM 2686 C C . ASP A 1 342 ? -27.994 19.191 17.217 1.00 84.75 342 ASP A C 1
ATOM 2688 O O . ASP A 1 342 ? -26.957 18.824 16.652 1.00 84.75 342 ASP A O 1
ATOM 2692 N N . VAL A 1 343 ? -28.282 18.793 18.454 1.00 86.50 343 VAL A N 1
ATOM 2693 C CA . VAL A 1 343 ? -27.415 17.942 19.276 1.00 86.50 343 VAL A CA 1
ATOM 2694 C C . VAL A 1 343 ? -27.301 16.527 18.685 1.00 86.50 343 VAL A C 1
ATOM 2696 O O . VAL A 1 343 ? -26.263 15.866 18.846 1.00 86.50 343 VAL A O 1
ATOM 2699 N N . ASN A 1 344 ? -28.329 16.057 17.965 1.00 90.25 344 ASN A N 1
ATOM 2700 C CA . ASN A 1 344 ? -28.347 14.722 17.361 1.00 90.25 344 ASN A CA 1
ATOM 2701 C C . ASN A 1 344 ? -27.417 14.619 16.148 1.00 90.25 344 ASN A C 1
ATOM 2703 O O . ASN A 1 344 ? -26.786 13.573 15.952 1.00 90.25 344 ASN A O 1
ATOM 2707 N N . THR A 1 345 ? -27.233 15.705 15.397 1.00 90.56 345 THR A N 1
ATOM 2708 C CA . THR A 1 345 ? -26.199 15.837 14.362 1.00 90.56 345 THR A CA 1
ATOM 2709 C C . THR A 1 345 ? -24.815 15.596 14.959 1.00 90.56 345 THR A C 1
ATOM 2711 O O . THR A 1 345 ? -24.105 14.685 14.527 1.00 90.56 345 THR A O 1
ATOM 2714 N N . VAL A 1 346 ? -24.447 16.296 16.037 1.00 89.81 346 VAL A N 1
ATOM 2715 C CA . VAL A 1 346 ? -23.137 16.113 16.699 1.00 89.81 346 VAL A CA 1
ATOM 2716 C C . VAL A 1 346 ? -23.008 14.712 17.327 1.00 89.81 346 VAL A C 1
ATOM 2718 O O . VAL A 1 346 ? -21.923 14.121 17.380 1.00 89.81 346 VAL A O 1
ATOM 2721 N N . ALA A 1 347 ? -24.107 14.122 17.809 1.00 90.81 347 ALA A N 1
ATOM 2722 C CA . ALA A 1 347 ? -24.144 12.722 18.249 1.00 90.81 347 ALA A CA 1
ATOM 2723 C C . ALA A 1 347 ? -23.879 11.737 17.115 1.00 90.81 347 ALA A C 1
ATOM 2725 O O . ALA A 1 347 ? -23.122 10.779 17.290 1.00 90.81 347 ALA A O 1
ATOM 2726 N N . SER A 1 348 ? -24.435 12.008 15.945 1.00 91.69 348 SER A N 1
ATOM 2727 C CA . SER A 1 348 ? -24.272 11.186 14.755 1.00 91.69 348 SER A CA 1
ATOM 2728 C C . SER A 1 348 ? -22.869 11.305 14.163 1.00 91.69 348 SER A C 1
ATOM 2730 O O . SER A 1 348 ? -22.296 10.277 13.804 1.00 91.69 348 SER A O 1
ATOM 2732 N N . VAL A 1 349 ? -22.260 12.497 14.173 1.00 91.75 349 VAL A N 1
ATOM 2733 C CA . VAL A 1 349 ? -20.844 12.702 13.811 1.00 91.75 349 VAL A CA 1
ATOM 2734 C C . VAL A 1 349 ? -19.928 11.876 14.707 1.00 91.75 349 VAL A C 1
ATOM 2736 O O . VAL A 1 349 ? -19.067 11.158 14.204 1.00 91.75 349 VAL A O 1
ATOM 2739 N N . LEU A 1 350 ? -20.136 11.916 16.029 1.00 92.00 350 LEU A N 1
ATOM 2740 C CA . LEU A 1 350 ? -19.306 11.148 16.956 1.00 92.00 350 LEU A CA 1
ATOM 2741 C C . LEU A 1 350 ? -19.425 9.635 16.712 1.00 92.00 350 LEU A C 1
ATOM 2743 O O . LEU A 1 350 ? -18.414 8.937 16.666 1.00 92.00 350 LEU A O 1
ATOM 2747 N N . LYS A 1 351 ? -20.646 9.125 16.496 1.00 92.12 351 LYS A N 1
ATOM 2748 C CA . LYS A 1 351 ? -20.861 7.715 16.123 1.00 92.12 351 LYS A CA 1
ATOM 2749 C C . LYS A 1 351 ? -20.173 7.375 14.800 1.00 92.12 351 LYS A C 1
ATOM 2751 O O . LYS A 1 351 ? -19.543 6.327 14.692 1.00 92.12 351 LYS A O 1
ATOM 2756 N N . ALA A 1 352 ? -20.278 8.252 13.803 1.00 90.56 352 ALA A N 1
ATOM 2757 C CA . ALA A 1 352 ? -19.649 8.056 12.503 1.00 90.56 352 ALA A CA 1
ATOM 2758 C C . ALA A 1 352 ? -18.118 8.027 12.609 1.00 90.56 352 ALA A C 1
ATOM 2760 O O . ALA A 1 352 ? -17.489 7.190 11.968 1.00 90.56 352 ALA A O 1
ATOM 2761 N N . TYR A 1 353 ? -17.530 8.877 13.457 1.00 92.38 353 TYR A N 1
ATOM 2762 C CA . TYR A 1 353 ? -16.095 8.883 13.733 1.00 92.38 353 TYR A CA 1
ATOM 2763 C C . TYR A 1 353 ? -15.636 7.537 14.293 1.00 92.38 353 TYR A C 1
ATOM 2765 O O . TYR A 1 353 ? -14.800 6.874 13.682 1.00 92.38 353 TYR A O 1
ATOM 2773 N N . LEU A 1 354 ? -16.252 7.093 15.392 1.00 92.00 354 LEU A N 1
ATOM 2774 C CA . LEU A 1 354 ? -15.909 5.830 16.050 1.00 92.00 354 LEU A CA 1
ATOM 2775 C C . LEU A 1 354 ? -16.088 4.626 15.110 1.00 92.00 354 LEU A C 1
ATOM 2777 O O . LEU A 1 354 ? -15.245 3.734 15.084 1.00 92.00 354 LEU A O 1
ATOM 2781 N N . ARG A 1 355 ? -17.137 4.637 14.278 1.00 90.62 355 ARG A N 1
ATOM 2782 C CA . ARG A 1 355 ? -17.391 3.595 13.271 1.00 90.62 355 ARG A CA 1
ATOM 2783 C C . ARG A 1 355 ? -16.358 3.587 12.144 1.00 90.62 355 ARG A C 1
ATOM 2785 O O . ARG A 1 355 ? -16.073 2.528 11.593 1.00 90.62 355 ARG A O 1
ATOM 2792 N N . SER A 1 356 ? -15.831 4.757 11.783 1.00 89.12 356 SER A N 1
ATOM 2793 C CA . SER A 1 356 ? -14.858 4.900 10.696 1.00 89.12 356 SER A CA 1
ATOM 2794 C C . SER A 1 356 ? -13.459 4.410 11.064 1.00 89.12 356 SER A C 1
ATOM 2796 O O . SER A 1 356 ? -12.665 4.172 10.161 1.00 89.12 356 SER A O 1
ATOM 2798 N N . LEU A 1 357 ? -13.147 4.239 12.355 1.00 88.31 357 LEU A N 1
ATOM 2799 C CA . LEU A 1 357 ? -11.824 3.791 12.789 1.00 88.31 357 LEU A CA 1
ATOM 2800 C C . LEU A 1 357 ? -11.469 2.439 12.139 1.00 88.31 357 LEU A C 1
ATOM 2802 O O . LEU A 1 357 ? -12.322 1.547 12.115 1.00 88.31 357 LEU A O 1
ATOM 2806 N N . PRO A 1 358 ? -10.231 2.230 11.654 1.00 86.44 358 PRO A N 1
ATOM 2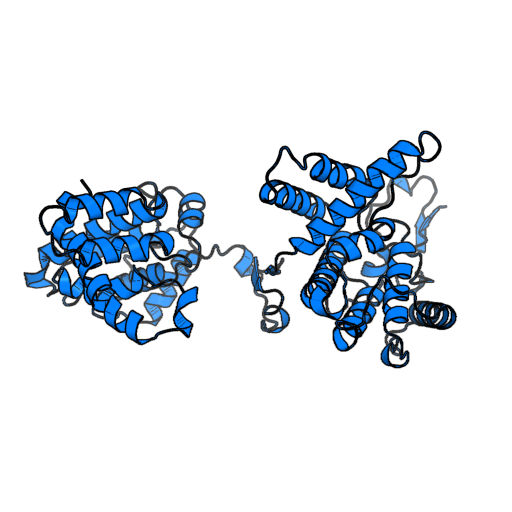807 C CA . PRO A 1 358 ? -9.798 0.928 11.137 1.00 86.44 358 PRO A CA 1
ATOM 2808 C C . PRO A 1 358 ? -9.845 -0.169 12.209 1.00 86.44 358 PRO A C 1
ATOM 2810 O O . PRO A 1 358 ? -10.380 -1.255 11.984 1.00 86.44 358 PRO A O 1
ATOM 2813 N N . ILE A 1 359 ? -9.361 0.157 13.411 1.00 88.12 359 ILE A N 1
ATOM 2814 C CA . ILE A 1 359 ? -9.393 -0.701 14.599 1.00 88.12 359 ILE A CA 1
ATO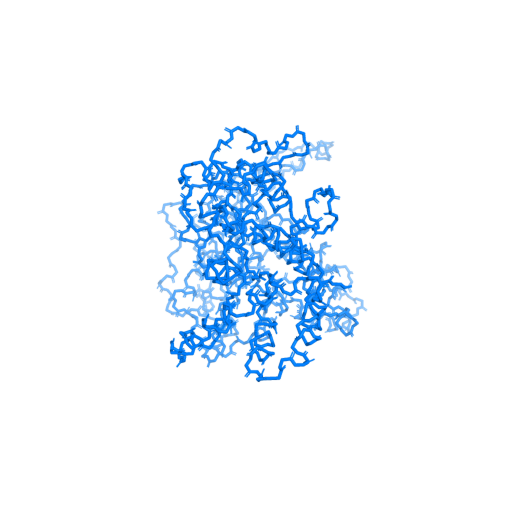M 2815 C C . ILE A 1 359 ? -10.425 -0.118 15.577 1.00 88.12 359 ILE A C 1
ATOM 2817 O O . ILE A 1 359 ? -10.392 1.085 15.835 1.00 88.12 359 ILE A O 1
ATOM 2821 N N . PRO A 1 360 ? -11.384 -0.919 16.085 1.00 92.38 360 PRO A N 1
ATOM 2822 C CA . PRO A 1 360 ? -12.418 -0.421 16.990 1.00 92.38 360 PRO A CA 1
ATOM 2823 C C . PRO A 1 360 ? -11.809 0.070 18.309 1.00 92.38 360 PRO A C 1
ATOM 2825 O O . PRO A 1 360 ? -10.683 -0.291 18.653 1.00 92.38 360 PRO A O 1
ATOM 2828 N N . VAL A 1 361 ? -12.542 0.908 19.053 1.00 93.69 361 VAL A N 1
ATOM 2829 C CA . VAL A 1 361 ? -12.049 1.440 20.338 1.00 93.69 361 VAL A CA 1
ATOM 2830 C C . VAL A 1 361 ? -11.702 0.296 21.288 1.00 93.69 361 VAL A C 1
ATOM 2832 O O . VAL A 1 361 ? -10.608 0.301 21.846 1.00 93.69 361 VAL A O 1
ATOM 2835 N N . ILE A 1 362 ? -12.576 -0.707 21.406 1.00 94.06 362 ILE A N 1
ATOM 2836 C CA . ILE A 1 362 ? -12.197 -1.999 21.975 1.00 94.06 362 ILE A CA 1
ATOM 2837 C C . ILE A 1 362 ? -11.585 -2.811 20.836 1.00 94.06 362 ILE A C 1
ATOM 2839 O O . ILE A 1 362 ? -12.291 -3.172 19.900 1.00 94.06 362 ILE A O 1
ATOM 2843 N N . THR A 1 363 ? -10.269 -3.024 20.880 1.00 92.19 363 THR A N 1
ATOM 2844 C CA . THR A 1 363 ? -9.505 -3.613 19.772 1.00 92.19 363 THR A CA 1
ATOM 2845 C C . THR A 1 363 ? -9.916 -5.057 19.488 1.00 92.19 363 THR A C 1
ATOM 2847 O O . THR A 1 363 ? -10.446 -5.751 20.356 1.00 92.19 363 THR A O 1
ATOM 2850 N N . TYR A 1 364 ? -9.630 -5.533 18.272 1.00 89.75 364 TYR A N 1
ATOM 2851 C CA . TYR A 1 364 ? -9.919 -6.913 17.873 1.00 89.75 364 TYR A CA 1
ATOM 2852 C C . TYR A 1 364 ? -9.260 -7.943 18.804 1.00 89.75 364 TYR A C 1
ATOM 2854 O O . TYR A 1 364 ? -9.908 -8.913 19.177 1.00 89.75 364 TYR A O 1
ATOM 2862 N N . ASP A 1 365 ? -8.029 -7.684 19.258 1.00 88.94 365 ASP A N 1
ATOM 2863 C CA . ASP A 1 365 ? -7.282 -8.581 20.157 1.00 88.94 365 ASP A CA 1
ATOM 2864 C C . ASP A 1 365 ? -7.907 -8.701 21.555 1.00 88.94 365 ASP A C 1
ATOM 2866 O O . ASP A 1 365 ? -7.687 -9.677 22.270 1.00 88.94 365 ASP A O 1
ATOM 2870 N N . MET A 1 366 ? -8.685 -7.694 21.960 1.00 91.44 366 MET A N 1
ATOM 2871 C CA . MET A 1 366 ? -9.344 -7.653 23.263 1.00 91.44 366 MET A CA 1
ATOM 2872 C C . MET A 1 366 ? -10.816 -8.068 23.190 1.00 91.44 366 MET A C 1
ATOM 2874 O O . MET A 1 366 ? -11.413 -8.326 24.232 1.00 91.44 366 MET A O 1
ATOM 2878 N N . TYR A 1 367 ? -11.400 -8.169 21.991 1.00 91.12 367 TYR A N 1
ATOM 2879 C CA . TYR A 1 367 ? -12.820 -8.466 21.785 1.00 91.12 367 TYR A CA 1
ATOM 2880 C C . TYR A 1 367 ? -13.265 -9.727 22.542 1.00 91.12 367 TYR A C 1
ATOM 2882 O O . TYR A 1 367 ? -14.161 -9.655 23.383 1.00 91.12 367 TYR A O 1
ATOM 2890 N N . ASP A 1 368 ? -12.601 -10.865 22.316 1.00 88.75 368 ASP A N 1
ATOM 2891 C CA . ASP A 1 368 ? -12.994 -12.131 22.948 1.00 88.75 368 ASP A CA 1
ATOM 2892 C C . ASP A 1 368 ? -12.780 -12.116 24.468 1.00 88.75 368 ASP A C 1
ATOM 2894 O O . ASP A 1 368 ? -13.584 -12.692 25.201 1.00 88.75 368 ASP A O 1
ATOM 2898 N N . LYS A 1 369 ? -11.759 -11.398 24.963 1.00 90.50 369 LYS A N 1
ATOM 2899 C CA . LYS A 1 369 ? -11.521 -11.226 26.405 1.00 90.50 369 LYS A CA 1
ATOM 2900 C C . LYS A 1 369 ? -12.655 -10.447 27.071 1.00 90.50 369 LYS A C 1
ATOM 2902 O O . LYS A 1 369 ? -13.179 -10.895 28.086 1.00 90.50 369 LYS A O 1
ATOM 2907 N N . PHE A 1 370 ? -13.077 -9.324 26.484 1.00 92.12 370 PHE A N 1
ATOM 2908 C CA . PHE A 1 370 ? -14.206 -8.542 27.002 1.00 92.12 370 PHE A CA 1
ATOM 2909 C C . PHE A 1 370 ? -15.501 -9.363 27.023 1.00 92.12 370 PHE A C 1
ATOM 2911 O O . PHE A 1 370 ? -16.248 -9.306 27.997 1.00 92.12 370 PHE A O 1
ATOM 2918 N N . LEU A 1 371 ? -15.757 -10.155 25.978 1.00 90.62 371 LEU A N 1
ATOM 2919 C CA . LEU A 1 371 ? -16.941 -11.011 25.921 1.00 90.62 371 LEU A CA 1
ATOM 2920 C C . LEU A 1 371 ? -16.878 -12.168 26.926 1.00 90.62 371 LEU A C 1
ATOM 2922 O O . LEU A 1 371 ? -17.908 -12.507 27.501 1.00 90.62 371 LEU A O 1
ATOM 2926 N N . ALA A 1 372 ? -15.706 -12.769 27.148 1.00 88.81 372 ALA A N 1
ATOM 2927 C CA . ALA A 1 372 ? -15.528 -13.845 28.122 1.00 88.81 372 ALA A CA 1
ATOM 2928 C C . ALA A 1 372 ? -15.861 -13.383 29.547 1.00 88.81 372 ALA A C 1
ATOM 2930 O O . ALA A 1 372 ? -16.618 -14.054 30.240 1.00 88.81 372 ALA A O 1
ATOM 2931 N N . VAL A 1 373 ? -15.398 -12.189 29.932 1.00 89.00 373 VAL A N 1
ATOM 2932 C CA . VAL A 1 373 ? -15.650 -11.610 31.262 1.00 89.00 373 VAL A CA 1
ATOM 2933 C C . VAL A 1 373 ? -17.143 -11.500 31.578 1.00 89.00 373 VAL A C 1
ATOM 2935 O O . VAL A 1 373 ? -17.552 -11.726 32.708 1.00 89.00 373 VAL A O 1
ATOM 2938 N N . VAL A 1 374 ? -17.958 -11.176 30.576 1.00 87.69 374 VAL A N 1
ATOM 2939 C CA . VAL A 1 374 ? -19.405 -10.971 30.731 1.00 87.69 374 VAL A CA 1
ATOM 2940 C C . VAL A 1 374 ? -20.213 -12.261 30.507 1.00 87.69 374 VAL A C 1
ATOM 2942 O O . VAL A 1 374 ? -21.405 -12.316 30.803 1.00 87.69 374 VAL A O 1
ATOM 2945 N N . ARG A 1 375 ? -19.582 -13.312 29.973 1.00 86.25 375 ARG A N 1
ATOM 2946 C CA . ARG A 1 375 ? -20.175 -14.654 29.868 1.00 86.25 375 ARG A CA 1
ATOM 2947 C C . ARG A 1 375 ? -20.092 -15.431 31.176 1.00 86.25 375 ARG A C 1
ATOM 2949 O O . ARG A 1 375 ? -20.912 -16.321 31.374 1.00 86.25 375 ARG A O 1
ATOM 2956 N N . ASP A 1 376 ? -19.116 -15.116 32.021 1.00 78.69 376 ASP A N 1
ATOM 2957 C CA . ASP A 1 376 ? -18.984 -15.726 33.336 1.00 78.69 376 ASP A CA 1
ATOM 2958 C C . ASP A 1 376 ? -20.016 -15.114 34.301 1.00 78.69 376 ASP A C 1
ATOM 2960 O O . ASP A 1 376 ? -20.014 -13.912 34.558 1.00 78.69 376 ASP A O 1
ATOM 2964 N N . ASP A 1 377 ? -20.886 -15.945 34.884 1.00 61.44 377 ASP A N 1
ATOM 2965 C CA . ASP A 1 377 ? -22.003 -15.526 35.758 1.00 61.44 377 ASP A CA 1
ATOM 2966 C C . ASP A 1 377 ? -21.565 -14.957 37.134 1.00 61.44 377 ASP A C 1
ATOM 2968 O O . ASP A 1 377 ? -22.388 -14.693 38.016 1.00 61.44 377 ASP A O 1
ATOM 2972 N N . SER A 1 378 ? -20.261 -14.761 37.364 1.00 69.56 378 SER A N 1
ATOM 2973 C CA . SER A 1 378 ? -19.719 -14.284 38.642 1.00 69.56 378 SER A CA 1
ATOM 2974 C C . SER A 1 378 ? -19.670 -12.755 38.706 1.00 69.56 378 SER A C 1
ATOM 2976 O O . SER A 1 378 ? -18.681 -12.113 38.345 1.00 69.56 378 SER A O 1
ATOM 2978 N N . THR A 1 379 ? -20.725 -12.151 39.254 1.00 63.50 379 THR A N 1
ATOM 2979 C CA . THR A 1 379 ? -20.820 -10.694 39.468 1.00 63.50 379 THR A CA 1
ATOM 2980 C C . THR A 1 379 ? -19.749 -10.141 40.417 1.00 63.50 379 THR A C 1
ATOM 2982 O O . THR A 1 379 ? -19.371 -8.977 40.305 1.00 63.50 379 THR A O 1
ATOM 2985 N N . ALA A 1 380 ? -19.209 -10.967 41.322 1.00 65.56 380 ALA A N 1
ATOM 2986 C CA . ALA A 1 380 ? -18.275 -10.536 42.366 1.00 65.56 380 ALA A CA 1
ATOM 2987 C C . ALA A 1 380 ? -16.879 -10.138 41.843 1.00 65.56 380 ALA A C 1
ATOM 2989 O O . ALA A 1 380 ? -16.189 -9.353 42.491 1.00 65.56 380 ALA A O 1
ATOM 2990 N N . GLN A 1 381 ? -16.454 -10.666 40.689 1.00 78.12 381 GLN A N 1
ATOM 2991 C CA . GLN A 1 381 ? -15.150 -10.360 40.072 1.00 78.12 381 GLN A CA 1
ATOM 2992 C C . GLN A 1 381 ? -15.271 -9.595 38.749 1.00 78.12 381 GLN A C 1
ATOM 2994 O O . GLN A 1 381 ? -14.267 -9.111 38.230 1.00 78.12 381 GLN A O 1
ATOM 2999 N N . LEU A 1 382 ? -16.493 -9.426 38.238 1.00 84.25 382 LEU A N 1
ATOM 3000 C CA . LEU A 1 382 ? -16.782 -8.817 36.941 1.00 84.25 382 LEU A CA 1
ATOM 3001 C C . LEU A 1 382 ? -16.101 -7.450 36.758 1.00 84.25 382 LEU A C 1
ATOM 3003 O O . LEU A 1 382 ? -15.364 -7.248 35.794 1.00 84.25 382 LEU A O 1
ATOM 3007 N N . ASN A 1 383 ? -16.270 -6.535 37.719 1.00 86.12 383 ASN A N 1
ATOM 3008 C CA . ASN A 1 383 ? -15.692 -5.186 37.649 1.00 86.12 383 ASN A CA 1
ATOM 3009 C C . ASN A 1 383 ? -14.154 -5.206 37.677 1.00 86.12 383 ASN A C 1
ATOM 3011 O O . ASN A 1 383 ? -13.513 -4.424 36.975 1.00 86.12 383 ASN A O 1
ATOM 3015 N N . ALA A 1 384 ? -13.549 -6.123 38.442 1.00 87.00 384 ALA A N 1
ATOM 3016 C CA . ALA A 1 384 ? -12.096 -6.277 38.497 1.00 87.00 384 ALA A CA 1
ATOM 3017 C C . ALA A 1 384 ? -11.538 -6.811 37.167 1.00 87.00 384 ALA A C 1
ATOM 3019 O O . ALA A 1 384 ? -10.557 -6.273 36.651 1.00 87.00 384 ALA A O 1
ATOM 3020 N N . SER A 1 385 ? -12.201 -7.806 36.573 1.00 89.25 385 SER A N 1
ATOM 3021 C CA . SER A 1 385 ? -11.809 -8.373 35.280 1.00 89.25 385 SER A CA 1
ATOM 3022 C C . SER A 1 385 ? -12.022 -7.392 34.120 1.00 89.25 385 SER A C 1
ATOM 3024 O O . SER A 1 385 ? -11.170 -7.295 33.233 1.00 89.25 385 SER A O 1
ATOM 3026 N N . LEU A 1 386 ? -13.101 -6.597 34.133 1.00 90.56 386 LEU A N 1
ATOM 3027 C CA . LEU A 1 386 ? -13.304 -5.513 33.162 1.00 90.56 386 LEU A CA 1
ATOM 3028 C C . LEU A 1 386 ? -12.223 -4.436 33.295 1.00 90.56 386 LEU A C 1
ATOM 3030 O O . LEU A 1 386 ? -11.663 -4.008 32.286 1.00 90.56 386 LEU A O 1
ATOM 3034 N N . ARG A 1 387 ? -11.872 -4.041 34.525 1.00 91.50 387 ARG A N 1
ATOM 3035 C CA . ARG A 1 387 ? -10.781 -3.089 34.788 1.00 91.50 387 ARG A CA 1
ATOM 3036 C C . ARG A 1 387 ? -9.442 -3.608 34.271 1.00 91.50 387 ARG A C 1
ATOM 3038 O O . ARG A 1 387 ? -8.697 -2.854 33.642 1.00 91.50 387 ARG A O 1
ATOM 3045 N N . GLN A 1 388 ? -9.161 -4.898 34.454 1.00 91.06 388 GLN A N 1
ATOM 3046 C CA . GLN A 1 388 ? -7.981 -5.534 33.873 1.00 91.06 388 GLN A CA 1
ATOM 3047 C C . GLN A 1 388 ? -7.999 -5.448 32.338 1.00 91.06 388 GLN A C 1
ATOM 3049 O O . GLN A 1 388 ? -7.028 -4.969 31.751 1.00 91.06 388 GLN A O 1
ATOM 3054 N N . CYS A 1 389 ? -9.109 -5.806 31.684 1.00 92.44 389 CYS A N 1
ATOM 3055 C CA . CYS A 1 389 ? -9.235 -5.712 30.225 1.00 92.44 389 CYS A CA 1
ATOM 3056 C C . CYS A 1 389 ? -9.035 -4.275 29.715 1.00 92.44 389 CYS A C 1
ATOM 3058 O O . CYS A 1 389 ? -8.345 -4.054 28.721 1.00 92.44 389 CYS A O 1
ATOM 3060 N N . VAL A 1 390 ? -9.586 -3.277 30.413 1.00 93.12 390 VAL A N 1
ATOM 3061 C CA . VAL A 1 390 ? -9.382 -1.858 30.087 1.00 93.12 390 VAL A CA 1
ATOM 3062 C C . VAL A 1 390 ? -7.914 -1.455 30.250 1.00 93.12 390 VAL A C 1
ATOM 3064 O O . VAL A 1 390 ? -7.404 -0.675 29.445 1.00 93.12 390 VAL A O 1
ATOM 3067 N N . SER A 1 391 ? -7.212 -1.984 31.255 1.00 91.81 391 SER A N 1
ATOM 3068 C CA . SER A 1 391 ? -5.797 -1.677 31.491 1.00 91.81 391 SER A CA 1
ATOM 3069 C C . SER A 1 391 ? -4.870 -2.205 30.388 1.00 91.81 391 SER A C 1
ATOM 3071 O O . SER A 1 391 ? -3.890 -1.527 30.067 1.00 91.81 391 SER A O 1
ATOM 3073 N N . GLU A 1 392 ? -5.228 -3.345 29.782 1.00 93.31 392 GLU A N 1
ATOM 3074 C CA . GLU A 1 392 ? -4.507 -4.018 28.692 1.00 93.31 392 GLU A CA 1
ATOM 3075 C C . GLU A 1 392 ? -4.720 -3.356 27.317 1.00 93.31 392 GLU A C 1
ATOM 3077 O O . GLU A 1 392 ? -3.954 -3.611 26.387 1.00 93.31 392 GLU A O 1
ATOM 3082 N N . LEU A 1 393 ? -5.725 -2.481 27.165 1.00 92.94 393 LEU A N 1
ATOM 3083 C CA . LEU A 1 393 ? -5.942 -1.752 25.912 1.00 92.94 393 LEU A CA 1
ATOM 3084 C C . LEU A 1 393 ? -4.765 -0.812 25.592 1.00 92.94 393 LEU A C 1
ATOM 3086 O O . LEU A 1 393 ? -4.206 -0.178 26.497 1.00 92.94 393 LEU A O 1
ATOM 3090 N N . PRO A 1 394 ? -4.444 -0.609 24.296 1.00 91.94 394 PRO A N 1
ATOM 3091 C CA . PRO A 1 394 ? -3.453 0.379 23.890 1.00 91.94 394 PRO A CA 1
ATOM 3092 C C . PRO A 1 394 ? -3.760 1.772 24.470 1.00 91.94 394 PRO A C 1
ATOM 3094 O O . PRO A 1 394 ? -4.934 2.146 24.549 1.00 91.94 394 PRO A O 1
ATOM 3097 N N . PRO A 1 395 ? -2.749 2.592 24.824 1.00 89.56 395 PRO A N 1
ATOM 3098 C CA . PRO A 1 395 ? -2.959 3.836 25.572 1.00 89.56 395 PRO A CA 1
ATOM 3099 C C . PRO A 1 395 ? -4.003 4.783 24.962 1.00 89.56 395 PRO A C 1
ATOM 3101 O O . PRO A 1 395 ? -4.887 5.253 25.678 1.00 89.56 395 PRO A O 1
ATOM 3104 N N . ALA A 1 396 ? -3.952 4.997 23.641 1.00 88.69 396 ALA A N 1
ATOM 3105 C CA . ALA A 1 396 ? -4.898 5.855 22.922 1.00 88.69 396 ALA A CA 1
ATOM 3106 C C . ALA A 1 396 ? -6.333 5.297 22.951 1.00 88.69 396 ALA A C 1
ATOM 3108 O O . ALA A 1 396 ? -7.290 6.042 23.160 1.00 88.69 396 ALA A O 1
ATOM 3109 N N . HIS A 1 397 ? -6.487 3.978 22.802 1.00 93.00 397 HIS A N 1
ATOM 3110 C CA . HIS A 1 397 ? -7.776 3.288 22.885 1.00 93.00 397 HIS A CA 1
ATOM 3111 C C . HIS A 1 397 ? -8.352 3.365 24.300 1.00 93.00 397 HIS A C 1
ATOM 3113 O O . HIS A 1 397 ? -9.505 3.752 24.473 1.00 93.00 397 HIS A O 1
ATOM 3119 N N . ARG A 1 398 ? -7.527 3.097 25.317 1.00 92.81 398 ARG A N 1
ATOM 3120 C CA . ARG A 1 398 ? -7.899 3.175 26.734 1.00 92.81 398 ARG A CA 1
ATOM 3121 C C . ARG A 1 398 ? -8.353 4.577 27.139 1.00 92.81 398 ARG A C 1
ATOM 3123 O O . ARG A 1 398 ? -9.387 4.726 27.784 1.00 92.81 398 ARG A O 1
ATOM 3130 N N . GLN A 1 399 ? -7.605 5.611 26.754 1.00 91.06 399 GLN A N 1
ATOM 3131 C CA . GLN A 1 399 ? -7.947 7.008 27.052 1.00 91.06 399 GLN A CA 1
ATOM 3132 C C . GLN A 1 399 ? -9.228 7.446 26.336 1.00 91.06 399 GLN A C 1
ATOM 3134 O O . GLN A 1 399 ? -10.092 8.072 26.950 1.00 91.06 399 GLN A O 1
ATOM 3139 N N . THR A 1 400 ? -9.378 7.067 25.065 1.00 92.88 400 THR A N 1
ATOM 3140 C CA . THR A 1 400 ? -10.589 7.328 24.272 1.00 92.88 400 THR A CA 1
ATOM 3141 C C . THR A 1 400 ? -11.809 6.645 24.889 1.00 92.88 400 THR A C 1
ATOM 3143 O O . THR A 1 400 ? -12.847 7.287 25.049 1.00 92.88 400 THR A O 1
ATOM 3146 N N . LEU A 1 401 ? -11.679 5.374 25.290 1.00 94.75 401 LEU A N 1
ATOM 3147 C CA . LEU A 1 401 ? -12.743 4.606 25.934 1.00 94.75 401 LEU A CA 1
ATOM 3148 C C . LEU A 1 401 ? -13.145 5.223 27.275 1.00 94.75 401 LEU A C 1
ATOM 3150 O O . LEU A 1 401 ? -14.322 5.490 27.478 1.00 94.75 401 LEU A O 1
ATOM 3154 N N . ASN A 1 402 ? -12.178 5.523 28.147 1.00 94.00 402 ASN A N 1
ATOM 3155 C CA . ASN A 1 402 ? -12.437 6.160 29.440 1.00 94.00 402 ASN A CA 1
ATOM 3156 C C . ASN A 1 402 ? -13.182 7.493 29.261 1.00 94.00 402 ASN A C 1
ATOM 3158 O O . ASN A 1 402 ? -14.246 7.720 29.837 1.00 94.00 402 ASN A O 1
ATOM 3162 N N . TYR A 1 403 ? -12.672 8.364 28.387 1.00 93.25 403 TYR A N 1
ATOM 3163 C CA . TYR A 1 403 ? -13.279 9.668 28.151 1.00 93.25 403 TYR A CA 1
ATOM 3164 C C . TYR A 1 403 ? -14.705 9.561 27.586 1.00 93.25 403 TYR A C 1
ATOM 3166 O O . TYR A 1 403 ? -15.591 10.322 27.993 1.00 93.25 403 TYR A O 1
ATOM 3174 N N . LEU A 1 404 ? -14.940 8.607 26.679 1.00 94.19 404 LEU A N 1
ATOM 3175 C CA . LEU A 1 404 ? -16.263 8.326 26.132 1.00 94.19 404 LEU A CA 1
ATOM 3176 C C . LEU A 1 404 ? -17.210 7.766 27.204 1.00 94.19 404 LEU A C 1
ATOM 3178 O O . LEU A 1 404 ? -18.295 8.318 27.378 1.00 94.19 404 LEU A O 1
ATOM 3182 N N . CYS A 1 405 ? -16.808 6.733 27.947 1.00 95.06 405 CYS A N 1
ATOM 3183 C CA . CYS A 1 405 ? -17.618 6.121 29.005 1.00 95.06 405 CYS A CA 1
ATOM 3184 C C . CYS A 1 405 ? -17.974 7.132 30.098 1.00 95.06 405 CYS A C 1
ATOM 3186 O O . CYS A 1 405 ? -19.133 7.199 30.496 1.00 95.06 405 CYS A O 1
ATOM 3188 N N . ARG A 1 406 ? -17.053 8.028 30.475 1.00 94.00 406 ARG A N 1
ATOM 3189 C CA . ARG A 1 406 ? -17.340 9.138 31.396 1.00 94.00 406 ARG A CA 1
ATOM 3190 C C . ARG A 1 406 ? -18.450 10.054 30.882 1.00 94.00 406 ARG A C 1
ATOM 3192 O O . ARG A 1 406 ? -19.302 10.512 31.643 1.00 94.00 406 ARG A O 1
ATOM 3199 N N . HIS A 1 407 ? -18.438 10.371 29.587 1.00 92.81 407 HIS A N 1
ATOM 3200 C CA . HIS A 1 407 ? -19.495 11.176 28.978 1.00 92.81 407 HIS A CA 1
ATOM 3201 C C . HIS A 1 407 ? -20.830 10.421 28.948 1.00 92.81 407 HIS A C 1
ATOM 3203 O O . HIS A 1 407 ? -21.853 10.996 29.312 1.00 92.81 407 HIS A O 1
ATOM 3209 N N . LEU A 1 408 ? -20.825 9.144 28.563 1.00 94.06 408 LEU A N 1
ATOM 3210 C CA . LEU A 1 408 ? -22.029 8.313 28.507 1.00 94.06 408 LEU A CA 1
ATOM 3211 C C . LEU A 1 408 ? -22.634 8.073 29.893 1.00 94.06 408 LEU A C 1
ATOM 3213 O O . LEU A 1 408 ? -23.849 8.147 30.032 1.00 94.06 408 LEU A O 1
ATOM 3217 N N . HIS A 1 409 ? -21.806 7.904 30.924 1.00 94.69 409 HIS A N 1
ATOM 3218 C CA . HIS A 1 409 ? -22.243 7.826 32.316 1.00 94.69 409 HIS A CA 1
ATOM 3219 C C . HIS A 1 409 ? -23.011 9.094 32.730 1.00 94.69 409 HIS A C 1
ATOM 3221 O O . HIS A 1 409 ? -24.095 9.025 33.307 1.00 94.69 409 HIS A O 1
ATOM 3227 N N . ARG A 1 410 ? -22.526 10.279 32.328 1.00 93.00 410 ARG A N 1
ATOM 3228 C CA . ARG A 1 410 ? -23.235 11.554 32.551 1.00 93.00 410 ARG A CA 1
ATOM 3229 C C . ARG A 1 410 ? -24.542 11.676 31.762 1.00 93.00 410 ARG A C 1
ATOM 3231 O O . ARG A 1 410 ? -25.461 12.332 32.245 1.00 93.00 410 ARG A O 1
ATOM 3238 N N . VAL A 1 411 ? -24.625 11.096 30.563 1.00 92.88 411 VAL A N 1
ATOM 3239 C CA . VAL A 1 411 ? -25.872 11.037 29.774 1.00 92.88 411 VAL A CA 1
ATOM 3240 C C . VAL A 1 411 ? -26.883 10.128 30.474 1.00 92.88 411 VAL A C 1
ATOM 3242 O O . VAL A 1 411 ? -28.020 10.544 30.689 1.00 92.88 411 VAL A O 1
ATOM 3245 N N . ALA A 1 412 ? -26.449 8.941 30.901 1.00 94.12 412 ALA A N 1
ATOM 3246 C CA . ALA A 1 412 ? -27.274 7.968 31.610 1.00 94.12 412 ALA A CA 1
ATOM 3247 C C . ALA A 1 412 ? -27.792 8.500 32.956 1.00 94.12 412 ALA A C 1
ATOM 3249 O O . ALA A 1 412 ? -28.940 8.258 33.323 1.00 94.12 412 ALA A O 1
ATOM 3250 N N . ALA A 1 413 ? -27.004 9.318 33.662 1.00 93.75 413 ALA A N 1
ATOM 3251 C CA . ALA A 1 413 ? -27.450 9.993 34.883 1.00 93.75 413 ALA A CA 1
ATOM 3252 C C . ALA A 1 413 ? -28.686 10.895 34.662 1.00 93.75 413 ALA A C 1
ATOM 3254 O O . ALA A 1 413 ? -29.435 11.167 35.602 1.00 93.75 413 ALA A O 1
ATOM 3255 N N . ARG A 1 414 ? -28.933 11.336 33.420 1.00 93.31 414 ARG A N 1
ATOM 3256 C CA . ARG A 1 414 ? -30.099 12.141 33.022 1.00 93.31 414 ARG A CA 1
ATOM 3257 C C . ARG A 1 414 ? -31.193 11.340 32.310 1.00 93.31 414 ARG A C 1
ATOM 3259 O O . ARG A 1 414 ? -32.088 11.941 31.717 1.00 93.31 414 ARG A O 1
ATOM 3266 N N . GLN A 1 415 ? -31.186 10.008 32.429 1.00 93.75 415 GLN A N 1
ATOM 3267 C CA . GLN A 1 415 ? -32.161 9.115 31.784 1.00 93.75 415 GLN A CA 1
ATOM 3268 C C . GLN A 1 415 ? -33.632 9.469 32.045 1.00 93.75 415 GLN A C 1
ATOM 3270 O O . GLN A 1 415 ? -34.485 9.172 31.219 1.00 93.75 415 GLN A O 1
ATOM 3275 N N . ARG A 1 416 ? -33.942 10.147 33.161 1.00 93.88 416 ARG A N 1
ATOM 3276 C CA . ARG A 1 416 ? -35.304 10.619 33.472 1.00 93.88 416 ARG A CA 1
ATOM 3277 C C . ARG A 1 416 ? -35.828 11.680 32.496 1.00 93.88 416 ARG A C 1
ATOM 3279 O O . ARG A 1 416 ? -37.035 11.865 32.427 1.00 93.88 416 ARG A O 1
ATOM 3286 N N . ILE A 1 417 ? -34.936 12.391 31.804 1.00 92.94 417 ILE A N 1
ATOM 3287 C CA . ILE A 1 417 ? -35.277 13.466 30.865 1.00 92.94 417 ILE A CA 1
ATOM 3288 C C . ILE A 1 417 ? -35.001 13.004 29.435 1.00 92.94 417 ILE A C 1
ATOM 3290 O O . ILE A 1 417 ? -35.893 13.016 28.596 1.00 92.94 417 ILE A O 1
ATOM 3294 N N . ASN A 1 418 ? -33.782 12.532 29.164 1.00 92.56 418 ASN A N 1
ATOM 3295 C CA . ASN A 1 418 ? -33.384 12.149 27.809 1.00 92.56 418 ASN A CA 1
ATOM 3296 C C . ASN A 1 418 ? -33.847 10.739 27.390 1.00 92.56 418 ASN A C 1
ATOM 3298 O O . ASN A 1 418 ? -33.653 10.365 26.236 1.00 92.56 418 ASN A O 1
ATOM 3302 N N . MET A 1 419 ? -34.439 9.950 28.294 1.00 93.06 419 MET A N 1
ATOM 3303 C CA . MET A 1 419 ? -34.908 8.574 28.050 1.00 93.06 419 MET A CA 1
ATOM 3304 C C . MET A 1 419 ? -33.806 7.572 27.644 1.00 93.06 419 MET A C 1
ATOM 3306 O O . MET A 1 419 ? -34.089 6.499 27.103 1.00 93.06 419 MET A O 1
ATOM 3310 N N . MET A 1 420 ? -32.536 7.894 27.907 1.00 94.75 420 MET A N 1
ATOM 3311 C CA . MET A 1 420 ? -31.379 7.072 27.545 1.00 94.75 420 MET A CA 1
ATOM 3312 C C . MET A 1 420 ? -30.738 6.436 28.783 1.00 94.75 420 MET A C 1
ATOM 3314 O O . MET A 1 420 ? -29.849 7.016 29.403 1.00 94.75 420 MET A O 1
ATOM 3318 N N . SER A 1 421 ? -31.180 5.222 29.123 1.00 96.12 421 SER A N 1
ATOM 3319 C CA . SER A 1 421 ? -30.539 4.361 30.126 1.00 96.12 421 SER A CA 1
ATOM 3320 C C . SER A 1 421 ? -29.181 3.815 29.645 1.00 96.12 421 SER A C 1
ATOM 3322 O O . SER A 1 421 ? -28.899 3.862 28.440 1.00 96.12 421 SER A O 1
ATOM 3324 N N . PRO A 1 422 ? -28.336 3.262 30.543 1.00 95.69 422 PRO A N 1
ATOM 3325 C CA . PRO A 1 422 ? -27.120 2.543 30.149 1.00 95.69 422 PRO A CA 1
ATOM 3326 C C . PRO A 1 422 ? -27.387 1.454 29.101 1.00 95.69 422 PRO A C 1
ATOM 3328 O O . PRO A 1 422 ? -26.679 1.392 28.098 1.00 95.69 422 PRO A O 1
ATOM 3331 N N . GLU A 1 423 ? -28.465 0.684 29.270 1.00 95.25 423 GLU A N 1
ATOM 3332 C CA . GLU A 1 423 ? -28.922 -0.336 28.318 1.00 95.25 423 GLU A CA 1
ATOM 3333 C C . GLU A 1 423 ? -29.268 0.276 26.945 1.00 95.25 423 GLU A C 1
ATOM 3335 O O . GLU A 1 423 ? -28.759 -0.162 25.909 1.00 95.25 423 GLU A O 1
ATOM 3340 N N . ASN A 1 424 ? -30.061 1.356 26.914 1.00 94.44 424 ASN A N 1
ATOM 3341 C CA . ASN A 1 424 ? -30.435 2.039 25.669 1.00 94.44 424 ASN A CA 1
ATOM 3342 C C . ASN A 1 424 ? -29.211 2.606 24.934 1.00 94.44 424 ASN A C 1
ATOM 3344 O O . ASN A 1 424 ? -29.137 2.557 23.704 1.00 94.44 424 ASN A O 1
ATOM 3348 N N . LEU A 1 425 ? -28.238 3.145 25.673 1.00 94.56 425 LEU A N 1
ATOM 3349 C CA . LEU A 1 425 ? -26.977 3.630 25.107 1.00 94.56 425 LEU A CA 1
ATOM 3350 C C . LEU A 1 425 ? -26.123 2.476 24.572 1.00 94.56 425 LEU A C 1
ATOM 3352 O O . LEU A 1 425 ? -25.542 2.600 23.490 1.00 94.56 425 LEU A O 1
ATOM 3356 N N . ALA A 1 426 ? -26.079 1.350 25.284 1.00 94.69 426 ALA A N 1
ATOM 3357 C CA . ALA A 1 426 ? -25.337 0.166 24.880 1.00 94.69 426 ALA A CA 1
ATOM 3358 C C . ALA A 1 426 ? -25.876 -0.449 23.584 1.00 94.69 426 ALA A C 1
ATOM 3360 O O . ALA A 1 426 ? -25.088 -0.781 22.700 1.00 94.69 426 ALA A O 1
ATOM 3361 N N . ILE A 1 427 ? -27.201 -0.508 23.406 1.00 92.38 427 ILE A N 1
ATOM 3362 C CA . ILE A 1 427 ? -27.834 -0.961 22.154 1.00 92.38 427 ILE A CA 1
ATOM 3363 C C . ILE A 1 427 ? -27.315 -0.163 20.948 1.00 92.38 427 ILE A C 1
ATOM 3365 O O . ILE A 1 427 ? -27.052 -0.727 19.885 1.00 92.38 427 ILE A O 1
ATOM 3369 N N . VAL A 1 428 ? -27.147 1.149 21.111 1.00 92.69 428 VAL A N 1
ATOM 3370 C CA . VAL A 1 428 ? -26.734 2.049 20.028 1.00 92.69 428 VAL A CA 1
ATOM 3371 C C . VAL A 1 428 ? -25.222 2.012 19.788 1.00 92.69 428 VAL A C 1
ATOM 3373 O O . VAL A 1 428 ? -24.775 2.099 18.639 1.00 92.69 428 VAL A O 1
ATOM 3376 N N . LEU A 1 429 ? -24.419 1.929 20.851 1.00 93.94 429 LEU A N 1
ATOM 3377 C CA . LEU A 1 429 ? -22.968 2.115 20.774 1.00 93.94 429 LEU A CA 1
ATOM 3378 C C . LEU A 1 429 ? -22.172 0.813 20.696 1.00 93.94 429 LEU A C 1
ATOM 3380 O O . LEU A 1 429 ? -21.082 0.843 20.126 1.00 93.94 429 LEU A O 1
ATOM 3384 N N . ALA A 1 430 ? -22.699 -0.319 21.170 1.00 92.31 430 ALA A N 1
ATOM 3385 C CA . ALA A 1 430 ? -21.995 -1.601 21.107 1.00 92.31 430 ALA A CA 1
ATOM 3386 C C . ALA A 1 430 ? -21.536 -1.978 19.687 1.00 92.31 430 ALA A C 1
ATOM 3388 O O . ALA A 1 430 ? -20.334 -2.188 19.526 1.00 92.31 430 ALA A O 1
ATOM 3389 N N . PRO A 1 431 ? -22.376 -1.888 18.631 1.00 89.25 431 PRO A N 1
ATOM 3390 C CA . PRO A 1 431 ? -21.943 -2.197 17.260 1.00 89.25 431 PRO A CA 1
ATOM 3391 C C . PRO A 1 431 ? -20.884 -1.233 16.700 1.00 89.25 431 PRO A C 1
ATOM 3393 O O . PRO A 1 431 ? -20.345 -1.438 15.615 1.00 89.25 431 PRO A O 1
ATOM 3396 N N . THR A 1 432 ? -20.657 -0.110 17.385 1.00 90.88 432 THR A N 1
ATOM 3397 C CA . THR A 1 432 ? -19.691 0.918 16.986 1.00 90.88 432 THR A CA 1
ATOM 3398 C C . THR A 1 432 ? -18.376 0.783 17.761 1.00 90.88 432 THR A C 1
ATOM 3400 O O . THR A 1 432 ? -17.317 1.080 17.215 1.00 90.88 432 THR A O 1
ATOM 3403 N N . LEU A 1 433 ? -18.430 0.338 19.020 1.00 93.25 433 LEU A N 1
ATOM 3404 C CA . LEU A 1 433 ? -17.265 0.193 19.899 1.00 93.25 433 LEU A CA 1
ATOM 3405 C C . LEU A 1 433 ? -16.608 -1.182 19.817 1.00 93.25 433 LEU A C 1
ATOM 3407 O O . LEU A 1 433 ? -15.398 -1.274 20.018 1.00 93.25 433 LEU A O 1
ATOM 3411 N N . LEU A 1 434 ? -17.397 -2.212 19.513 1.00 90.81 434 LEU A N 1
ATOM 3412 C CA . LEU A 1 434 ? -16.983 -3.597 19.350 1.00 90.81 434 LEU A CA 1
ATOM 3413 C C . LEU A 1 434 ? -17.311 -4.031 17.925 1.00 90.81 434 LEU A C 1
ATOM 3415 O O . LEU A 1 434 ? -18.408 -3.800 17.417 1.00 90.81 434 LEU A O 1
ATOM 3419 N N . ARG A 1 435 ? -16.340 -4.661 17.272 1.00 87.38 435 ARG A N 1
ATOM 3420 C CA . ARG A 1 435 ? -16.540 -5.364 16.006 1.00 87.38 435 ARG A CA 1
ATOM 3421 C C . ARG A 1 435 ? -15.824 -6.691 16.141 1.00 87.38 435 ARG A C 1
ATOM 3423 O O . ARG A 1 435 ? -14.657 -6.702 16.528 1.00 87.38 435 ARG A O 1
ATOM 3430 N N . SER A 1 436 ? -16.509 -7.787 15.851 1.00 79.88 436 SER A N 1
ATOM 3431 C CA . SER A 1 436 ? -15.858 -9.092 15.879 1.00 79.88 436 SER A CA 1
ATOM 3432 C C . SER A 1 436 ? -14.753 -9.159 14.786 1.00 79.88 436 SER A C 1
ATOM 3434 O O . SER A 1 436 ? -14.814 -8.454 13.770 1.00 79.88 436 SER A O 1
ATOM 3436 N N . PRO A 1 437 ? -13.670 -9.926 15.008 1.00 75.44 437 PRO A N 1
ATOM 3437 C CA . PRO A 1 437 ? -12.530 -10.020 14.085 1.00 75.44 437 PRO A CA 1
ATOM 3438 C C . PRO A 1 437 ? -12.815 -10.862 12.826 1.00 75.44 437 PRO A C 1
ATOM 3440 O O . PRO A 1 437 ? -13.222 -12.018 12.908 1.00 75.44 437 PRO A O 1
ATOM 3443 N N . SER A 1 438 ? -12.571 -10.284 11.643 1.00 58.41 438 SER A N 1
ATOM 3444 C CA . SER A 1 438 ? -13.053 -10.737 10.320 1.00 58.41 438 SER A CA 1
ATOM 3445 C C . SER A 1 438 ? -12.626 -12.138 9.845 1.00 58.41 438 SER A C 1
ATOM 3447 O O . SER A 1 438 ? -13.267 -12.681 8.946 1.00 58.41 438 SER A O 1
ATOM 3449 N N . ALA A 1 439 ? -11.588 -12.754 10.414 1.00 50.81 439 ALA A N 1
ATOM 3450 C CA . ALA A 1 439 ? -11.028 -14.011 9.899 1.00 50.81 439 ALA A CA 1
ATOM 3451 C C . ALA A 1 439 ? -11.940 -15.244 10.096 1.00 50.81 439 ALA A C 1
ATOM 3453 O O . ALA A 1 439 ? -11.853 -16.192 9.322 1.00 50.81 439 ALA A O 1
ATOM 3454 N N . GLU A 1 440 ? -12.853 -15.219 11.073 1.00 48.31 440 GLU A N 1
ATOM 3455 C CA . GLU A 1 440 ? -13.767 -16.339 11.375 1.00 48.31 440 GLU A CA 1
ATOM 3456 C C . GLU A 1 440 ? -15.181 -16.161 10.777 1.00 48.31 440 GLU A C 1
ATOM 3458 O O . GLU A 1 440 ? -16.027 -17.047 10.879 1.00 48.31 440 GLU A O 1
ATOM 3463 N N . TYR A 1 441 ? -15.456 -15.034 10.110 1.00 51.22 441 TYR A N 1
ATOM 3464 C CA . TYR A 1 441 ? -16.805 -14.626 9.678 1.00 51.22 441 TYR A CA 1
ATOM 3465 C C . TYR A 1 441 ? -17.398 -15.425 8.524 1.00 51.22 441 TYR A C 1
ATOM 3467 O O . TYR A 1 441 ? -18.614 -15.443 8.347 1.00 51.22 441 TYR A O 1
ATOM 3475 N N . ILE A 1 442 ? -16.551 -16.073 7.729 1.00 48.91 442 ILE A N 1
ATOM 3476 C CA . ILE A 1 442 ? -17.016 -16.957 6.657 1.00 48.91 442 ILE A CA 1
ATOM 3477 C C . ILE A 1 442 ? -17.552 -18.272 7.256 1.00 48.91 442 ILE A C 1
ATOM 3479 O O . ILE A 1 442 ? -18.318 -18.970 6.598 1.00 48.91 442 ILE A O 1
ATOM 3483 N N . ALA A 1 443 ? -17.201 -18.594 8.509 1.00 50.88 443 ALA A N 1
ATOM 3484 C CA . ALA A 1 443 ? -17.514 -19.881 9.118 1.00 50.88 443 ALA A CA 1
ATOM 3485 C C . ALA A 1 443 ? -18.866 -19.933 9.858 1.00 50.88 443 ALA A C 1
ATOM 3487 O O . ALA A 1 443 ? -19.480 -20.996 9.839 1.00 50.88 443 ALA A O 1
ATOM 3488 N N . ASP A 1 444 ? -19.359 -18.848 10.489 1.00 59.53 444 ASP A N 1
ATOM 3489 C CA . ASP A 1 444 ? -20.632 -18.908 11.243 1.00 59.53 444 ASP A CA 1
ATOM 3490 C C . ASP A 1 444 ? -21.327 -17.543 11.526 1.00 59.53 444 ASP A C 1
ATOM 3492 O O . ASP A 1 444 ? -20.999 -16.849 12.497 1.00 59.53 444 ASP A O 1
ATOM 3496 N N . PRO A 1 445 ? -22.361 -17.165 10.748 1.00 64.88 445 PRO A N 1
ATOM 3497 C CA . PRO A 1 445 ? -23.195 -15.984 11.004 1.00 64.88 445 PRO A CA 1
ATOM 3498 C C . PRO A 1 445 ? -23.982 -16.013 12.330 1.00 64.88 445 PRO A C 1
ATOM 3500 O O . PRO A 1 445 ? -24.329 -14.952 12.859 1.00 64.88 445 PRO A O 1
ATOM 3503 N N . LEU A 1 446 ? -24.272 -17.194 12.894 1.00 68.44 446 LEU A N 1
ATOM 3504 C CA . LEU A 1 446 ? -25.050 -17.323 14.134 1.00 68.44 446 LEU A CA 1
ATOM 3505 C C . LEU A 1 446 ? -24.241 -16.880 15.354 1.00 68.44 446 LEU A C 1
ATOM 3507 O O . LEU A 1 446 ? -24.802 -16.322 16.299 1.00 68.44 446 LEU A O 1
ATOM 3511 N N . ARG A 1 447 ? -22.915 -17.049 15.324 1.00 68.31 447 ARG A N 1
ATOM 3512 C CA . ARG A 1 447 ? -22.020 -16.581 16.390 1.00 68.31 447 ARG A CA 1
ATOM 3513 C C . ARG A 1 447 ? -22.059 -15.059 16.556 1.00 68.31 447 ARG A C 1
ATOM 3515 O O . ARG A 1 447 ? -22.036 -14.582 17.686 1.00 68.31 447 ARG A O 1
ATOM 3522 N N . VAL A 1 448 ? -22.196 -14.296 15.469 1.00 67.50 448 VAL A N 1
ATOM 3523 C CA . VAL A 1 448 ? -22.306 -12.823 15.515 1.00 67.50 448 VAL A CA 1
ATOM 3524 C C . VAL A 1 448 ? -23.615 -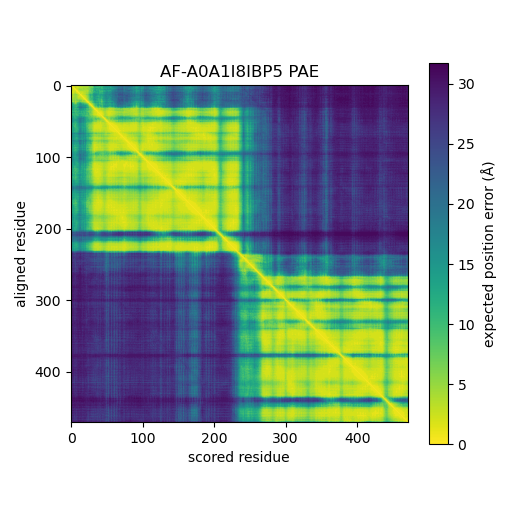12.389 16.184 1.00 67.50 448 VAL A C 1
ATOM 3526 O O . VAL A 1 448 ? -23.609 -11.548 17.083 1.00 67.50 448 VAL A O 1
ATOM 3529 N N . LEU A 1 449 ? -24.734 -13.014 15.807 1.00 70.12 449 LEU A N 1
ATOM 3530 C CA . LEU A 1 449 ? -26.041 -12.782 16.436 1.00 70.12 449 LEU A CA 1
ATOM 3531 C C . LEU A 1 449 ? -26.034 -13.156 17.924 1.00 70.12 449 LEU A C 1
ATOM 3533 O O . LEU A 1 449 ? -26.550 -12.405 18.753 1.00 70.12 449 LEU A O 1
ATOM 3537 N N . ASN A 1 450 ? -25.393 -14.273 18.273 1.00 78.31 450 ASN A N 1
ATOM 3538 C CA . ASN A 1 450 ? -25.252 -14.723 19.656 1.00 78.31 450 ASN A CA 1
ATOM 3539 C C . ASN A 1 450 ? -24.322 -13.828 20.484 1.00 78.31 450 ASN A C 1
ATOM 3541 O O . ASN A 1 450 ? -24.529 -13.695 21.690 1.00 78.31 450 ASN A O 1
ATOM 3545 N N . ASN A 1 451 ? -23.325 -13.199 19.859 1.00 84.62 451 ASN A N 1
ATOM 3546 C CA . ASN A 1 451 ? -22.395 -12.293 20.524 1.00 84.62 451 ASN A CA 1
ATOM 3547 C C . ASN A 1 451 ? -22.970 -10.899 20.765 1.00 84.62 451 ASN A C 1
ATOM 3549 O O . ASN A 1 451 ? -22.617 -10.275 21.763 1.00 84.62 451 ASN A O 1
ATOM 3553 N N . ALA A 1 452 ? -23.905 -10.439 19.931 1.00 85.81 452 ALA A N 1
ATOM 3554 C CA . ALA A 1 452 ? -24.483 -9.100 20.032 1.00 85.81 452 ALA A CA 1
ATOM 3555 C C . ALA A 1 452 ? -25.099 -8.794 21.411 1.00 85.81 452 ALA A C 1
ATOM 3557 O O . ALA A 1 452 ? -25.056 -7.652 21.866 1.00 85.81 452 ALA A O 1
ATOM 3558 N N . LYS A 1 453 ? -25.658 -9.799 22.104 1.00 88.94 453 LYS A N 1
ATOM 3559 C CA . LYS A 1 453 ? -26.171 -9.622 23.476 1.00 88.94 453 LYS A CA 1
ATOM 3560 C C . LYS A 1 453 ? -25.046 -9.348 24.483 1.00 88.94 453 LYS A C 1
ATOM 3562 O O . LYS A 1 453 ? -25.195 -8.480 25.334 1.00 88.94 453 LYS A O 1
ATOM 3567 N N . TYR A 1 454 ? -23.911 -10.035 24.345 1.00 89.94 454 TYR A N 1
ATOM 3568 C CA . TYR A 1 454 ? -22.746 -9.855 25.212 1.00 89.94 454 TYR A CA 1
ATOM 3569 C C . TYR A 1 454 ? -22.018 -8.547 24.898 1.00 89.94 454 TYR A C 1
ATOM 3571 O O . TYR A 1 454 ? -21.587 -7.864 25.815 1.00 89.94 454 TYR A O 1
ATOM 3579 N N . GLU A 1 455 ? -21.941 -8.144 23.626 1.00 92.12 455 GLU A N 1
ATOM 3580 C CA . GLU A 1 455 ? -21.382 -6.842 23.235 1.00 92.12 455 GLU A CA 1
ATOM 3581 C C . GLU A 1 455 ? -22.144 -5.676 23.879 1.00 92.12 455 GLU A C 1
ATOM 3583 O O . GLU A 1 455 ? -21.533 -4.736 24.390 1.00 92.12 455 GLU A O 1
ATOM 3588 N N . ARG A 1 456 ? -23.483 -5.746 23.880 1.00 93.75 456 ARG A N 1
ATOM 3589 C CA . ARG A 1 456 ? -24.331 -4.764 24.572 1.00 93.75 456 ARG A CA 1
ATOM 3590 C C . ARG A 1 456 ? -24.066 -4.784 26.069 1.00 93.75 456 ARG A C 1
ATOM 3592 O O . ARG A 1 456 ? -23.819 -3.728 26.631 1.00 93.75 456 ARG A O 1
ATOM 3599 N N . LEU A 1 457 ? -24.038 -5.965 26.683 1.00 92.00 457 LEU A N 1
ATOM 3600 C CA . LEU A 1 457 ? -23.823 -6.088 28.121 1.00 92.00 457 LEU A CA 1
ATOM 3601 C C . LEU A 1 457 ? -22.437 -5.567 28.546 1.00 92.00 457 LEU A C 1
ATOM 3603 O O . LEU A 1 457 ? -22.337 -4.866 29.544 1.00 92.00 457 LEU A O 1
ATOM 3607 N N . VAL A 1 458 ? -21.381 -5.790 27.751 1.00 93.69 458 VAL A N 1
ATOM 3608 C CA . VAL A 1 458 ? -20.059 -5.172 27.974 1.00 93.69 458 VAL A CA 1
ATOM 3609 C C . VAL A 1 458 ? -20.175 -3.649 28.019 1.00 93.69 458 VAL A C 1
ATOM 3611 O O . VAL A 1 458 ? -19.719 -3.024 28.974 1.00 93.69 458 VAL A O 1
ATOM 3614 N N . VAL A 1 459 ? -20.782 -3.030 27.001 1.00 95.25 459 VAL A N 1
ATOM 3615 C CA . VAL A 1 459 ? -20.890 -1.563 26.938 1.00 95.25 459 VAL A CA 1
ATOM 3616 C C . VAL A 1 459 ? -21.794 -1.015 28.038 1.00 95.25 459 VAL A C 1
ATOM 3618 O O . VAL A 1 459 ? -21.483 0.029 28.603 1.00 95.25 459 VAL A O 1
ATOM 3621 N N . GLU A 1 460 ? -22.876 -1.715 28.366 1.00 95.12 460 GLU A N 1
ATOM 3622 C CA . GLU A 1 460 ? -23.768 -1.362 29.467 1.00 95.12 460 GLU A CA 1
ATOM 3623 C C . GLU A 1 460 ? -23.008 -1.324 30.794 1.00 95.12 460 GLU A C 1
ATOM 3625 O O . GLU A 1 460 ? -23.030 -0.292 31.463 1.00 95.12 460 GLU A O 1
ATOM 3630 N N . MET A 1 461 ? -22.260 -2.387 31.112 1.00 92.19 461 MET A N 1
ATOM 3631 C CA . MET A 1 461 ? -21.447 -2.483 32.327 1.00 92.19 461 MET A CA 1
ATOM 3632 C C . MET A 1 461 ? -20.369 -1.395 32.390 1.00 92.19 461 MET A C 1
ATOM 3634 O O . MET A 1 461 ? -20.174 -0.776 33.430 1.00 92.19 461 MET A O 1
ATOM 3638 N N . LEU A 1 462 ? -19.707 -1.084 31.269 1.00 94.56 462 LEU A N 1
ATOM 3639 C CA . LEU A 1 462 ? -18.727 0.010 31.208 1.00 94.56 462 LEU A CA 1
ATOM 3640 C C . LEU A 1 462 ? -19.344 1.399 31.470 1.00 94.56 462 LEU A C 1
ATOM 3642 O O . LEU A 1 462 ? -18.614 2.330 31.817 1.00 94.56 462 LEU A O 1
AT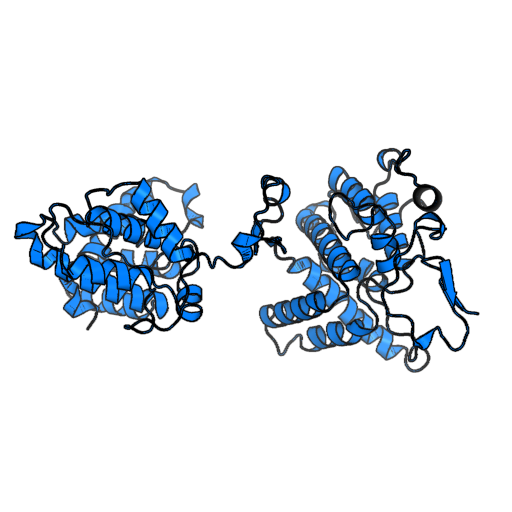OM 3646 N N . ILE A 1 463 ? -20.656 1.566 31.266 1.00 95.06 463 ILE A N 1
ATOM 3647 C CA . ILE A 1 463 ? -21.383 2.820 31.512 1.00 95.06 463 ILE A CA 1
ATOM 3648 C C . ILE A 1 463 ? -21.961 2.852 32.932 1.00 95.06 463 ILE A C 1
ATOM 3650 O O . ILE A 1 463 ? -21.844 3.881 33.602 1.00 95.06 463 ILE A O 1
ATOM 3654 N N . SER A 1 464 ? -22.604 1.773 33.387 1.00 93.19 464 SER A N 1
ATOM 3655 C CA . SER A 1 464 ? -23.237 1.697 34.711 1.00 93.19 464 SER A CA 1
ATOM 3656 C C . SER A 1 464 ? -22.199 1.680 35.833 1.00 93.19 464 SER A C 1
ATOM 3658 O O . SER A 1 464 ? -22.289 2.481 36.760 1.00 93.19 464 SER A O 1
ATOM 3660 N N . GLU A 1 465 ? -21.162 0.857 35.686 1.00 91.62 465 GLU A N 1
ATOM 3661 C CA . GLU A 1 465 ? -20.084 0.643 36.656 1.00 91.62 465 GLU A CA 1
ATOM 3662 C C . GLU A 1 465 ? -18.842 1.499 36.344 1.00 91.62 465 GLU A C 1
ATOM 3664 O O . GLU A 1 465 ? -17.713 1.151 36.688 1.00 91.62 465 GLU A O 1
ATOM 3669 N N . TYR A 1 466 ? -19.032 2.645 35.680 1.00 93.44 466 TYR A N 1
ATOM 3670 C CA . TYR A 1 466 ? -17.939 3.515 35.234 1.00 93.44 466 TYR A CA 1
ATOM 3671 C C . TYR A 1 466 ? -16.947 3.855 36.363 1.00 93.44 466 TYR A C 1
ATOM 3673 O O . TYR A 1 466 ? -15.738 3.717 36.183 1.00 93.44 466 TYR A O 1
ATOM 3681 N N . GLU A 1 467 ? -17.452 4.254 37.534 1.00 91.06 467 GLU A N 1
ATOM 3682 C CA . GLU A 1 467 ? -16.614 4.662 38.670 1.00 91.06 467 GLU A CA 1
ATOM 3683 C C . GLU A 1 467 ? -15.778 3.503 39.234 1.00 91.06 467 GLU A C 1
ATOM 3685 O O . GLU A 1 467 ? -14.699 3.734 39.766 1.00 91.06 467 GLU A O 1
ATOM 3690 N N . THR A 1 468 ? -16.232 2.250 39.118 1.00 89.12 468 THR A N 1
ATOM 3691 C CA . THR A 1 468 ? -15.494 1.089 39.645 1.00 89.12 468 THR A CA 1
ATOM 3692 C C . THR A 1 468 ? -14.509 0.525 38.620 1.00 89.12 468 THR A C 1
ATOM 3694 O O . THR A 1 468 ? -13.409 0.107 38.990 1.00 89.12 468 THR A O 1
ATOM 3697 N N . VAL A 1 469 ? -14.866 0.546 37.332 1.00 89.12 469 VAL A N 1
ATOM 3698 C CA . VAL A 1 469 ? -14.035 0.019 36.239 1.00 89.12 469 VAL A CA 1
ATOM 3699 C C . VAL A 1 469 ? -12.911 0.983 35.841 1.00 89.12 469 VAL A C 1
ATOM 3701 O O . VAL A 1 469 ? -11.822 0.526 35.496 1.00 89.12 469 VAL A O 1
ATOM 3704 N N . PHE A 1 470 ? -13.152 2.299 35.880 1.00 89.88 470 PHE A N 1
ATOM 3705 C CA . PHE A 1 470 ? -12.193 3.326 35.435 1.00 89.88 470 PHE A CA 1
ATOM 3706 C C . PHE A 1 470 ? -11.524 4.118 36.572 1.00 89.88 470 PHE A C 1
ATOM 3708 O O . PHE A 1 470 ? -10.736 5.023 36.276 1.00 89.88 470 PHE A O 1
ATOM 3715 N N . ALA A 1 471 ? -11.806 3.780 37.837 1.00 77.25 471 ALA A N 1
ATOM 3716 C CA . ALA A 1 471 ? -10.953 4.160 38.970 1.00 77.25 471 ALA A CA 1
ATOM 3717 C C . ALA A 1 471 ? -9.535 3.609 38.795 1.00 77.25 471 ALA A C 1
ATOM 3719 O O . ALA A 1 471 ? -8.600 4.144 39.428 1.00 77.25 471 ALA A O 1
#

Foldseek 3Di:
DDADLFARDDDDPVCVVVDPPDDQGAVVRVQFLFLEALQSQLRHDPADVQRLEHPLLVVLLVVCVVPPLLAACQLNDADDPVLLVVQRVCRSVDDPVHHDDPVPDPDSNSSSNNNLSRQQRHPAALLGQVLQVQLLVLLVCVPVDDLVVSLVSLVVSLVPDDSSSSSNLLVVLVSLLSSQVNCVRRVQHLLNNLLSCLVSRDDHDPDCVVPDPVVVVVVSVSSSVSSSSSNVPSPQWDADPQQRDIDGVVCVVVDPPDRDSVNNPQAQLFLDALQVQLVVDDADPDRLAHPLLVQLLVLCVVVLLAACALNDADDPVLLVVQSSQSSRDDPVHHDDPPVPPDNNSSSNNVLSRQQRHPAALLGQVLQVQLLVLLVDPDPPCSLVSLLVSLVPGDSSSSSNLLSVLVSLLVSQVSCVRRVQHLLNVLLSCLVSRDDHDDPCCVPDPVVVVVSSVSSSVSSSCCNVVVVSSVD

Radius of gyration: 29.9 Å; Cα contacts (8 Å, |Δi|>4): 599; chains: 1; bounding box: 77×52×78 Å

Solvent-accessible surface area (backbone atoms only — not comparable to full-atom values): 26062 Å² total; per-residue (Å²): 108,48,66,44,72,50,51,61,50,73,34,50,74,89,46,53,87,73,55,74,96,72,84,70,28,43,56,94,45,54,82,42,61,68,53,36,47,61,61,53,50,43,63,31,44,79,81,44,100,54,74,50,36,50,64,69,57,52,56,38,47,52,53,36,64,73,76,30,49,64,40,68,36,60,67,71,48,79,35,55,66,70,59,31,53,52,51,54,54,42,56,43,65,50,43,97,91,52,68,76,72,68,83,80,52,88,56,52,32,21,45,42,42,39,46,51,49,44,47,53,37,26,75,61,31,56,48,34,56,91,46,44,64,59,54,44,56,49,57,70,40,67,86,82,54,55,71,70,58,45,51,53,52,50,52,50,56,47,67,73,40,58,69,38,35,32,40,41,47,55,53,48,29,50,53,51,32,58,38,29,74,32,24,93,61,10,68,27,39,40,62,59,48,11,67,63,42,21,77,37,36,45,56,81,68,86,80,57,82,87,76,48,72,66,60,54,61,61,43,52,58,41,45,22,50,49,41,19,51,49,25,73,65,51,67,59,65,34,64,43,90,60,29,56,50,75,40,44,52,83,48,50,84,70,53,73,92,78,79,52,49,79,44,48,77,44,56,64,58,67,54,35,50,64,64,60,45,46,72,72,46,80,87,42,99,53,80,52,36,50,63,68,59,55,50,45,54,58,66,40,72,81,45,53,60,42,69,35,63,65,70,45,77,36,56,66,68,60,30,54,52,52,52,51,40,55,22,63,49,45,96,91,50,68,75,71,67,85,83,54,86,57,62,29,22,46,35,42,38,50,50,50,42,48,54,38,28,75,63,32,57,50,36,55,91,46,44,65,58,55,41,50,53,72,67,49,90,54,74,92,50,36,52,61,52,52,27,50,55,49,67,72,40,58,70,38,34,34,43,38,47,52,57,48,32,58,51,48,31,58,36,30,76,34,23,93,61,8,67,28,40,40,63,60,47,9,67,62,42,20,78,37,36,44,55,86,64,75,88,58,57,90,78,46,72,63,59,56,65,67,41,51,61,44,44,22,49,46,42,18,46,49,25,72,44,33,74,71,39,73,105

InterPro domains:
  IPR000198 Rho GTPase-activating protein domain [PF00620] (54-205)
  IPR000198 Rho GTPase-activating protein domain [PF00620] (290-437)
  IPR000198 Rho GTPase-activating protein domain [PS50238] (36-238)
  IPR000198 Rho GTPase-activating protein domain [PS50238] (272-470)
  IPR000198 Rho GTPase-activating protein domain [SM00324] (51-235)
  IPR000198 Rho GTPase-activating protein domain [SM00324] (287-467)
  IPR002219 Protein kinase C-like, phorbol ester/diacylglycerol-binding domain [PF00130] (233-260)
  IPR002219 Protein kinase C-like, phorbol ester/diacylglycerol-binding domain [PS50081] (1-23)
  IPR002219 Protein kinase C-like, phorbol ester/diacylglycerol-binding domain [PS50081] (206-259)
  IPR008936 Rho GTPase activation protein [G3DSA:1.10.555.10] (25-231)
  IPR008936 Rho GTPase activation protein [G3DSA:1.10.555.10] (269-470)
  IPR008936 Rho GTPase activation protein [SSF48350] (32-238)
  IPR008936 Rho GTPase activation protein [SSF48350] (268-470)
  IPR046349 C1-like domain superfamily [SSF57889] (1-29)
  IPR046349 C1-like domain superfamily [SSF57889] (230-265)
  IPR051854 Rho-type GTPase-activating protein [PTHR46075] (1-234)

Sequence (471 aa):
GFRCTDCGFQAHRRCADRVPPHCLPDMKYVKRVFGSDLTTLVKATPPTAVPGVPAVLERCVDEIESRGLDSEGLYRVAGFHDDIEVIKLAFDKETLDNPVDLSRFDDVNTVASVLKAYLRSLPIPVITYDMYDKFLAVVRREGDDSTAQLNASLRQCVSELPPAHRQTLNYLCRHLHRVAARQRINMMSPENLAIVLAPTLLRSPSAEYIADPLRVLNNAKYERLVVEMLISEYETGFRCTDCGFQAHRRCADRVPPHCLPDMKYVKRVFGSDLTTLVKATPPTAVPGVPAVLERCTRSKSRGLDSEGLYRVAGFHDDIEVIKLAFDKETLDNPVDLSRFDDVNTVASVLKAYLRSLPIPVITYDMYDKFLAVVRDDSTAQLNASLRQCVSELPPAHRQTLNYLCRHLHRVAARQRINMMSPENLAIVLAPTLLRSPSAEYIADPLRVLNNAKYERLVVEMLISEYETVFA

pLDDT: mean 81.76, std 12.73, range [48.31, 96.12]

Secondary structure (DSSP, 8-state):
-EE-TTT--EE-TTTGGGS-S-----TTT---STTS-HHHHHHHSPP-SSTTS-HHHHHHHHHHHHHTTTSTTTTTS---HHHHHHHHHHHHT-BTTB---GGG-S-HHHHHHHHHHHHHH-SS-SS-HHHHHHHHHHHTTBTTB-HHHHHHHHHHHHHHS-HHHHHHHHHHHHHHHHHHHTHHHH---HHHHHHHHHHHH----TTSTTT-HHHHHHHHHHHHHHHHHHHHT---EEE-TTT--EEEHHHHTTS-S---GGGGG----TTS-HHHHHHHSPPPSSTTS-HHHHHHHHHGGG-TTSTTTTTS---HHHHHHHHHHHHT-BTTB---GGG---HHHHHHHHHHHHHH-SS-SS-HHHHHHHHHHHHS--HHHHHHHHHHHHHHS-HHHHHHHHHHHHHHHHHHTTHHHH---HHHHHHHHHHHH----GGGTTT-HHHHHHHHHHHHHHHHHHHHTHHHH--

Nearest PDB structures (foldseek):
  3cxl-assembly1_A  TM=9.301E-01  e=1.716E-15  unclassified
  1xa6-assembly1_A  TM=9.328E-01  e=2.222E-14  Homo sapiens
  2osa-assembly1_A  TM=9.372E-01  e=3.413E-13  Homo sapiens
  3iug-assembly1_A  TM=9.341E-01  e=2.066E-09  Homo sapiens
  3iug-assembly2_B  TM=9.240E-01  e=1.599E-09  Homo sapiens